Protein AF-A0AAW0A2J0-F1 (afdb_monomer)

Organism: NCBI:txid2862362

Secondary structure (DSSP, 8-state):
--GGG-GGGGGGS-HHHHHHHHHHHHS-HHHHHHHHHHHHTTSS---HHHHHHTHHHHHHHT-HHHHHHHHHHHTSGGGHHHHHHHHHHHHHHHHHHHHHHHTT-S-GGGHHHHHHHHHHHHHHHHHTTTTTT--HHHHHHHHHHHHHHHHHHHH-TTTHHHHHTTHHHHHHHHHHHHHHHHHHGGG-HHHHHHHHHHHHHHHHHHHTT---HHHHHHHHHHTTSHHHHHHHHHHHHHHH-SSTTS--SHHHHHHHHHHHHHHHHHHHHS-SSHHHHHHHHHTHHHHHHHHHHHHHTS--TT--HHHHHHHHHHHHHHHSSSHHHHHHHHHHTTHHHHHHHHHHSTT--HHHHHHHHHIIIIIHHHHTTSHHHHHHHHHHHHHHTT---GGG-SSHHHHHHHHHHHHHHHHHHHHHHHHHTT--------S-TT--S---SSS-PEEPTTTS--EESSHHHHHHHIIIIIHHHHHHHHHGGGGGTTS-HHHHHHHHHHHHHHHHHTHHHHHHHHHHHHHH-TT--EEEEEETT-TT-S---EEEEGGGS-TTS-HHHHHHHHHTT--EEEEEEEEETTEEEEEEEEE--HHHHHHHHHHHHHH-

Structure (mmCIF, N/CA/C/O backbone):
data_AF-A0AAW0A2J0-F1
#
_entry.id   AF-A0AAW0A2J0-F1
#
loop_
_atom_site.group_PDB
_atom_site.id
_atom_site.type_symbol
_atom_site.label_atom_id
_atom_site.label_alt_id
_atom_site.label_comp_id
_atom_site.label_asym_id
_atom_site.label_entity_id
_atom_site.label_seq_id
_atom_site.pdbx_PDB_ins_code
_atom_site.Cartn_x
_atom_site.Cartn_y
_atom_site.Cartn_z
_atom_site.occupancy
_atom_site.B_iso_or_equiv
_atom_site.auth_seq_id
_atom_site.auth_comp_id
_atom_site.auth_asym_id
_atom_site.auth_atom_id
_atom_site.pdbx_PDB_model_num
ATOM 1 N N . MET A 1 1 ? 9.216 13.721 -38.546 1.00 94.06 1 MET A N 1
ATOM 2 C CA . MET A 1 1 ? 10.470 12.947 -38.577 1.00 94.06 1 MET A CA 1
ATOM 3 C C . MET A 1 1 ? 11.644 13.837 -38.203 1.00 94.06 1 MET A C 1
ATOM 5 O O . MET A 1 1 ? 12.118 14.641 -39.010 1.00 94.06 1 MET A O 1
ATOM 9 N N . HIS A 1 2 ? 12.117 13.688 -36.973 1.00 97.44 2 HIS A N 1
ATOM 10 C CA . HIS A 1 2 ? 13.269 14.364 -36.415 1.00 97.44 2 HIS A CA 1
ATOM 11 C C . HIS A 1 2 ? 14.533 14.024 -37.214 1.00 97.44 2 HIS A C 1
ATOM 13 O O . HIS A 1 2 ? 14.714 12.917 -37.725 1.00 97.44 2 HIS A O 1
ATOM 19 N N . ARG A 1 3 ? 15.459 14.985 -37.316 1.00 97.50 3 ARG A N 1
ATOM 20 C CA . ARG A 1 3 ? 16.653 14.872 -38.174 1.00 97.50 3 ARG A CA 1
ATOM 21 C C . ARG A 1 3 ? 17.561 13.686 -37.845 1.00 97.50 3 ARG A C 1
ATOM 23 O O . ARG A 1 3 ? 18.310 13.270 -38.721 1.00 97.50 3 ARG A O 1
ATOM 30 N N . VAL A 1 4 ? 17.523 13.171 -36.613 1.00 97.50 4 VAL A N 1
ATOM 31 C CA . VAL A 1 4 ? 18.356 12.032 -36.180 1.00 97.50 4 VAL A CA 1
ATOM 32 C C . VAL A 1 4 ? 17.896 10.702 -36.774 1.00 97.50 4 VAL A C 1
ATOM 34 O O . VAL A 1 4 ? 18.743 9.853 -37.016 1.00 97.50 4 VAL A O 1
ATOM 37 N N . PHE A 1 5 ? 16.611 10.566 -37.121 1.00 97.81 5 PHE A N 1
ATOM 38 C CA . PHE A 1 5 ? 16.044 9.348 -37.715 1.00 97.81 5 PHE A CA 1
ATOM 39 C C . PHE A 1 5 ? 16.141 9.308 -39.246 1.00 97.81 5 PHE A C 1
ATOM 41 O O . PHE A 1 5 ? 15.719 8.343 -39.873 1.00 97.81 5 PHE A O 1
ATOM 48 N N . LYS A 1 6 ? 16.721 10.333 -39.884 1.00 97.31 6 LYS A N 1
ATOM 49 C CA . LYS A 1 6 ? 16.916 10.338 -41.340 1.00 97.31 6 LYS A CA 1
ATOM 50 C C . LYS A 1 6 ? 17.994 9.332 -41.741 1.00 97.31 6 LYS A C 1
ATOM 52 O O . LYS A 1 6 ? 19.132 9.446 -41.286 1.00 97.31 6 LYS A O 1
ATOM 57 N N . VAL A 1 7 ? 17.673 8.435 -42.678 1.00 96.94 7 VAL A N 1
ATOM 58 C CA . VAL A 1 7 ? 18.583 7.405 -43.233 1.00 96.94 7 VAL A CA 1
ATOM 59 C C . VAL A 1 7 ? 19.921 7.990 -43.706 1.00 96.94 7 VAL A C 1
ATOM 61 O O . VAL A 1 7 ? 20.963 7.356 -43.564 1.00 96.94 7 VAL A O 1
ATOM 64 N N . SER A 1 8 ? 19.941 9.248 -44.164 1.00 96.81 8 SER A N 1
ATOM 65 C CA . SER A 1 8 ? 21.169 9.958 -44.547 1.00 96.81 8 SER A CA 1
ATOM 66 C C . SER A 1 8 ? 22.208 10.088 -43.420 1.00 96.81 8 SER A C 1
ATOM 68 O O . SER A 1 8 ? 23.370 10.375 -43.701 1.00 96.81 8 SER A O 1
ATOM 70 N N . ASN A 1 9 ? 21.840 9.892 -42.148 1.00 97.50 9 ASN A N 1
ATOM 71 C CA . ASN A 1 9 ? 22.806 9.846 -41.047 1.00 97.50 9 ASN A CA 1
ATOM 72 C C . ASN A 1 9 ? 23.648 8.567 -41.046 1.00 97.50 9 ASN A C 1
ATOM 74 O O . ASN A 1 9 ? 24.803 8.634 -40.631 1.00 97.50 9 ASN A O 1
ATOM 78 N N . LEU A 1 10 ? 23.145 7.451 -41.587 1.00 97.50 10 LEU A N 1
ATOM 79 C CA . LEU A 1 10 ? 23.925 6.214 -41.713 1.00 97.50 10 LEU A CA 1
ATOM 80 C C . LEU A 1 10 ? 25.143 6.415 -42.629 1.00 97.50 10 LEU A C 1
ATOM 82 O O . LEU A 1 10 ? 26.199 5.833 -42.401 1.00 97.50 10 LEU A O 1
ATOM 86 N N . ALA A 1 11 ? 25.060 7.326 -43.606 1.00 97.06 11 ALA A N 1
ATOM 87 C CA . ALA A 1 11 ? 26.186 7.677 -44.474 1.00 97.06 11 ALA A CA 1
ATOM 88 C C . ALA A 1 11 ? 27.371 8.321 -43.725 1.00 97.06 11 ALA A C 1
ATOM 90 O O . ALA A 1 11 ? 28.474 8.385 -44.265 1.00 97.06 11 ALA A O 1
ATOM 91 N N . LYS A 1 12 ? 27.169 8.784 -42.484 1.00 97.44 12 LYS A N 1
ATOM 92 C CA . LYS A 1 12 ? 28.224 9.355 -41.630 1.00 97.44 12 LYS A CA 1
ATOM 93 C C . LYS A 1 12 ? 28.976 8.293 -40.824 1.00 97.44 12 LYS A C 1
ATOM 95 O O . LYS A 1 12 ? 29.983 8.617 -40.203 1.00 97.44 12 LYS A O 1
ATOM 100 N N . LEU A 1 13 ? 28.512 7.042 -40.828 1.00 96.81 13 LEU A N 1
ATOM 101 C CA . LEU A 1 13 ? 29.183 5.941 -40.140 1.00 96.81 13 LEU A CA 1
ATOM 102 C C . LEU A 1 13 ? 30.554 5.635 -40.772 1.00 96.81 13 LEU A C 1
ATOM 104 O O . LEU A 1 13 ? 30.758 5.912 -41.966 1.00 96.81 13 LEU A O 1
ATOM 108 N N . PRO A 1 14 ? 31.487 5.029 -40.011 1.00 96.44 14 PRO A N 1
ATOM 109 C CA . PRO A 1 14 ? 32.738 4.505 -40.550 1.00 96.44 14 PRO A CA 1
ATOM 110 C C . PRO A 1 14 ? 32.506 3.574 -41.740 1.00 96.44 14 PRO A C 1
ATOM 112 O O . PRO A 1 14 ? 31.531 2.822 -41.777 1.00 96.44 14 PRO A O 1
ATOM 115 N N . PHE A 1 15 ? 33.428 3.602 -42.704 1.00 95.38 15 PHE A N 1
ATOM 116 C CA . PHE A 1 15 ? 33.323 2.808 -43.932 1.00 95.38 15 PHE A CA 1
ATOM 117 C C . PHE A 1 15 ? 33.111 1.310 -43.657 1.00 95.38 15 PHE A C 1
ATOM 119 O O . PHE A 1 15 ? 32.305 0.684 -44.338 1.00 95.38 15 PHE A O 1
ATOM 126 N N . SER A 1 16 ? 33.755 0.773 -42.613 1.00 93.75 16 SER A N 1
ATOM 127 C CA . SER A 1 16 ? 33.671 -0.639 -42.210 1.00 93.75 16 SER A CA 1
ATOM 128 C C . SER A 1 16 ? 32.256 -1.123 -41.889 1.00 93.75 16 SER A C 1
ATOM 130 O O . SER A 1 16 ? 31.980 -2.308 -42.044 1.00 93.75 16 SER A O 1
ATOM 132 N N . ILE A 1 17 ? 31.356 -0.231 -41.467 1.00 95.44 17 ILE A N 1
ATOM 133 C CA . ILE A 1 17 ? 29.993 -0.597 -41.051 1.00 95.44 17 ILE A CA 1
ATOM 134 C C . ILE A 1 17 ? 28.894 0.090 -41.854 1.00 95.44 17 ILE A C 1
ATOM 136 O O . ILE A 1 17 ? 27.755 -0.368 -41.855 1.00 95.44 17 ILE A O 1
ATOM 140 N N . ARG A 1 18 ? 29.229 1.167 -42.571 1.00 96.75 18 ARG A N 1
ATOM 141 C CA . ARG A 1 18 ? 28.280 1.985 -43.331 1.00 96.75 18 ARG A CA 1
ATOM 142 C C . ARG A 1 18 ? 27.476 1.169 -44.338 1.00 96.75 18 ARG A C 1
ATOM 144 O O . ARG A 1 18 ? 26.263 1.327 -44.400 1.00 96.75 18 ARG A O 1
ATOM 151 N N . ALA A 1 19 ? 28.147 0.328 -45.127 1.00 96.44 19 ALA A N 1
ATOM 152 C CA . ALA A 1 19 ? 27.482 -0.476 -46.150 1.00 96.44 19 ALA A CA 1
ATOM 153 C C . ALA A 1 19 ? 26.483 -1.454 -45.517 1.00 96.44 19 ALA A C 1
ATOM 155 O O . ALA A 1 19 ? 25.324 -1.473 -45.909 1.00 96.44 19 ALA A O 1
ATOM 156 N N . GLY A 1 20 ? 26.905 -2.176 -44.471 1.00 95.69 20 GLY A N 1
ATOM 157 C CA . GLY A 1 20 ? 26.034 -3.097 -43.740 1.00 95.69 20 GLY A CA 1
ATOM 158 C C . GLY A 1 20 ? 24.833 -2.400 -43.099 1.00 95.69 20 GLY A C 1
ATOM 159 O O . GLY A 1 20 ? 23.719 -2.896 -43.217 1.00 95.69 20 GLY A O 1
ATOM 160 N N . ALA A 1 21 ? 25.038 -1.225 -42.498 1.00 96.25 21 ALA A N 1
ATOM 161 C CA . ALA A 1 21 ? 23.968 -0.441 -41.889 1.00 96.25 21 ALA A CA 1
ATOM 162 C C . ALA A 1 21 ? 22.945 0.062 -42.921 1.00 96.25 21 ALA A C 1
ATOM 164 O O . ALA A 1 21 ? 21.744 0.022 -42.663 1.00 96.25 21 ALA A O 1
ATOM 165 N N . LEU A 1 22 ? 23.408 0.529 -44.088 1.00 96.56 22 LEU A N 1
ATOM 166 C CA . LEU A 1 22 ? 22.533 0.968 -45.178 1.00 96.56 22 LEU A CA 1
ATOM 167 C C . LEU A 1 22 ? 21.735 -0.202 -45.760 1.00 96.56 22 LEU A C 1
ATOM 169 O O . LEU A 1 22 ? 20.525 -0.071 -45.910 1.00 96.56 22 LEU A O 1
ATOM 173 N N . THR A 1 23 ? 22.390 -1.338 -46.023 1.00 95.88 23 THR A N 1
ATOM 174 C CA . THR A 1 23 ? 21.716 -2.560 -46.485 1.00 95.88 23 THR A CA 1
ATOM 175 C C . THR A 1 23 ? 20.668 -3.013 -45.477 1.00 95.88 23 THR A C 1
ATOM 177 O O . THR A 1 23 ? 19.529 -3.231 -45.865 1.00 95.88 23 THR A O 1
ATOM 180 N N . ALA A 1 24 ? 21.007 -3.074 -44.185 1.00 95.31 24 ALA A N 1
ATOM 181 C CA . ALA A 1 24 ? 20.066 -3.450 -43.133 1.00 95.31 24 ALA A CA 1
ATOM 182 C C . ALA A 1 24 ? 18.864 -2.493 -43.054 1.00 95.31 24 ALA A C 1
ATOM 184 O O . ALA A 1 24 ? 17.733 -2.939 -42.890 1.00 95.31 24 ALA A O 1
ATOM 185 N N . ALA A 1 25 ? 19.078 -1.184 -43.217 1.00 94.88 25 ALA A N 1
ATOM 186 C CA . ALA A 1 25 ? 18.002 -0.197 -43.116 1.00 94.88 25 ALA A CA 1
ATOM 187 C C . ALA A 1 25 ? 16.956 -0.323 -44.235 1.00 94.88 25 ALA A C 1
ATOM 189 O O . ALA A 1 25 ? 15.785 -0.036 -43.993 1.00 94.88 25 ALA A O 1
ATOM 190 N N . SER A 1 26 ? 17.366 -0.755 -45.433 1.00 93.75 26 SER A N 1
ATOM 191 C CA . SER A 1 26 ? 16.476 -1.022 -46.573 1.00 93.75 26 SER A CA 1
ATOM 192 C C . SER A 1 26 ? 16.111 -2.500 -46.753 1.00 93.75 26 SER A C 1
ATOM 194 O O . SER A 1 26 ? 15.342 -2.825 -47.652 1.00 93.75 26 SER A O 1
ATOM 196 N N . GLY A 1 27 ? 16.713 -3.383 -45.960 1.00 91.44 27 GLY A N 1
ATOM 197 C CA . GLY A 1 27 ? 16.673 -4.829 -46.137 1.00 91.44 27 GLY A CA 1
ATOM 198 C C . GLY A 1 27 ? 15.551 -5.525 -45.371 1.00 91.44 27 GLY A C 1
ATOM 199 O O . GLY A 1 27 ? 14.738 -4.892 -44.684 1.00 91.44 27 GLY A O 1
ATOM 200 N N . SER A 1 28 ? 15.548 -6.850 -45.488 1.00 91.75 28 SER A N 1
ATOM 201 C CA . SER A 1 28 ? 14.645 -7.774 -44.787 1.00 91.75 28 SER A CA 1
ATOM 202 C C . SER A 1 28 ? 14.898 -7.826 -43.270 1.00 91.75 28 SER A C 1
ATOM 204 O O . SER A 1 28 ? 15.939 -7.379 -42.780 1.00 91.75 28 SER A O 1
ATOM 206 N N . SER A 1 29 ? 13.963 -8.407 -42.508 1.00 86.62 29 SER A N 1
ATOM 207 C CA . SER A 1 29 ? 14.123 -8.647 -41.062 1.00 86.62 29 SER A CA 1
ATOM 208 C C . SER A 1 29 ? 15.361 -9.484 -40.727 1.00 86.62 29 SER A C 1
ATOM 210 O O . SER A 1 29 ? 16.068 -9.173 -39.770 1.00 86.62 29 SER A O 1
ATOM 212 N N . ASP A 1 30 ? 15.686 -10.474 -41.560 1.00 88.88 30 ASP A N 1
ATOM 213 C CA . ASP A 1 30 ? 16.892 -11.297 -41.421 1.00 88.88 30 ASP A CA 1
ATOM 214 C C . ASP A 1 30 ? 18.182 -10.475 -41.613 1.00 88.88 30 ASP A C 1
ATOM 216 O O . ASP A 1 30 ? 19.110 -10.566 -40.808 1.00 88.88 30 ASP A O 1
ATOM 220 N N . GLU A 1 31 ? 18.238 -9.598 -42.622 1.00 92.62 31 GLU A N 1
ATOM 221 C CA . GLU A 1 31 ? 19.393 -8.710 -42.836 1.00 92.62 31 GLU A CA 1
ATOM 222 C C . GLU A 1 31 ? 19.580 -7.720 -41.679 1.00 92.62 31 GLU A C 1
ATOM 224 O O . GLU A 1 31 ? 20.717 -7.454 -41.266 1.00 92.62 31 GLU A O 1
ATOM 229 N N . ARG A 1 32 ? 18.472 -7.206 -41.126 1.00 92.75 32 ARG A N 1
ATOM 230 C CA . ARG A 1 32 ? 18.466 -6.338 -39.940 1.00 92.75 32 ARG A CA 1
ATOM 231 C C . ARG A 1 32 ? 19.016 -7.077 -38.725 1.00 92.75 32 ARG A C 1
ATOM 233 O O . ARG A 1 32 ? 19.969 -6.592 -38.113 1.00 92.75 32 ARG A O 1
ATOM 240 N N . PHE A 1 33 ? 18.479 -8.258 -38.416 1.00 89.88 33 PHE A N 1
ATOM 241 C CA . PHE A 1 33 ? 18.931 -9.070 -37.288 1.00 89.88 33 PHE A CA 1
ATOM 242 C C . PHE A 1 33 ? 20.409 -9.455 -37.426 1.00 89.88 33 PHE A C 1
ATOM 244 O O . PHE A 1 33 ? 21.204 -9.158 -36.538 1.00 89.88 33 PHE A O 1
ATOM 251 N N . LYS A 1 34 ? 20.829 -10.007 -38.572 1.00 90.69 34 LYS A N 1
ATOM 252 C CA . LYS A 1 34 ? 22.234 -10.380 -38.828 1.00 90.69 34 LYS A CA 1
ATOM 253 C C . LYS A 1 34 ? 23.199 -9.206 -38.699 1.00 90.69 34 LYS A C 1
ATOM 255 O O . LYS A 1 34 ? 24.355 -9.389 -38.316 1.00 90.69 34 LYS A O 1
ATOM 260 N N . PHE A 1 35 ? 22.784 -7.997 -39.074 1.00 93.38 35 PHE A N 1
ATOM 261 C CA . PHE A 1 35 ? 23.607 -6.811 -38.863 1.00 93.38 35 PHE A CA 1
ATOM 262 C C . PHE A 1 35 ? 23.705 -6.448 -37.376 1.00 93.38 35 PHE A C 1
ATOM 264 O O . PHE A 1 35 ? 24.819 -6.276 -36.883 1.00 93.38 35 PHE A O 1
ATOM 271 N N . LEU A 1 36 ? 22.581 -6.404 -36.653 1.00 91.38 36 LEU A N 1
ATOM 272 C CA . LEU A 1 36 ? 22.566 -6.091 -35.221 1.00 91.38 36 LEU A CA 1
ATOM 273 C C . LEU A 1 36 ? 23.335 -7.114 -34.381 1.00 91.38 36 LEU A C 1
ATOM 275 O O . LEU A 1 36 ? 24.122 -6.711 -33.527 1.00 91.38 36 LEU A O 1
ATOM 279 N N . SER A 1 37 ? 23.182 -8.408 -34.659 1.00 87.69 37 SER A N 1
ATOM 280 C CA . SER A 1 37 ? 23.904 -9.475 -33.956 1.00 87.69 37 SER A CA 1
ATOM 281 C C . SER A 1 37 ? 25.416 -9.341 -34.134 1.00 87.69 37 SER A C 1
ATOM 283 O O . SER A 1 37 ? 26.151 -9.394 -33.153 1.00 87.69 37 SER A O 1
ATOM 285 N N . ARG A 1 38 ? 25.891 -9.017 -35.347 1.00 88.31 38 ARG A N 1
ATOM 286 C CA . ARG A 1 38 ? 27.319 -8.722 -35.589 1.00 88.31 38 ARG A CA 1
ATOM 287 C C . ARG A 1 38 ? 27.818 -7.496 -34.825 1.00 88.31 38 ARG A C 1
ATOM 289 O O . ARG A 1 38 ? 28.976 -7.456 -34.421 1.00 88.31 38 ARG A O 1
ATOM 296 N N . CYS A 1 39 ? 26.978 -6.481 -34.634 1.00 87.12 39 CYS A N 1
ATOM 297 C CA . CYS A 1 39 ? 27.342 -5.342 -33.793 1.00 87.12 39 CYS A CA 1
ATOM 298 C C . CYS A 1 39 ? 27.374 -5.716 -32.300 1.00 87.12 39 CYS A C 1
ATOM 300 O O . CYS A 1 39 ? 28.244 -5.231 -31.579 1.00 87.12 39 CYS A O 1
ATOM 302 N N . ALA A 1 40 ? 26.458 -6.574 -31.840 1.00 81.44 40 ALA A N 1
ATOM 303 C CA . ALA A 1 40 ? 26.336 -6.985 -30.441 1.00 81.44 40 ALA A CA 1
ATOM 304 C C . ALA A 1 40 ? 27.420 -7.984 -29.993 1.00 81.44 40 ALA A C 1
ATOM 306 O O . ALA A 1 40 ? 27.922 -7.874 -28.877 1.00 81.44 40 ALA A O 1
ATOM 307 N N . GLU A 1 41 ? 27.849 -8.903 -30.864 1.00 81.81 41 GLU A N 1
ATOM 308 C CA . GLU A 1 41 ? 28.894 -9.916 -30.609 1.00 81.81 41 GLU A CA 1
ATOM 309 C C . GLU A 1 41 ? 30.321 -9.332 -30.500 1.00 81.81 41 GLU A C 1
ATOM 311 O O . GLU A 1 41 ? 31.316 -10.038 -30.645 1.00 81.81 41 GLU A O 1
ATOM 316 N N . GLN A 1 42 ? 30.446 -8.026 -30.235 1.00 64.75 42 GLN A N 1
ATOM 317 C CA . GLN A 1 42 ? 31.704 -7.305 -30.003 1.00 64.75 42 GLN A CA 1
ATOM 318 C C . GLN A 1 42 ? 32.720 -7.357 -31.154 1.00 64.75 42 GLN A C 1
ATOM 320 O O . GLN A 1 42 ? 33.850 -6.893 -30.996 1.00 64.75 42 GLN A O 1
ATOM 325 N N . THR A 1 43 ? 32.337 -7.824 -32.347 1.00 59.62 43 THR A N 1
ATOM 326 C CA . THR A 1 43 ? 33.204 -7.744 -33.535 1.00 59.62 43 THR A CA 1
ATOM 327 C C . THR A 1 43 ? 33.413 -6.295 -33.987 1.00 59.62 43 THR A C 1
ATOM 329 O O . THR A 1 43 ? 34.334 -6.006 -34.750 1.00 59.62 43 THR A O 1
ATOM 332 N N . ILE A 1 44 ? 32.569 -5.370 -33.515 1.00 72.38 44 ILE A N 1
ATOM 333 C CA . ILE A 1 44 ? 32.560 -3.962 -33.902 1.00 72.38 44 ILE A CA 1
ATOM 334 C C . ILE A 1 44 ? 32.402 -3.095 -32.644 1.00 72.38 44 ILE A C 1
ATOM 336 O O . ILE A 1 44 ? 31.305 -2.947 -32.113 1.00 72.38 44 ILE A O 1
ATOM 340 N N . GLN A 1 45 ? 33.487 -2.476 -32.176 1.00 83.12 45 GLN A N 1
ATOM 341 C CA . GLN A 1 45 ? 33.416 -1.481 -31.102 1.00 83.12 45 GLN A CA 1
ATOM 342 C C . GLN A 1 45 ? 32.948 -0.137 -31.672 1.00 83.12 45 GLN A C 1
ATOM 344 O O . GLN A 1 45 ? 33.673 0.504 -32.435 1.00 83.12 45 GLN A O 1
ATOM 349 N N . LEU A 1 46 ? 31.732 0.281 -31.311 1.00 88.06 46 LEU A N 1
ATOM 350 C CA . LEU A 1 46 ? 31.166 1.570 -31.709 1.00 88.06 46 LEU A CA 1
ATOM 351 C C . LEU A 1 46 ? 31.154 2.559 -30.546 1.00 88.06 46 LEU A C 1
ATOM 353 O O . LEU A 1 46 ? 30.829 2.208 -29.414 1.00 88.06 46 LEU A O 1
ATOM 357 N N . THR A 1 47 ? 31.476 3.819 -30.837 1.00 93.25 47 THR A N 1
ATOM 358 C CA . THR A 1 47 ? 31.331 4.919 -29.875 1.00 93.25 47 THR A CA 1
ATOM 359 C C . THR A 1 47 ? 29.858 5.287 -29.694 1.00 93.25 47 THR A C 1
ATOM 361 O O . THR A 1 47 ? 29.040 5.057 -30.587 1.00 93.25 47 THR A O 1
ATOM 364 N N . THR A 1 48 ? 29.505 5.947 -28.586 1.00 92.62 48 THR A N 1
ATOM 365 C CA . THR A 1 48 ? 28.142 6.466 -28.359 1.00 92.62 48 THR A CA 1
ATOM 366 C C . THR A 1 48 ? 27.652 7.319 -29.532 1.00 92.62 48 THR A C 1
ATOM 368 O O . THR A 1 48 ? 26.527 7.154 -29.986 1.00 92.62 48 THR A O 1
ATOM 371 N N . GLN A 1 49 ? 28.520 8.159 -30.111 1.00 95.25 49 GLN A N 1
ATOM 372 C CA . GLN A 1 49 ? 28.186 8.964 -31.291 1.00 95.25 49 GLN A CA 1
ATOM 373 C C . GLN A 1 49 ? 27.867 8.103 -32.523 1.00 95.25 49 GLN A C 1
ATOM 375 O O . GLN A 1 49 ? 26.955 8.425 -33.284 1.00 95.25 49 GLN A O 1
ATOM 380 N N . GLN A 1 50 ? 28.611 7.016 -32.742 1.00 94.50 50 GLN A N 1
ATOM 381 C CA . GLN A 1 50 ? 28.345 6.089 -33.843 1.00 94.50 50 GLN A CA 1
ATOM 382 C C . GLN A 1 50 ? 27.030 5.337 -33.622 1.00 94.50 50 GLN A C 1
ATOM 384 O O . GLN A 1 50 ? 26.253 5.200 -34.563 1.00 94.50 50 GLN A O 1
ATOM 389 N N . TRP A 1 51 ? 26.720 4.950 -32.384 1.00 94.44 51 TRP A N 1
ATOM 390 C CA . TRP A 1 51 ? 25.409 4.405 -32.038 1.00 94.44 51 TRP A CA 1
ATOM 391 C C . TRP A 1 51 ? 24.271 5.418 -32.238 1.00 94.44 51 TRP A C 1
ATOM 393 O O . TRP A 1 51 ? 23.222 5.058 -32.764 1.00 94.44 51 TRP A O 1
ATOM 403 N N . THR A 1 52 ? 24.474 6.707 -31.948 1.00 95.19 52 THR A N 1
ATOM 404 C CA . THR A 1 52 ? 23.494 7.756 -32.287 1.00 95.19 52 THR A CA 1
ATOM 405 C C . THR A 1 52 ? 23.272 7.862 -33.798 1.00 95.19 52 THR A C 1
ATOM 407 O O . THR A 1 52 ? 22.151 8.093 -34.251 1.00 95.19 52 THR A O 1
ATOM 410 N N . LEU A 1 53 ? 24.316 7.673 -34.612 1.00 96.62 53 LEU A N 1
ATOM 411 C CA . LEU A 1 53 ? 24.178 7.647 -36.072 1.00 96.62 53 LEU A CA 1
ATOM 412 C C . LEU A 1 53 ? 23.386 6.429 -36.572 1.00 96.62 53 LEU A C 1
ATOM 414 O O . LEU A 1 53 ? 22.844 6.513 -37.671 1.00 96.62 53 LEU A O 1
ATOM 418 N N . MET A 1 54 ? 23.276 5.354 -35.777 1.00 96.62 54 MET A N 1
ATOM 419 C CA . MET A 1 54 ? 22.472 4.159 -36.071 1.00 96.62 54 MET A CA 1
ATOM 420 C C . MET A 1 54 ? 20.968 4.325 -35.801 1.00 96.62 54 MET A C 1
ATOM 422 O O . MET A 1 54 ? 20.188 3.487 -36.251 1.00 96.62 54 MET A O 1
ATOM 426 N N . LEU A 1 55 ? 20.531 5.409 -35.145 1.00 97.00 55 LEU A N 1
ATOM 427 C CA . LEU A 1 55 ? 19.113 5.662 -34.842 1.00 97.00 55 LEU A CA 1
ATOM 428 C C . LEU A 1 55 ? 18.147 5.500 -36.037 1.00 97.00 55 LEU A C 1
ATOM 430 O O . LEU A 1 55 ? 17.056 4.987 -35.806 1.00 97.00 55 LEU A O 1
ATOM 434 N N . PRO A 1 56 ? 18.483 5.863 -37.296 1.00 97.81 56 PRO A N 1
ATOM 435 C CA . PRO A 1 56 ? 17.610 5.592 -38.440 1.00 97.81 56 PRO A CA 1
ATOM 436 C C . PRO A 1 56 ? 17.314 4.105 -38.669 1.00 97.81 56 PRO A C 1
ATOM 438 O O . PRO A 1 56 ? 16.200 3.779 -39.063 1.00 97.81 56 PRO A O 1
ATOM 441 N N . LEU A 1 57 ? 18.287 3.214 -38.423 1.00 96.94 57 LEU A N 1
ATOM 442 C CA . LEU A 1 57 ? 18.086 1.766 -38.544 1.00 96.94 57 LEU A CA 1
ATOM 443 C C . LEU A 1 57 ? 17.148 1.267 -37.445 1.00 96.94 57 LEU A C 1
ATOM 445 O O . LEU A 1 57 ? 16.190 0.562 -37.728 1.00 96.94 57 LEU A O 1
ATOM 449 N N . PHE A 1 58 ? 17.391 1.659 -36.193 1.00 97.12 58 PHE A N 1
ATOM 450 C CA . PHE A 1 58 ? 16.513 1.286 -35.080 1.00 97.12 58 PHE A CA 1
ATOM 451 C C . PHE A 1 58 ? 15.085 1.777 -35.315 1.00 97.12 58 PHE A C 1
ATOM 453 O O . PHE A 1 58 ? 14.127 1.036 -35.130 1.00 97.12 58 PHE A O 1
ATOM 460 N N . PHE A 1 59 ? 14.944 3.007 -35.807 1.00 97.19 59 PHE A N 1
ATOM 461 C CA . PHE A 1 59 ? 13.650 3.585 -36.135 1.00 97.19 59 PHE A CA 1
ATOM 462 C C . PHE A 1 59 ? 12.925 2.803 -37.242 1.00 97.19 59 PHE A C 1
ATOM 464 O O . PHE A 1 59 ? 11.713 2.638 -37.145 1.00 97.19 59 PHE A O 1
ATOM 471 N N . SER A 1 60 ? 13.633 2.295 -38.262 1.00 96.19 60 SER A N 1
ATOM 472 C CA . SER A 1 60 ? 13.028 1.488 -39.338 1.00 96.19 60 SER A CA 1
ATOM 473 C C . SER A 1 60 ? 12.729 0.041 -38.937 1.00 96.19 60 SER A C 1
ATOM 475 O O . SER A 1 60 ? 11.792 -0.553 -39.467 1.00 96.19 60 SER A O 1
ATOM 477 N N . ILE A 1 61 ? 13.493 -0.531 -38.001 1.00 96.00 61 ILE A N 1
ATOM 478 C CA . ILE A 1 61 ? 13.185 -1.834 -37.390 1.00 96.00 61 ILE A CA 1
ATOM 479 C C . ILE A 1 61 ? 11.889 -1.746 -36.588 1.00 96.00 61 ILE A C 1
ATOM 481 O O . ILE A 1 61 ? 11.074 -2.658 -36.647 1.00 96.00 61 ILE A O 1
ATOM 485 N N . LEU A 1 62 ? 11.681 -0.627 -35.895 1.00 97.00 62 LEU A N 1
ATOM 486 C CA . LEU A 1 62 ? 10.517 -0.399 -35.048 1.00 97.00 62 LEU A CA 1
ATOM 487 C C . LEU A 1 62 ? 9.311 0.187 -35.797 1.00 97.00 62 LEU A C 1
ATOM 489 O O . LEU A 1 62 ? 8.485 0.868 -35.197 1.00 97.00 62 LEU A O 1
ATOM 493 N N . ASP A 1 63 ? 9.196 -0.030 -37.107 1.00 96.38 63 ASP A N 1
ATOM 494 C CA . ASP A 1 63 ? 8.022 0.430 -37.851 1.00 96.38 63 ASP A CA 1
ATOM 495 C C . ASP A 1 63 ? 6.765 -0.362 -37.436 1.00 96.38 63 ASP A C 1
ATOM 497 O O . ASP A 1 63 ? 6.796 -1.592 -37.527 1.00 96.38 63 ASP A O 1
ATOM 501 N N . PRO A 1 64 ? 5.673 0.279 -36.970 1.00 95.75 64 PRO A N 1
ATOM 502 C CA . PRO A 1 64 ? 4.458 -0.433 -36.571 1.00 95.75 64 PRO A CA 1
ATOM 503 C C . PRO A 1 64 ? 3.818 -1.263 -37.694 1.00 95.75 64 PRO A C 1
ATOM 505 O O . PRO A 1 64 ? 3.192 -2.278 -37.406 1.00 95.75 64 PRO A O 1
ATOM 508 N N . ASP A 1 65 ? 4.029 -0.913 -38.967 1.00 94.81 65 ASP A N 1
ATOM 509 C CA . ASP A 1 65 ? 3.506 -1.687 -40.108 1.00 94.81 65 ASP A CA 1
ATOM 510 C C . ASP A 1 65 ? 4.091 -3.119 -40.163 1.00 94.81 65 ASP A C 1
ATOM 512 O O . ASP A 1 65 ? 3.473 -4.054 -40.687 1.00 94.81 65 ASP A O 1
ATOM 516 N N . ILE A 1 66 ? 5.277 -3.319 -39.574 1.00 93.81 66 ILE A N 1
ATOM 517 C CA . ILE A 1 66 ? 5.909 -4.639 -39.444 1.00 93.81 66 ILE A CA 1
ATOM 518 C C . ILE A 1 66 ? 5.138 -5.503 -38.440 1.00 93.81 66 ILE A C 1
ATOM 520 O O . ILE A 1 66 ? 5.030 -6.705 -38.653 1.00 93.81 66 ILE A O 1
ATOM 524 N N . ILE A 1 67 ? 4.564 -4.910 -37.386 1.00 93.00 67 ILE A N 1
ATOM 525 C CA . ILE A 1 67 ? 3.751 -5.628 -36.394 1.00 93.00 67 ILE A CA 1
ATOM 526 C C . ILE A 1 67 ? 2.498 -6.201 -37.051 1.00 93.00 67 ILE A C 1
ATOM 528 O O . ILE A 1 67 ? 2.186 -7.370 -36.847 1.00 93.00 67 ILE A O 1
ATOM 532 N N . GLN A 1 68 ? 1.801 -5.396 -37.859 1.00 90.75 68 GLN A N 1
ATOM 533 C CA . GLN A 1 68 ? 0.603 -5.846 -38.569 1.00 90.75 68 GLN A CA 1
ATOM 534 C C . GLN A 1 68 ? 0.932 -7.022 -39.496 1.00 90.75 68 GLN A C 1
ATOM 536 O O . GLN A 1 68 ? 0.288 -8.065 -39.430 1.00 90.75 68 GLN A O 1
ATOM 541 N N . SER A 1 69 ? 2.003 -6.881 -40.281 1.00 89.44 69 SER A N 1
ATOM 542 C CA . SER A 1 69 ? 2.479 -7.941 -41.175 1.00 89.44 69 SER A CA 1
ATOM 543 C C . SER A 1 69 ? 2.880 -9.206 -40.405 1.00 89.44 69 SER A C 1
ATOM 545 O O . SER A 1 69 ? 2.608 -10.316 -40.854 1.00 89.44 69 SER A O 1
ATOM 547 N N . ALA A 1 70 ? 3.514 -9.047 -39.240 1.00 88.00 70 ALA A N 1
ATOM 548 C CA . ALA A 1 70 ? 3.919 -10.160 -38.396 1.00 88.00 70 ALA A CA 1
ATOM 549 C C . ALA A 1 70 ? 2.714 -10.884 -37.778 1.00 88.00 70 ALA A C 1
ATOM 551 O O . ALA A 1 70 ? 2.694 -12.111 -37.764 1.00 88.00 70 ALA A O 1
ATOM 552 N N . GLY A 1 71 ? 1.699 -10.146 -37.317 1.00 87.00 71 GLY A N 1
ATOM 553 C CA . GLY A 1 71 ? 0.451 -10.711 -36.800 1.00 87.00 71 GLY A CA 1
ATOM 554 C C . GLY A 1 71 ? -0.251 -11.601 -37.826 1.00 87.00 71 GLY A C 1
ATOM 555 O O . GLY A 1 71 ? -0.568 -12.745 -37.516 1.00 87.00 71 GLY A O 1
ATOM 556 N N . ASP A 1 72 ? -0.388 -11.123 -39.066 1.00 89.00 72 ASP A N 1
ATOM 557 C CA . ASP A 1 72 ? -1.000 -11.892 -40.159 1.00 89.00 72 ASP A CA 1
ATOM 558 C C . ASP A 1 72 ? -0.184 -13.157 -40.503 1.00 89.00 72 ASP A C 1
ATOM 560 O O . ASP A 1 72 ? -0.733 -14.215 -40.812 1.00 89.00 72 ASP A O 1
ATOM 564 N N . GLN A 1 73 ? 1.150 -13.073 -40.440 1.00 87.81 73 GLN A N 1
ATOM 565 C CA . GLN A 1 73 ? 2.047 -14.193 -40.745 1.00 87.81 73 GLN A CA 1
ATOM 566 C C . GLN A 1 73 ? 2.068 -15.275 -39.664 1.00 87.81 73 GLN A C 1
ATOM 568 O O . GLN A 1 73 ? 2.296 -16.441 -39.999 1.00 87.81 73 GLN A O 1
ATOM 573 N N . LEU A 1 74 ? 1.826 -14.920 -38.398 1.00 85.56 74 LEU A N 1
ATOM 574 C CA . LEU A 1 74 ? 1.792 -15.867 -37.278 1.00 85.56 74 LEU A CA 1
ATOM 575 C C . LEU A 1 74 ? 0.696 -16.925 -37.419 1.00 85.56 74 LEU A C 1
ATOM 577 O O . LEU A 1 74 ? 0.851 -18.033 -36.905 1.00 85.56 74 LEU A O 1
ATOM 581 N N . GLU A 1 75 ? -0.369 -16.623 -38.161 1.00 85.00 75 GLU A N 1
ATOM 582 C CA . GLU A 1 75 ? -1.428 -17.585 -38.475 1.00 85.00 75 GLU A CA 1
ATOM 583 C C . GLU A 1 75 ? -0.971 -18.678 -39.464 1.00 85.00 75 GLU A C 1
ATOM 585 O O . GLU A 1 75 ? -1.655 -19.688 -39.638 1.00 85.00 75 GLU A O 1
ATOM 590 N N . THR A 1 76 ? 0.199 -18.519 -40.097 1.00 88.75 76 THR A N 1
ATOM 591 C CA . THR A 1 76 ? 0.747 -19.461 -41.083 1.00 88.75 76 THR A CA 1
ATOM 592 C C . THR A 1 76 ? 2.029 -20.128 -40.579 1.00 88.75 76 THR A C 1
ATOM 594 O O . THR A 1 76 ? 2.967 -19.455 -40.157 1.00 88.75 76 THR A O 1
ATOM 597 N N . GLU A 1 77 ? 2.135 -21.458 -40.684 1.00 86.12 77 GLU A N 1
ATOM 598 C CA . GLU A 1 77 ? 3.340 -22.201 -40.259 1.00 86.12 77 GLU A CA 1
ATOM 599 C C . GLU A 1 77 ? 4.620 -21.708 -40.960 1.00 86.12 77 GLU A C 1
ATOM 601 O O . GLU A 1 77 ? 5.679 -21.616 -40.344 1.00 86.12 77 GLU A O 1
ATOM 606 N N . SER A 1 78 ? 4.531 -21.323 -42.239 1.00 85.50 78 SER A N 1
ATOM 607 C CA . SER A 1 78 ? 5.669 -20.795 -43.002 1.00 85.50 78 SER A CA 1
ATOM 608 C C . SER A 1 78 ? 6.113 -19.393 -42.570 1.00 85.50 78 SER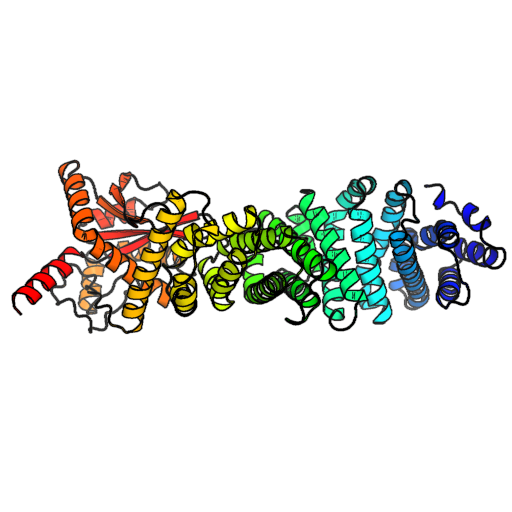 A C 1
ATOM 610 O O . SER A 1 78 ? 7.264 -19.035 -42.800 1.00 85.50 78 SER A O 1
ATOM 612 N N . GLY A 1 79 ? 5.222 -18.598 -41.967 1.00 83.75 79 GLY A N 1
ATOM 613 C CA . GLY A 1 79 ? 5.500 -17.220 -41.549 1.00 83.75 79 GLY A CA 1
ATOM 614 C C . GLY A 1 79 ? 6.207 -17.108 -40.197 1.00 83.75 79 GLY A C 1
ATOM 615 O O . GLY A 1 79 ? 6.827 -16.087 -39.908 1.00 83.75 79 GLY A O 1
ATOM 616 N N . GLN A 1 80 ? 6.185 -18.166 -39.380 1.00 87.12 80 GLN A N 1
ATOM 617 C CA . GLN A 1 80 ? 6.737 -18.144 -38.020 1.00 87.12 80 GLN A CA 1
ATOM 618 C C . GLN A 1 80 ? 8.233 -17.798 -37.982 1.00 87.12 80 GLN A C 1
ATOM 620 O O . GLN A 1 80 ? 8.678 -17.090 -37.079 1.00 87.12 80 GLN A O 1
ATOM 625 N N . GLY A 1 81 ? 9.008 -18.245 -38.977 1.00 88.06 81 GLY A N 1
ATOM 626 C CA . GLY A 1 81 ? 10.439 -17.947 -39.069 1.00 88.06 81 GLY A CA 1
ATOM 627 C C . GLY A 1 81 ? 10.732 -16.454 -39.253 1.00 88.06 81 GLY A C 1
ATOM 628 O O . GLY A 1 81 ? 11.563 -15.897 -38.534 1.00 88.06 81 GLY A O 1
ATOM 629 N N . ASP A 1 82 ? 10.021 -15.791 -40.167 1.00 87.75 82 ASP A N 1
ATOM 630 C CA . ASP A 1 82 ? 10.208 -14.363 -40.464 1.00 87.75 82 ASP A CA 1
ATOM 631 C C . ASP A 1 82 ? 9.725 -13.472 -39.312 1.00 87.75 82 ASP A C 1
ATOM 633 O O . ASP A 1 82 ? 10.367 -12.466 -38.972 1.00 87.75 82 ASP A O 1
ATOM 637 N N . VAL A 1 83 ? 8.636 -13.874 -38.651 1.00 89.44 83 VAL A N 1
ATOM 638 C CA . VAL A 1 83 ? 8.149 -13.205 -37.441 1.00 89.44 83 VAL A CA 1
ATOM 639 C C . VAL A 1 83 ? 9.178 -13.321 -36.324 1.00 89.44 83 VAL A C 1
ATOM 641 O O . VAL A 1 83 ? 9.541 -12.311 -35.723 1.00 89.44 83 VAL A O 1
ATOM 644 N N . TYR A 1 84 ? 9.718 -14.518 -36.093 1.00 89.44 84 TYR A N 1
ATOM 645 C CA . TYR A 1 84 ? 10.739 -14.740 -35.073 1.00 89.44 84 TYR A CA 1
ATOM 646 C C . TYR A 1 84 ? 11.983 -13.870 -35.301 1.00 89.44 84 TYR A C 1
ATOM 648 O O . TYR A 1 84 ? 12.457 -13.215 -34.373 1.00 89.44 84 TYR A O 1
ATOM 656 N N . GLN A 1 85 ? 12.473 -13.764 -36.542 1.00 89.31 85 GLN A N 1
ATOM 657 C CA . GLN A 1 85 ? 13.592 -12.866 -36.865 1.00 89.31 85 GLN A CA 1
ATOM 658 C C . GLN A 1 85 ? 13.251 -11.388 -36.623 1.00 89.31 85 GLN A C 1
ATOM 660 O O . GLN A 1 85 ? 14.094 -10.626 -36.146 1.00 89.31 85 GLN A O 1
ATOM 665 N N . SER A 1 86 ? 12.013 -10.977 -36.909 1.00 91.88 86 SER A N 1
ATOM 666 C CA . SER A 1 86 ? 11.542 -9.613 -36.644 1.00 91.88 86 SER A CA 1
ATOM 667 C C . SER A 1 86 ? 11.492 -9.313 -35.141 1.00 91.88 86 SER A C 1
ATOM 669 O O . SER A 1 86 ? 11.951 -8.252 -34.715 1.00 91.88 86 SER A O 1
ATOM 671 N N . LEU A 1 87 ? 11.027 -10.271 -34.330 1.00 92.00 87 LEU A N 1
ATOM 672 C CA . LEU A 1 87 ? 11.024 -10.183 -32.866 1.00 92.00 87 LEU A CA 1
ATOM 673 C C . LEU A 1 87 ? 12.447 -10.045 -32.314 1.00 92.00 87 LEU A C 1
ATOM 675 O O . LEU A 1 87 ? 12.714 -9.156 -31.504 1.00 92.00 87 LEU A O 1
ATOM 679 N N . LEU A 1 88 ? 13.381 -10.878 -32.783 1.00 90.62 88 LEU A N 1
ATOM 680 C CA . LEU A 1 88 ? 14.777 -10.808 -32.358 1.00 90.62 88 LEU A CA 1
ATOM 681 C C . LEU A 1 88 ? 15.431 -9.476 -32.753 1.00 90.62 88 LEU A C 1
ATOM 683 O O . LEU A 1 88 ? 16.120 -8.865 -31.936 1.00 90.62 88 LEU A O 1
ATOM 687 N N . ALA A 1 89 ? 15.180 -8.976 -33.969 1.00 92.94 89 ALA A N 1
ATOM 688 C CA . ALA A 1 89 ? 15.669 -7.666 -34.400 1.00 92.94 89 ALA A CA 1
ATOM 689 C C . ALA A 1 89 ? 15.118 -6.524 -33.526 1.00 92.94 89 ALA A C 1
ATOM 691 O O . ALA A 1 89 ? 15.868 -5.609 -33.162 1.00 92.94 89 ALA A O 1
ATOM 692 N N . ALA A 1 90 ? 13.832 -6.576 -33.161 1.00 95.06 90 ALA A N 1
ATOM 693 C CA . ALA A 1 90 ? 13.206 -5.604 -32.269 1.00 95.06 90 ALA A CA 1
ATOM 694 C C . ALA A 1 90 ? 13.810 -5.661 -30.855 1.00 95.06 90 ALA A C 1
ATOM 696 O O . ALA A 1 90 ? 14.197 -4.624 -30.321 1.00 95.06 90 ALA A O 1
ATOM 697 N N . LEU A 1 91 ? 13.999 -6.853 -30.279 1.00 93.38 91 LEU A N 1
ATOM 698 C CA . LEU A 1 91 ? 14.610 -7.024 -28.954 1.00 93.38 91 LEU A CA 1
ATOM 699 C C . LEU A 1 91 ? 16.079 -6.576 -28.914 1.00 93.38 91 LEU A C 1
ATOM 701 O O . LEU A 1 91 ? 16.492 -5.885 -27.981 1.00 93.38 91 LEU A O 1
ATOM 705 N N . SER A 1 92 ? 16.870 -6.888 -29.945 1.00 92.75 92 SER A N 1
ATOM 706 C CA . SER A 1 92 ? 18.233 -6.354 -30.084 1.00 92.75 92 SER A CA 1
ATOM 707 C C . SER A 1 92 ? 18.237 -4.825 -30.189 1.00 92.75 92 SER A C 1
ATOM 709 O O . SER A 1 92 ? 19.101 -4.153 -29.613 1.00 92.75 92 SER A O 1
ATOM 711 N N . THR A 1 93 ? 17.252 -4.263 -30.896 1.00 95.25 93 THR A N 1
ATOM 712 C CA . THR A 1 93 ? 17.056 -2.813 -30.987 1.00 95.25 93 THR A CA 1
ATOM 713 C C . THR A 1 93 ? 16.698 -2.217 -29.628 1.00 95.25 93 THR A C 1
ATOM 715 O O . THR A 1 93 ? 17.270 -1.196 -29.254 1.00 95.25 93 THR A O 1
ATOM 718 N N . PHE A 1 94 ? 15.825 -2.868 -28.856 1.00 95.69 94 PHE A N 1
ATOM 719 C CA . PHE A 1 94 ? 15.429 -2.429 -27.517 1.00 95.69 94 PHE A CA 1
ATOM 720 C C . PHE A 1 94 ? 16.634 -2.375 -26.576 1.00 95.69 94 PHE A C 1
ATOM 722 O O . PHE A 1 94 ? 16.894 -1.330 -25.983 1.00 95.69 94 PHE A O 1
ATOM 729 N N . ASN A 1 95 ? 17.436 -3.442 -26.537 1.00 93.12 95 ASN A N 1
ATOM 730 C CA . ASN A 1 95 ? 18.656 -3.491 -25.730 1.00 93.12 95 ASN A CA 1
ATOM 731 C C . ASN A 1 95 ? 19.627 -2.347 -26.071 1.00 93.12 95 ASN A C 1
ATOM 733 O O . ASN A 1 95 ? 20.192 -1.685 -25.203 1.00 93.12 95 ASN A O 1
ATOM 737 N N . THR A 1 96 ? 19.810 -2.079 -27.365 1.00 93.62 96 THR A N 1
ATOM 738 C CA . THR A 1 96 ? 20.726 -1.025 -27.819 1.00 93.62 96 THR A CA 1
ATOM 739 C C . THR A 1 96 ? 20.187 0.370 -27.501 1.00 93.62 96 THR A C 1
ATOM 741 O O . THR A 1 96 ? 20.932 1.247 -27.056 1.00 93.62 96 THR A O 1
ATOM 744 N N . LEU A 1 97 ? 18.884 0.588 -27.700 1.00 95.44 97 LEU A N 1
ATOM 745 C CA . LEU A 1 97 ? 18.235 1.856 -27.384 1.00 95.44 97 LEU A CA 1
ATOM 746 C C . LEU A 1 97 ? 18.244 2.143 -25.882 1.00 95.44 97 LEU A C 1
ATOM 748 O O . LEU A 1 97 ? 18.445 3.301 -25.522 1.00 95.44 97 LEU A O 1
ATOM 752 N N . SER A 1 98 ? 18.092 1.138 -25.010 1.00 94.19 98 SER A N 1
ATOM 753 C CA . SER A 1 98 ? 18.155 1.361 -23.559 1.00 94.19 98 SER A CA 1
ATOM 754 C C . SER A 1 98 ? 19.534 1.858 -23.134 1.00 94.19 98 SER A C 1
ATOM 756 O O . SER A 1 98 ? 19.619 2.811 -22.366 1.00 94.19 98 SER A O 1
ATOM 758 N N . HIS A 1 99 ? 20.615 1.331 -23.722 1.00 91.19 99 HIS A N 1
ATOM 759 C CA . HIS A 1 99 ? 21.958 1.876 -23.500 1.00 91.19 99 HIS A CA 1
ATOM 760 C C . HIS A 1 99 ? 22.096 3.320 -24.000 1.00 91.19 99 HIS A C 1
ATOM 762 O O . HIS A 1 99 ? 22.610 4.172 -23.279 1.00 91.19 99 HIS A O 1
ATOM 768 N N . LEU A 1 100 ? 21.628 3.624 -25.216 1.00 93.50 100 LEU A N 1
ATOM 769 C CA . LEU A 1 100 ? 21.713 4.982 -25.769 1.00 93.50 100 LEU A CA 1
ATOM 770 C C . LEU A 1 100 ? 20.938 6.011 -24.946 1.00 93.50 100 LEU A C 1
ATOM 772 O O . LEU A 1 100 ? 21.377 7.155 -24.819 1.00 93.50 100 LEU A O 1
ATOM 776 N N . ILE A 1 101 ? 19.798 5.598 -24.403 1.00 92.06 101 ILE A N 1
ATOM 777 C CA . ILE A 1 101 ? 18.971 6.400 -23.511 1.00 92.06 101 ILE A CA 1
ATOM 778 C C . ILE A 1 101 ? 19.706 6.683 -22.199 1.00 92.06 101 ILE A C 1
ATOM 780 O O . ILE A 1 101 ? 19.773 7.841 -21.794 1.00 92.06 101 ILE A O 1
ATOM 784 N N . SER A 1 102 ? 20.338 5.675 -21.593 1.00 88.62 102 SER A N 1
ATOM 785 C CA . SER A 1 102 ? 21.135 5.856 -20.371 1.00 88.62 102 SER A CA 1
ATOM 786 C C . SER A 1 102 ? 22.331 6.800 -20.556 1.00 88.62 102 SER A C 1
ATOM 788 O O . SER A 1 102 ? 22.781 7.407 -19.590 1.00 88.62 102 SER A O 1
ATOM 790 N N . TYR A 1 103 ? 22.834 6.962 -21.787 1.00 92.00 103 TYR A N 1
ATOM 791 C CA . TYR A 1 103 ? 23.877 7.940 -22.131 1.00 92.00 103 TYR A CA 1
ATOM 792 C C . TYR A 1 103 ? 23.340 9.303 -22.595 1.00 92.00 103 TYR A C 1
ATOM 794 O O . TYR A 1 103 ? 24.122 10.120 -23.082 1.00 92.00 103 TYR A O 1
ATOM 802 N N . GLU A 1 104 ? 22.025 9.536 -22.528 1.00 92.81 104 GLU A N 1
ATOM 803 C CA . GLU A 1 104 ? 21.360 10.751 -23.030 1.00 92.81 104 GLU A CA 1
ATOM 804 C C . GLU A 1 104 ? 21.712 11.079 -24.496 1.00 92.81 104 GLU A C 1
ATOM 806 O O . GLU A 1 104 ? 21.713 12.227 -24.942 1.00 92.81 104 GLU A O 1
ATOM 811 N N . ALA A 1 105 ? 22.011 10.048 -25.289 1.00 94.38 105 ALA A N 1
ATOM 812 C CA . ALA A 1 105 ? 22.527 10.209 -26.645 1.00 94.38 105 ALA A CA 1
ATOM 813 C C . ALA A 1 105 ? 21.432 10.563 -27.670 1.00 94.38 105 ALA A C 1
ATOM 815 O O . ALA A 1 105 ? 21.733 10.902 -28.821 1.00 94.38 105 ALA A O 1
ATOM 816 N N . ILE A 1 106 ? 20.158 10.455 -27.276 1.00 95.50 106 ILE A N 1
ATOM 817 C CA . ILE A 1 106 ? 18.986 10.751 -28.103 1.00 95.50 106 ILE A CA 1
ATOM 818 C C . ILE A 1 106 ? 18.450 12.138 -27.720 1.00 95.50 106 ILE A C 1
ATOM 820 O O . ILE A 1 106 ? 18.072 12.343 -26.568 1.00 95.50 106 ILE A O 1
ATOM 824 N N . PRO A 1 107 ? 18.362 13.100 -28.660 1.00 95.12 107 PRO A N 1
ATOM 825 C CA . PRO A 1 107 ? 17.822 14.423 -28.354 1.00 95.12 107 PRO A CA 1
ATOM 826 C C . PRO A 1 107 ? 16.382 14.351 -27.837 1.00 95.12 107 PRO A C 1
ATOM 828 O O . PRO A 1 107 ? 15.557 13.680 -28.454 1.00 95.12 107 PRO A O 1
ATOM 831 N N . GLN A 1 108 ? 16.062 15.112 -26.785 1.00 93.75 108 GLN A N 1
ATOM 832 C CA . GLN A 1 108 ? 14.737 15.111 -26.141 1.00 93.75 108 GLN A CA 1
ATOM 833 C C . GLN A 1 108 ? 13.579 15.307 -27.138 1.00 93.75 108 GLN A C 1
ATOM 835 O O . GLN A 1 108 ? 12.648 14.511 -27.166 1.00 93.75 108 GLN A O 1
ATOM 840 N N . ARG A 1 109 ? 13.724 16.246 -28.083 1.00 94.75 109 ARG A N 1
ATOM 841 C CA . ARG A 1 109 ? 12.732 16.515 -29.145 1.00 94.75 109 ARG A CA 1
ATOM 842 C C . ARG A 1 109 ? 12.480 15.355 -30.115 1.00 94.75 109 ARG A C 1
ATOM 844 O O . ARG A 1 109 ? 11.549 15.413 -30.913 1.00 94.75 109 ARG A O 1
ATOM 851 N N . ALA A 1 110 ? 13.348 14.346 -30.132 1.00 95.88 110 ALA A N 1
ATOM 852 C CA . ALA A 1 110 ? 13.193 13.150 -30.955 1.00 95.88 110 ALA A CA 1
ATOM 853 C C . ALA A 1 110 ? 12.399 12.050 -30.235 1.00 95.88 110 ALA A C 1
ATOM 855 O O . ALA A 1 110 ? 11.946 11.106 -30.878 1.00 95.88 110 ALA A O 1
ATOM 856 N N . LEU A 1 111 ? 12.247 12.154 -28.914 1.00 94.62 111 LEU A N 1
ATOM 857 C CA . LEU A 1 111 ? 11.646 11.113 -28.095 1.00 94.62 111 LEU A CA 1
ATOM 858 C C . LEU A 1 111 ? 10.156 10.895 -28.387 1.00 94.62 111 LEU A C 1
ATOM 860 O O . LEU A 1 111 ? 9.799 9.729 -28.531 1.00 94.62 111 LEU A O 1
ATOM 864 N N . PRO A 1 112 ? 9.298 11.912 -28.612 1.00 94.81 112 PRO A N 1
ATOM 865 C CA . PRO A 1 112 ? 7.889 11.638 -28.898 1.00 94.81 112 PRO A CA 1
ATOM 866 C C . PRO A 1 112 ? 7.702 10.762 -30.146 1.00 94.81 112 PRO A C 1
ATOM 868 O O . PRO A 1 112 ? 6.886 9.843 -30.159 1.00 94.81 112 PRO A O 1
ATOM 871 N N . GLU A 1 113 ? 8.512 10.999 -31.186 1.00 95.75 113 GLU A N 1
ATOM 872 C CA . GLU A 1 113 ? 8.489 10.188 -32.407 1.00 95.75 113 GLU A CA 1
ATOM 873 C C . GLU A 1 113 ? 9.035 8.771 -32.185 1.00 95.75 113 GLU A C 1
ATOM 875 O O . GLU A 1 113 ? 8.542 7.826 -32.797 1.00 95.75 113 GLU A O 1
ATOM 880 N N . LEU A 1 114 ? 10.049 8.610 -31.328 1.00 96.50 114 LEU A N 1
ATOM 881 C CA . LEU A 1 114 ? 10.590 7.296 -30.980 1.00 96.50 114 LEU A CA 1
ATOM 882 C C . LEU A 1 114 ? 9.606 6.491 -30.122 1.00 96.50 114 LEU A C 1
ATOM 884 O O . LEU A 1 114 ? 9.424 5.303 -30.372 1.00 96.50 114 LEU A O 1
ATOM 888 N N . TRP A 1 115 ? 8.940 7.133 -29.158 1.00 96.25 115 TRP A N 1
ATOM 889 C CA . TRP A 1 115 ? 7.918 6.510 -28.313 1.00 96.25 115 TRP A CA 1
ATOM 890 C C . TRP A 1 115 ? 6.763 5.947 -29.144 1.00 96.25 115 TRP A C 1
ATOM 892 O O . TRP A 1 115 ? 6.363 4.805 -28.938 1.00 96.25 115 TRP A O 1
ATOM 902 N N . ALA A 1 116 ? 6.302 6.703 -30.148 1.00 95.69 116 ALA A N 1
ATOM 903 C CA . ALA A 1 116 ? 5.245 6.277 -31.068 1.00 95.69 116 ALA A CA 1
ATOM 904 C C . ALA A 1 116 ? 5.578 4.992 -31.854 1.00 95.69 116 ALA A C 1
ATOM 906 O O . ALA A 1 116 ? 4.678 4.362 -32.402 1.00 95.69 116 ALA A O 1
ATOM 907 N N . ARG A 1 117 ? 6.859 4.605 -31.915 1.00 96.81 117 ARG A N 1
ATOM 908 C CA . ARG A 1 117 ? 7.330 3.347 -32.511 1.00 96.81 117 ARG A CA 1
ATOM 909 C C . ARG A 1 117 ? 7.659 2.283 -31.469 1.00 96.81 117 ARG A C 1
ATOM 911 O O . ARG A 1 117 ? 7.347 1.118 -31.673 1.00 96.81 117 ARG A O 1
ATOM 918 N N . LEU A 1 118 ? 8.257 2.674 -30.345 1.00 96.44 118 LEU A N 1
ATOM 919 C CA . LEU A 1 118 ? 8.596 1.758 -29.255 1.00 96.44 118 LEU A CA 1
ATOM 920 C C . LEU A 1 118 ? 7.357 1.123 -28.628 1.00 96.44 118 LEU A C 1
ATOM 922 O O . LEU A 1 118 ? 7.330 -0.090 -28.448 1.00 96.44 118 LEU A O 1
ATOM 926 N N . PHE A 1 119 ? 6.342 1.924 -28.300 1.00 96.44 119 PHE A N 1
ATOM 927 C CA . PHE A 1 119 ? 5.217 1.439 -27.509 1.00 96.44 119 PHE A CA 1
ATOM 928 C C . PHE A 1 119 ? 4.373 0.362 -28.219 1.00 96.44 119 PHE A C 1
ATOM 930 O O . PHE A 1 119 ? 4.154 -0.678 -27.601 1.00 96.44 119 PHE A O 1
ATOM 937 N N . PRO A 1 120 ? 4.003 0.496 -29.512 1.00 96.81 120 PRO A N 1
ATOM 938 C CA . PRO A 1 120 ? 3.324 -0.588 -30.229 1.00 96.81 120 PRO A CA 1
ATOM 939 C C . PRO A 1 120 ? 4.109 -1.906 -30.209 1.00 96.81 120 PRO A C 1
ATOM 941 O O . PRO A 1 120 ? 3.534 -2.978 -30.035 1.00 96.81 120 PRO A O 1
ATOM 944 N N . TRP A 1 121 ? 5.439 -1.835 -30.331 1.00 96.56 121 TRP A N 1
ATOM 945 C CA . TRP A 1 121 ? 6.300 -3.012 -30.218 1.00 96.56 121 TRP A CA 1
ATOM 946 C C . TRP A 1 121 ? 6.336 -3.576 -28.798 1.00 96.56 121 TRP A C 1
ATOM 948 O O . TRP A 1 121 ? 6.395 -4.792 -28.646 1.00 96.56 121 TRP A O 1
ATOM 958 N N . MET A 1 122 ? 6.271 -2.730 -27.765 1.00 96.62 122 MET A N 1
ATOM 959 C CA . MET A 1 122 ? 6.172 -3.192 -26.379 1.00 96.62 122 MET A CA 1
ATOM 960 C C . MET A 1 122 ? 4.877 -3.975 -26.137 1.00 96.62 122 MET A C 1
ATOM 962 O O . MET A 1 122 ? 4.926 -5.041 -25.526 1.00 96.62 122 MET A O 1
ATOM 966 N N . GLU A 1 123 ? 3.745 -3.469 -26.638 1.00 95.12 123 GLU A N 1
ATOM 967 C CA . GLU A 1 123 ? 2.445 -4.147 -26.558 1.00 95.12 123 GLU A CA 1
ATOM 968 C C . GLU A 1 123 ? 2.453 -5.467 -27.334 1.00 95.12 123 GLU A C 1
ATOM 970 O O . GLU A 1 123 ? 2.012 -6.491 -26.817 1.00 95.12 123 GLU A O 1
ATOM 975 N N . PHE A 1 124 ? 3.005 -5.470 -28.550 1.00 94.81 124 PHE A N 1
ATOM 976 C CA . PHE A 1 124 ? 3.127 -6.683 -29.354 1.00 94.81 124 PHE A CA 1
ATOM 977 C C . PHE A 1 124 ? 3.995 -7.738 -28.653 1.00 94.81 124 PHE A C 1
ATOM 979 O O . PHE A 1 124 ? 3.574 -8.870 -28.452 1.00 94.81 124 PHE A O 1
ATOM 986 N N . LEU A 1 125 ? 5.189 -7.374 -28.191 1.00 93.75 125 LEU A N 1
ATOM 987 C CA . LEU A 1 125 ? 6.082 -8.305 -27.493 1.00 93.75 125 LEU A CA 1
ATOM 988 C C . LEU A 1 125 ? 5.507 -8.830 -26.164 1.00 93.75 125 LEU A C 1
ATOM 990 O O . LEU A 1 125 ? 5.899 -9.908 -25.717 1.00 93.75 125 LEU A O 1
ATOM 994 N N . ASP A 1 126 ? 4.614 -8.079 -25.517 1.00 92.94 126 ASP A N 1
ATOM 995 C CA . ASP A 1 126 ? 3.892 -8.529 -24.323 1.00 92.94 126 ASP A CA 1
ATOM 996 C C . ASP A 1 126 ? 2.750 -9.500 -24.673 1.00 92.94 126 ASP A C 1
ATOM 998 O O . ASP A 1 126 ? 2.639 -10.565 -24.068 1.00 92.94 126 ASP A O 1
ATOM 1002 N N . ALA A 1 127 ? 1.958 -9.191 -25.705 1.00 91.38 127 ALA A N 1
ATOM 1003 C CA . ALA A 1 127 ? 0.841 -10.026 -26.149 1.00 91.38 127 ALA A CA 1
ATOM 1004 C C . ALA A 1 127 ? 1.278 -11.382 -26.735 1.00 91.38 127 ALA A C 1
ATOM 1006 O O . ALA A 1 127 ? 0.539 -12.359 -26.636 1.00 91.38 127 ALA A O 1
ATOM 1007 N N . TYR A 1 128 ? 2.472 -11.450 -27.331 1.00 88.44 128 TYR A N 1
ATOM 1008 C CA . TYR A 1 128 ? 2.998 -12.648 -28.000 1.00 88.44 128 TYR A CA 1
ATOM 1009 C C . TYR A 1 128 ? 4.082 -13.379 -27.199 1.00 88.44 128 TYR A C 1
ATOM 1011 O O . TYR A 1 128 ? 4.765 -14.261 -27.724 1.00 88.44 128 TYR A O 1
ATOM 1019 N N . GLU A 1 129 ? 4.238 -13.037 -25.921 1.00 85.75 129 GLU A N 1
ATOM 1020 C CA . GLU A 1 129 ? 5.224 -13.649 -25.031 1.00 85.75 129 GLU A CA 1
ATOM 1021 C C . GLU A 1 129 ? 5.103 -15.179 -24.964 1.00 85.75 129 GLU A C 1
ATOM 1023 O O . GLU A 1 129 ? 6.110 -15.874 -25.096 1.00 85.75 129 GLU A O 1
ATOM 1028 N N . ASP A 1 130 ? 3.877 -15.694 -24.838 1.00 81.75 130 ASP A N 1
ATOM 1029 C CA . ASP A 1 130 ? 3.613 -17.135 -24.722 1.00 81.75 130 ASP A CA 1
ATOM 1030 C C . ASP A 1 130 ? 3.884 -17.896 -26.030 1.00 81.75 130 ASP A C 1
ATOM 1032 O O . ASP A 1 130 ? 4.116 -19.103 -26.014 1.00 81.75 130 ASP A O 1
ATOM 1036 N N . PHE A 1 131 ? 3.862 -17.204 -27.172 1.00 77.94 131 PHE A N 1
ATOM 1037 C CA . PHE A 1 131 ? 4.022 -17.823 -28.487 1.00 77.94 131 PHE A CA 1
ATOM 1038 C C . PHE A 1 131 ? 5.492 -18.010 -28.872 1.00 77.94 131 PHE A C 1
ATOM 1040 O O . PHE A 1 131 ? 5.857 -18.984 -29.523 1.00 77.94 131 PHE A O 1
ATOM 1047 N N . ALA A 1 132 ? 6.349 -17.062 -28.501 1.00 71.12 132 ALA A N 1
ATOM 1048 C CA . ALA A 1 132 ? 7.681 -16.953 -29.085 1.00 71.12 132 ALA A CA 1
ATOM 1049 C C . ALA A 1 132 ? 8.751 -17.850 -28.429 1.00 71.12 132 ALA A C 1
ATOM 1051 O O . ALA A 1 132 ? 9.921 -17.724 -28.797 1.00 71.12 132 ALA A O 1
ATOM 1052 N N . GLU A 1 133 ? 8.379 -18.710 -27.462 1.00 82.62 133 GLU A N 1
ATOM 1053 C CA . GLU A 1 133 ? 9.294 -19.524 -26.632 1.00 82.62 133 GLU A CA 1
ATOM 1054 C C . GLU A 1 133 ? 10.594 -18.765 -26.303 1.00 82.62 133 GLU A C 1
ATOM 1056 O O . GLU A 1 133 ? 11.711 -19.279 -26.433 1.00 82.62 133 GLU A O 1
ATOM 1061 N N . LEU A 1 134 ? 10.457 -17.477 -25.958 1.00 83.81 134 LEU A N 1
ATOM 1062 C CA . LEU A 1 134 ? 11.613 -16.606 -25.807 1.00 83.81 134 LEU A CA 1
ATOM 1063 C C . LEU A 1 134 ? 12.498 -17.168 -24.704 1.00 83.81 134 LEU A C 1
ATOM 1065 O O . LEU A 1 134 ? 12.042 -17.475 -23.601 1.00 83.81 134 LEU A O 1
ATOM 1069 N N . SER A 1 135 ? 13.791 -17.288 -25.000 1.00 87.94 135 SER A N 1
ATOM 1070 C CA . SER A 1 135 ? 14.744 -17.721 -23.990 1.00 87.94 135 SER A CA 1
ATOM 1071 C C . SER A 1 135 ? 14.714 -16.760 -22.798 1.00 87.94 135 SER A C 1
ATOM 1073 O O . SER A 1 135 ? 14.432 -15.566 -22.937 1.00 87.94 135 SER A O 1
ATOM 1075 N N . PHE A 1 136 ? 15.077 -17.267 -21.620 1.00 86.88 136 PHE A N 1
ATOM 1076 C CA . PHE A 1 136 ? 15.198 -16.463 -20.402 1.00 86.88 136 PHE A CA 1
ATOM 1077 C C . PHE A 1 136 ? 16.015 -15.176 -20.621 1.00 86.88 136 PHE A C 1
ATOM 1079 O O . PHE A 1 136 ? 15.672 -14.116 -20.105 1.00 86.88 136 PHE A O 1
ATOM 1086 N N . THR A 1 137 ? 17.068 -15.244 -21.443 1.00 87.62 137 THR A N 1
ATOM 1087 C CA . THR A 1 137 ? 17.894 -14.087 -21.814 1.00 87.62 137 THR A CA 1
ATOM 1088 C C . THR A 1 137 ? 17.086 -12.989 -22.506 1.00 87.62 137 THR A C 1
ATOM 1090 O O . THR A 1 137 ? 17.259 -11.816 -22.186 1.00 87.62 137 THR A O 1
ATOM 1093 N N . TRP A 1 138 ? 16.194 -13.345 -23.430 1.00 88.69 138 TRP A N 1
ATOM 1094 C CA . TRP A 1 138 ? 15.387 -12.379 -24.176 1.00 88.69 138 TRP A CA 1
ATOM 1095 C C . TRP A 1 138 ? 14.275 -11.765 -23.333 1.00 88.69 138 TRP A C 1
ATOM 1097 O O . TRP A 1 138 ? 14.045 -10.561 -23.427 1.00 88.69 138 TRP A O 1
ATOM 1107 N N . LEU A 1 139 ? 13.642 -12.557 -22.464 1.00 89.19 139 LEU A N 1
ATOM 1108 C CA . LEU A 1 139 ? 12.690 -12.045 -21.475 1.00 89.19 139 LEU A CA 1
ATOM 1109 C C . LEU A 1 139 ? 13.360 -11.042 -20.530 1.00 89.19 139 LEU A C 1
ATOM 1111 O O . LEU A 1 139 ? 12.804 -9.977 -20.256 1.00 89.19 139 LEU A O 1
ATOM 1115 N N . ASN A 1 140 ? 14.593 -11.340 -20.115 1.00 88.88 140 ASN A N 1
ATOM 1116 C CA . ASN A 1 140 ? 15.374 -10.444 -19.281 1.00 88.88 140 ASN A CA 1
ATOM 1117 C C . ASN A 1 140 ? 15.681 -9.120 -19.994 1.00 88.88 140 ASN A C 1
ATOM 1119 O O . ASN A 1 140 ? 15.418 -8.051 -19.445 1.00 88.88 140 ASN A O 1
ATOM 1123 N N . ILE A 1 141 ? 16.173 -9.188 -21.237 1.00 90.88 141 ILE A N 1
ATOM 1124 C CA . ILE A 1 141 ? 16.440 -8.006 -22.072 1.00 90.88 141 ILE A CA 1
ATOM 1125 C C . ILE A 1 141 ? 15.170 -7.167 -22.240 1.00 90.88 141 ILE A C 1
ATOM 1127 O O . ILE A 1 141 ? 15.206 -5.959 -22.013 1.00 90.88 141 ILE A O 1
ATOM 1131 N N . LYS A 1 142 ? 14.041 -7.805 -22.575 1.00 93.94 142 LYS A N 1
ATOM 1132 C CA . LYS A 1 142 ? 12.738 -7.147 -22.728 1.00 93.94 142 LYS A CA 1
ATOM 1133 C C . LYS A 1 142 ? 12.383 -6.350 -21.472 1.00 93.94 142 LYS A C 1
ATOM 1135 O O . LYS A 1 142 ? 12.190 -5.140 -21.550 1.00 93.94 142 LYS A O 1
ATOM 1140 N N . ALA A 1 143 ? 12.353 -7.010 -20.314 1.00 92.69 143 ALA A N 1
ATOM 1141 C CA . ALA A 1 143 ? 11.928 -6.390 -19.064 1.00 92.69 143 ALA A CA 1
ATOM 1142 C C . ALA A 1 143 ? 12.847 -5.233 -18.6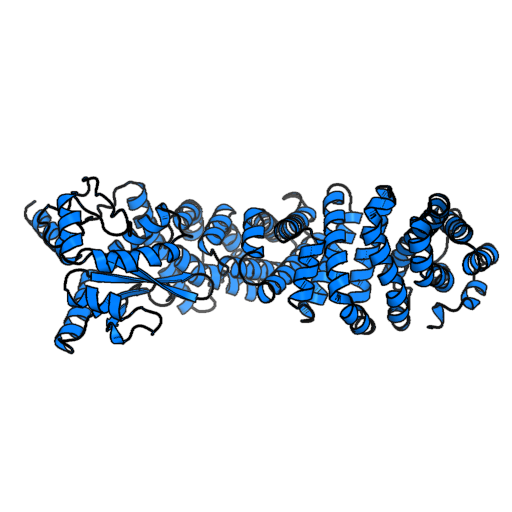27 1.00 92.69 143 ALA A C 1
ATOM 1144 O O . ALA A 1 143 ? 12.357 -4.189 -18.193 1.00 92.69 143 ALA A O 1
ATOM 1145 N N . HIS A 1 144 ? 14.166 -5.378 -18.804 1.00 93.19 144 HIS A N 1
ATOM 1146 C CA . HIS A 1 144 ? 15.126 -4.305 -18.529 1.00 93.19 144 HIS A CA 1
ATOM 1147 C C . HIS A 1 144 ? 14.892 -3.109 -19.443 1.00 93.19 144 HIS A C 1
ATOM 1149 O O . HIS A 1 144 ? 14.701 -1.991 -18.964 1.00 93.19 144 HIS A O 1
ATOM 1155 N N . SER A 1 145 ? 14.863 -3.332 -20.760 1.00 94.69 145 SER A N 1
ATOM 1156 C CA . SER A 1 145 ? 14.653 -2.254 -21.724 1.00 94.69 145 SER A CA 1
ATOM 1157 C C . SER A 1 145 ? 13.341 -1.517 -21.458 1.00 94.69 145 SER A C 1
ATOM 1159 O O . SER A 1 145 ? 13.329 -0.289 -21.502 1.00 94.69 145 SER A O 1
ATOM 1161 N N . TYR A 1 146 ? 12.270 -2.230 -21.094 1.00 96.31 146 TYR A N 1
ATOM 1162 C CA . TYR A 1 146 ? 10.986 -1.618 -20.751 1.00 96.31 146 TYR A CA 1
ATOM 1163 C C . TYR A 1 146 ? 11.126 -0.684 -19.551 1.00 96.31 146 TYR A C 1
ATOM 1165 O O . TYR A 1 146 ? 10.722 0.471 -19.646 1.00 96.31 146 TYR A O 1
ATOM 1173 N N . ALA A 1 147 ? 11.739 -1.136 -18.454 1.00 95.31 147 ALA A N 1
ATOM 1174 C CA . ALA A 1 147 ? 11.931 -0.304 -17.269 1.00 95.31 147 ALA A CA 1
ATOM 1175 C C . ALA A 1 147 ? 12.764 0.959 -17.566 1.00 95.31 147 ALA A C 1
ATOM 1177 O O . ALA A 1 147 ? 12.379 2.058 -17.161 1.00 95.31 147 ALA A O 1
ATOM 1178 N N . HIS A 1 148 ? 13.851 0.833 -18.342 1.00 94.31 148 HIS A N 1
ATOM 1179 C CA . HIS A 1 148 ? 14.653 1.981 -18.788 1.00 94.31 148 HIS A CA 1
ATOM 1180 C C . HIS A 1 148 ? 13.836 2.965 -19.632 1.00 94.31 148 HIS A C 1
ATOM 1182 O O . HIS A 1 148 ? 13.906 4.176 -19.409 1.00 94.31 148 HIS A O 1
ATOM 1188 N N . PHE A 1 149 ? 13.064 2.463 -20.601 1.00 95.69 149 PHE A N 1
ATOM 1189 C CA . PHE A 1 149 ? 12.222 3.307 -21.443 1.00 95.69 149 PHE A CA 1
ATOM 1190 C C . PHE A 1 149 ? 11.169 4.017 -20.605 1.00 95.69 149 PHE A C 1
ATOM 1192 O O . PHE A 1 149 ? 11.082 5.239 -20.648 1.00 95.69 149 PHE A O 1
ATOM 1199 N N . LEU A 1 150 ? 10.422 3.285 -19.787 1.00 94.38 150 LEU A N 1
ATOM 1200 C CA . LEU A 1 150 ? 9.387 3.853 -18.935 1.00 94.38 150 LEU A CA 1
ATOM 1201 C C . LEU A 1 150 ? 9.954 5.004 -18.103 1.00 94.38 150 LEU A C 1
ATOM 1203 O O . LEU A 1 150 ? 9.508 6.139 -18.281 1.00 94.38 150 LEU A O 1
ATOM 1207 N N . ARG A 1 151 ? 11.008 4.762 -17.312 1.00 94.62 151 ARG A N 1
ATOM 1208 C CA . ARG A 1 151 ? 11.674 5.804 -16.515 1.00 94.62 151 ARG A CA 1
ATOM 1209 C C . ARG A 1 151 ? 12.041 7.027 -17.354 1.00 94.62 151 ARG A C 1
ATOM 1211 O O . ARG A 1 151 ? 11.676 8.148 -17.003 1.00 94.62 151 ARG A O 1
ATOM 1218 N N . PHE A 1 152 ? 12.776 6.825 -18.446 1.00 94.44 152 PHE A N 1
ATOM 1219 C CA . PHE A 1 152 ? 13.349 7.926 -19.216 1.00 94.44 152 PHE A CA 1
ATOM 1220 C C . PHE A 1 152 ? 12.304 8.733 -19.989 1.00 94.44 152 PHE A C 1
ATOM 1222 O O . PHE A 1 152 ? 12.365 9.961 -20.041 1.00 94.44 152 PHE A O 1
ATOM 1229 N N . PHE A 1 153 ? 11.330 8.061 -20.601 1.00 93.62 153 PHE A N 1
ATOM 1230 C CA . PHE A 1 153 ? 10.259 8.754 -21.301 1.00 93.62 153 PHE A CA 1
ATOM 1231 C C . PHE A 1 153 ? 9.290 9.414 -20.309 1.00 93.62 153 PHE A C 1
ATOM 1233 O O . PHE A 1 153 ? 8.805 10.505 -20.596 1.00 93.62 153 PHE A O 1
ATOM 1240 N N . GLY A 1 154 ? 9.060 8.814 -19.135 1.00 90.75 154 GLY A N 1
ATOM 1241 C CA . GLY A 1 154 ? 8.204 9.364 -18.080 1.00 90.75 154 GLY A CA 1
ATOM 1242 C C . GLY A 1 154 ? 8.764 10.617 -17.402 1.00 90.75 154 GLY A C 1
ATOM 1243 O O . GLY A 1 154 ? 8.004 11.534 -17.096 1.00 90.75 154 GLY A O 1
ATOM 1244 N N . SER A 1 155 ? 10.084 10.705 -17.219 1.00 91.81 155 SER A N 1
ATOM 1245 C CA . SER A 1 155 ? 10.727 11.885 -16.622 1.00 91.81 155 SER A CA 1
ATOM 1246 C C . SER A 1 155 ? 10.785 13.095 -17.563 1.00 91.81 155 SER A C 1
ATOM 1248 O O . SER A 1 155 ? 10.990 14.224 -17.114 1.00 91.81 155 SER A O 1
ATOM 1250 N N . ASN A 1 156 ? 10.578 12.895 -18.867 1.00 92.56 156 ASN A N 1
ATOM 1251 C CA . ASN A 1 156 ? 10.651 13.957 -19.861 1.00 92.56 156 ASN A CA 1
ATOM 1252 C C . ASN A 1 156 ? 9.288 14.635 -20.081 1.00 92.56 156 ASN A C 1
ATOM 1254 O O . ASN A 1 156 ? 8.348 14.040 -20.612 1.00 92.56 156 ASN A O 1
ATOM 1258 N N . THR A 1 157 ? 9.203 15.924 -19.752 1.00 89.25 157 THR A N 1
ATOM 1259 C CA . THR A 1 157 ? 7.976 16.724 -19.879 1.00 89.25 157 THR A CA 1
ATOM 1260 C C . THR A 1 157 ? 7.444 16.832 -21.312 1.00 89.25 157 THR A C 1
ATOM 1262 O O . THR A 1 157 ? 6.228 16.880 -21.484 1.00 89.25 157 THR A O 1
ATOM 1265 N N . GLU A 1 158 ? 8.303 16.805 -22.342 1.00 89.81 158 GLU A N 1
ATOM 1266 C CA . GLU A 1 158 ? 7.882 16.829 -23.754 1.00 89.81 158 GLU A CA 1
ATOM 1267 C C . GLU A 1 158 ? 7.172 15.523 -24.169 1.00 89.81 158 GLU A C 1
ATOM 1269 O O . GLU A 1 158 ? 6.340 15.537 -25.077 1.00 89.81 158 GLU A O 1
ATOM 1274 N N . ASN A 1 159 ? 7.453 14.401 -23.492 1.00 89.88 159 ASN A N 1
ATOM 1275 C CA . ASN A 1 159 ? 6.872 13.088 -23.801 1.00 89.88 159 ASN A CA 1
ATOM 1276 C C . ASN A 1 159 ? 5.596 12.772 -23.022 1.00 89.88 159 ASN A C 1
ATOM 1278 O O . ASN A 1 159 ? 4.812 11.930 -23.470 1.00 89.88 159 ASN A O 1
ATOM 1282 N N . LYS A 1 160 ? 5.368 13.429 -21.875 1.00 91.19 160 LYS A N 1
ATOM 1283 C CA . LYS A 1 160 ? 4.205 13.161 -21.014 1.00 91.19 160 LYS A CA 1
ATOM 1284 C C . LYS A 1 160 ? 2.874 13.135 -21.785 1.00 91.19 160 LYS A C 1
ATOM 1286 O O . LYS A 1 160 ? 2.113 12.201 -21.554 1.00 91.19 160 LYS A O 1
ATOM 1291 N N . PRO A 1 161 ? 2.575 14.042 -22.743 1.00 91.75 161 PRO A N 1
ATOM 1292 C CA . PRO A 1 161 ? 1.326 13.971 -23.510 1.00 91.75 161 PRO A CA 1
ATOM 1293 C C . PRO A 1 161 ? 1.171 12.683 -24.333 1.00 91.75 161 PRO A C 1
ATOM 1295 O O . PRO A 1 161 ? 0.080 12.116 -24.387 1.00 91.75 161 PRO A O 1
ATOM 1298 N N . ALA A 1 162 ? 2.258 12.200 -24.945 1.00 89.62 162 ALA A N 1
ATOM 1299 C CA . ALA A 1 162 ? 2.241 10.981 -25.750 1.00 89.62 162 ALA A CA 1
ATOM 1300 C C . ALA A 1 162 ? 2.004 9.741 -24.874 1.00 89.62 162 ALA A C 1
ATOM 1302 O O . ALA A 1 162 ? 1.132 8.927 -25.184 1.00 89.62 162 ALA A O 1
ATOM 1303 N N . ILE A 1 163 ? 2.699 9.639 -23.735 1.00 92.00 163 ILE A N 1
ATOM 1304 C CA . ILE A 1 163 ? 2.471 8.552 -22.770 1.00 92.00 163 ILE A CA 1
ATOM 1305 C C . ILE A 1 163 ? 1.061 8.639 -22.184 1.00 92.00 163 ILE A C 1
ATOM 1307 O O . ILE A 1 163 ? 0.374 7.629 -22.112 1.00 92.00 163 ILE A O 1
ATOM 1311 N N . ARG A 1 164 ? 0.580 9.837 -21.827 1.00 92.19 164 ARG A N 1
ATOM 1312 C CA . ARG A 1 164 ? -0.742 10.015 -21.206 1.00 92.19 164 ARG A CA 1
ATOM 1313 C C . ARG A 1 164 ? -1.872 9.458 -22.071 1.00 92.19 164 ARG A C 1
ATOM 1315 O O . ARG A 1 164 ? -2.792 8.850 -21.543 1.00 92.19 164 ARG A O 1
ATOM 1322 N N . SER A 1 165 ? -1.768 9.599 -23.395 1.00 91.81 165 SER A N 1
ATOM 1323 C CA . SER A 1 165 ? -2.748 9.038 -24.339 1.00 91.81 165 SER A CA 1
ATOM 1324 C C . SER A 1 165 ? -2.789 7.501 -24.382 1.00 91.81 165 SER A C 1
ATOM 1326 O O . SER A 1 165 ? -3.776 6.932 -24.834 1.00 91.81 165 SER A O 1
ATOM 1328 N N . SER A 1 166 ? -1.738 6.837 -23.892 1.00 93.25 166 SER A N 1
ATOM 1329 C CA . SER A 1 166 ? -1.575 5.377 -23.856 1.00 93.25 166 SER A CA 1
ATOM 1330 C C . SER A 1 166 ? -1.447 4.828 -22.428 1.00 93.25 166 SER A C 1
ATOM 1332 O O . SER A 1 166 ? -1.188 3.641 -22.247 1.00 93.25 166 SER A O 1
ATOM 1334 N N . LEU A 1 167 ? -1.652 5.662 -21.400 1.00 93.31 167 LEU A N 1
ATOM 1335 C CA . LEU A 1 167 ? -1.230 5.371 -20.028 1.00 93.31 167 LEU A CA 1
ATOM 1336 C C . LEU A 1 167 ? -1.904 4.133 -19.428 1.00 93.31 167 LEU A C 1
ATOM 1338 O O . LEU A 1 167 ? -1.253 3.392 -18.702 1.00 93.31 167 LEU A O 1
ATOM 1342 N N . SER A 1 168 ? -3.166 3.868 -19.766 1.00 94.81 168 SER A N 1
ATOM 1343 C CA . SER A 1 168 ? -3.873 2.674 -19.281 1.00 94.81 168 SER A CA 1
ATOM 1344 C C . SER A 1 168 ? -3.244 1.383 -19.840 1.00 94.81 168 SER A C 1
ATOM 1346 O O . SER A 1 168 ? -2.915 0.464 -19.092 1.00 94.81 168 SER A O 1
ATOM 1348 N N . ARG A 1 169 ? -2.912 1.354 -21.139 1.00 96.06 169 ARG A N 1
ATOM 1349 C CA . ARG A 1 169 ? -2.188 0.232 -21.761 1.00 96.06 169 ARG A CA 1
ATOM 1350 C C . ARG A 1 169 ? -0.755 0.112 -21.253 1.00 96.06 169 ARG A C 1
ATOM 1352 O O . ARG A 1 169 ? -0.290 -0.993 -20.984 1.00 96.06 169 ARG A O 1
ATOM 1359 N N . VAL A 1 170 ? -0.073 1.241 -21.056 1.00 96.12 170 VAL A N 1
ATOM 1360 C CA . VAL A 1 170 ? 1.254 1.275 -20.427 1.00 96.12 170 VAL A CA 1
ATOM 1361 C C . VAL A 1 170 ? 1.197 0.662 -19.027 1.00 96.12 170 VAL A C 1
ATOM 1363 O O . VAL A 1 170 ? 2.039 -0.167 -18.704 1.00 96.12 170 VAL A O 1
ATOM 1366 N N . ALA A 1 171 ? 0.192 1.008 -18.218 1.00 96.88 171 ALA A N 1
ATOM 1367 C CA . ALA A 1 171 ? 0.013 0.474 -16.872 1.00 96.88 171 ALA A CA 1
ATOM 1368 C C . ALA A 1 171 ? -0.200 -1.051 -16.871 1.00 96.88 171 ALA A C 1
ATOM 1370 O O . ALA A 1 171 ? 0.396 -1.750 -16.049 1.00 96.88 171 ALA A O 1
ATOM 1371 N N . PHE A 1 172 ? -0.958 -1.586 -17.833 1.00 97.25 172 PHE A N 1
ATOM 1372 C CA . PHE A 1 172 ? -1.092 -3.034 -18.020 1.00 97.25 172 PHE A CA 1
ATOM 1373 C C . PHE A 1 172 ? 0.264 -3.709 -18.298 1.00 97.25 172 PHE A C 1
ATOM 1375 O O . PHE A 1 172 ? 0.653 -4.646 -17.595 1.00 97.25 172 PHE A O 1
ATOM 1382 N N . VAL A 1 173 ? 1.025 -3.194 -19.271 1.00 96.25 173 VAL A N 1
ATOM 1383 C CA . VAL A 1 173 ? 2.358 -3.720 -19.627 1.00 96.25 173 VAL A CA 1
ATOM 1384 C C . VAL A 1 173 ? 3.341 -3.592 -18.455 1.00 96.25 173 VAL A C 1
ATOM 1386 O O . VAL A 1 173 ? 4.147 -4.494 -18.213 1.00 96.25 173 VAL A O 1
ATOM 1389 N N . VAL A 1 174 ? 3.257 -2.505 -17.683 1.00 96.62 174 VAL A N 1
ATOM 1390 C CA . VAL A 1 174 ? 4.030 -2.285 -16.450 1.00 96.62 174 VAL A CA 1
ATOM 1391 C C . VAL A 1 174 ? 3.743 -3.375 -15.422 1.00 96.62 174 VAL A C 1
ATOM 1393 O O . VAL A 1 174 ? 4.687 -3.935 -14.869 1.00 96.62 174 VAL A O 1
ATOM 1396 N N . GLY A 1 175 ? 2.473 -3.724 -15.196 1.00 97.31 175 GLY A N 1
ATOM 1397 C CA . GLY A 1 175 ? 2.084 -4.784 -14.263 1.00 97.31 175 GLY A CA 1
ATOM 1398 C C . GLY A 1 175 ? 2.709 -6.139 -14.613 1.00 97.31 175 GLY A C 1
ATOM 1399 O O . GLY A 1 175 ? 3.291 -6.789 -13.740 1.00 97.31 175 GLY A O 1
ATOM 1400 N N . ARG A 1 176 ? 2.675 -6.528 -15.896 1.00 96.19 176 ARG A N 1
ATOM 1401 C CA . ARG A 1 176 ? 3.300 -7.774 -16.383 1.00 96.19 176 ARG A CA 1
ATOM 1402 C C . ARG A 1 176 ? 4.821 -7.734 -16.289 1.00 96.19 176 ARG A C 1
ATOM 1404 O O . ARG A 1 176 ? 5.440 -8.658 -15.763 1.00 96.19 176 ARG A O 1
ATOM 1411 N N . THR A 1 177 ? 5.423 -6.630 -16.729 1.00 95.62 177 THR A N 1
ATOM 1412 C CA . THR A 1 177 ? 6.877 -6.412 -16.662 1.00 95.62 177 THR A CA 1
ATOM 1413 C C . THR A 1 177 ? 7.386 -6.492 -15.227 1.00 95.62 177 THR A C 1
ATOM 1415 O O . THR A 1 177 ? 8.421 -7.104 -14.969 1.00 95.62 177 THR A O 1
ATOM 1418 N N . TRP A 1 178 ? 6.643 -5.924 -14.274 1.00 97.38 178 TRP A N 1
ATOM 1419 C CA . TRP A 1 178 ? 6.983 -5.992 -12.858 1.00 97.38 178 TRP A CA 1
ATOM 1420 C C . TRP A 1 178 ? 6.981 -7.436 -12.345 1.00 97.38 178 TRP A C 1
ATOM 1422 O O . TRP A 1 178 ? 7.920 -7.830 -11.651 1.00 97.38 178 TRP A O 1
ATOM 1432 N N . SER A 1 179 ? 5.983 -8.244 -12.723 1.00 96.19 179 SER A N 1
ATOM 1433 C CA . SER A 1 179 ? 5.943 -9.670 -12.367 1.00 96.19 179 SER A CA 1
ATOM 1434 C C . SER A 1 179 ? 7.187 -10.407 -12.838 1.00 96.19 179 SER A C 1
ATOM 1436 O O . SER A 1 179 ? 7.874 -11.031 -12.027 1.00 96.19 179 SER A O 1
ATOM 1438 N N . HIS A 1 180 ? 7.548 -10.233 -14.110 1.00 94.00 180 HIS A N 1
ATOM 1439 C CA . HIS A 1 180 ? 8.752 -10.832 -14.685 1.00 94.00 180 HIS A CA 1
ATOM 1440 C C . HIS A 1 180 ? 10.021 -10.399 -13.958 1.00 94.00 180 HIS A C 1
ATOM 1442 O O . HIS A 1 180 ? 10.839 -11.237 -13.581 1.00 94.00 180 HIS A O 1
ATOM 1448 N N . LEU A 1 181 ? 10.185 -9.097 -13.700 1.00 94.75 181 LEU A N 1
ATOM 1449 C CA . LEU A 1 181 ? 11.354 -8.590 -12.979 1.00 94.75 181 LEU A CA 1
ATOM 1450 C C . LEU A 1 181 ? 11.467 -9.192 -11.574 1.00 94.75 181 LEU A C 1
ATOM 1452 O O . LEU A 1 181 ? 12.569 -9.553 -11.167 1.00 94.75 181 LEU A O 1
ATOM 1456 N N . ILE A 1 182 ? 10.356 -9.347 -10.847 1.00 95.25 182 ILE A N 1
ATOM 1457 C CA . ILE A 1 182 ? 10.340 -9.951 -9.506 1.00 95.25 182 ILE A CA 1
ATOM 1458 C C . ILE A 1 182 ? 10.677 -11.443 -9.548 1.00 95.25 182 ILE A C 1
ATOM 1460 O O . ILE A 1 182 ? 11.464 -11.907 -8.723 1.00 95.25 182 ILE A O 1
ATOM 1464 N N . GLU A 1 183 ? 10.134 -12.189 -10.507 1.00 93.06 183 GLU A N 1
ATOM 1465 C CA . GLU A 1 183 ? 10.435 -13.615 -10.679 1.00 93.06 183 GLU A CA 1
ATOM 1466 C C . GLU A 1 183 ? 11.915 -13.852 -11.018 1.00 93.06 183 GLU A C 1
ATOM 1468 O O . GLU A 1 183 ? 12.528 -14.806 -10.530 1.00 93.06 183 GLU A O 1
ATOM 1473 N N . MET A 1 184 ? 12.521 -12.941 -11.785 1.00 89.38 184 MET A N 1
ATOM 1474 C CA . MET A 1 184 ? 13.946 -12.974 -12.129 1.00 89.38 184 MET A CA 1
ATOM 1475 C C . MET A 1 184 ? 14.856 -12.411 -11.021 1.00 89.38 184 MET A C 1
ATOM 1477 O O . MET A 1 184 ? 16.036 -12.768 -10.949 1.00 89.38 184 MET A O 1
ATOM 1481 N N . SER A 1 185 ? 14.335 -11.546 -10.143 1.00 76.12 185 SER A N 1
ATOM 1482 C CA . SER A 1 185 ? 15.085 -10.716 -9.184 1.00 76.12 185 SER A CA 1
ATOM 1483 C C . SER A 1 185 ? 16.084 -11.423 -8.250 1.00 76.12 185 SER A C 1
ATOM 1485 O O . SER A 1 185 ? 17.131 -10.824 -8.008 1.00 76.12 185 SER A O 1
ATOM 1487 N N . PRO A 1 186 ? 15.906 -12.669 -7.751 1.00 65.69 186 PRO A N 1
ATOM 1488 C CA . PRO A 1 186 ? 16.787 -13.186 -6.694 1.00 65.69 186 PRO A CA 1
ATOM 1489 C C . PRO A 1 186 ? 18.266 -13.419 -7.084 1.00 65.69 186 PRO A C 1
ATOM 1491 O O . PRO A 1 186 ? 19.000 -14.009 -6.293 1.00 65.69 186 PRO A O 1
ATOM 1494 N N . ARG A 1 187 ? 18.724 -13.046 -8.293 1.00 59.88 187 ARG A N 1
ATOM 1495 C CA . ARG A 1 187 ? 19.994 -13.530 -8.867 1.00 59.88 187 ARG A CA 1
ATOM 1496 C C . ARG A 1 187 ? 20.920 -12.499 -9.537 1.00 59.88 187 ARG A C 1
ATOM 1498 O O . ARG A 1 187 ? 21.962 -12.924 -10.030 1.00 59.88 187 ARG A O 1
ATOM 1505 N N . GLY A 1 188 ? 20.648 -11.187 -9.543 1.00 79.38 188 GLY A N 1
ATOM 1506 C CA . GLY A 1 188 ? 21.605 -10.240 -10.149 1.00 79.38 188 GLY A CA 1
ATOM 1507 C C . GLY A 1 188 ? 21.340 -8.749 -9.929 1.00 79.38 188 GLY A C 1
ATOM 1508 O O . GLY A 1 188 ? 20.195 -8.324 -9.817 1.00 79.38 188 GLY A O 1
ATOM 1509 N N . SER A 1 189 ? 22.415 -7.952 -9.920 1.00 86.50 189 SER A N 1
ATOM 1510 C CA . SER A 1 189 ? 22.377 -6.486 -9.773 1.00 86.50 189 SER A CA 1
ATOM 1511 C C . SER A 1 189 ? 21.629 -5.777 -10.904 1.00 86.50 189 SER A C 1
ATOM 1513 O O . SER A 1 189 ? 21.001 -4.755 -10.661 1.00 86.50 189 SER A O 1
ATOM 1515 N N . GLN A 1 190 ? 21.647 -6.335 -12.119 1.00 87.94 190 GLN A N 1
ATOM 1516 C CA . GLN A 1 190 ? 20.923 -5.778 -13.266 1.00 87.94 190 GLN A CA 1
ATOM 1517 C C . GLN A 1 190 ? 19.410 -5.736 -13.006 1.00 87.94 190 GLN A C 1
ATOM 1519 O O . GLN A 1 190 ? 18.775 -4.708 -13.218 1.00 87.94 190 GLN A O 1
ATOM 1524 N N . ASN A 1 191 ? 18.846 -6.807 -12.437 1.00 90.31 191 ASN A N 1
ATOM 1525 C CA . ASN A 1 191 ? 17.409 -6.879 -12.162 1.00 90.31 191 ASN A CA 1
ATOM 1526 C C . ASN A 1 191 ? 16.982 -5.845 -11.110 1.00 90.31 191 ASN A C 1
ATOM 1528 O O . ASN A 1 191 ? 15.869 -5.328 -11.177 1.00 90.31 191 ASN A O 1
ATOM 1532 N N . LEU A 1 192 ? 17.859 -5.542 -10.146 1.00 93.06 192 LEU A N 1
ATOM 1533 C CA . LEU A 1 192 ? 17.623 -4.481 -9.167 1.00 93.06 192 LEU A CA 1
ATOM 1534 C C . LEU A 1 192 ? 17.661 -3.095 -9.822 1.00 93.06 192 LEU A C 1
ATOM 1536 O O . LEU A 1 192 ? 16.821 -2.268 -9.498 1.00 93.06 192 LEU A O 1
ATOM 1540 N N . ASP A 1 193 ? 18.554 -2.852 -10.782 1.00 93.75 193 ASP A N 1
ATOM 1541 C CA . ASP A 1 193 ? 18.574 -1.600 -11.558 1.00 93.75 193 ASP A CA 1
ATOM 1542 C C . ASP A 1 193 ? 17.283 -1.420 -12.383 1.00 93.75 193 ASP A C 1
ATOM 1544 O O . ASP A 1 193 ? 16.649 -0.364 -12.357 1.00 93.75 193 ASP A O 1
ATOM 1548 N N . ALA A 1 194 ? 16.796 -2.488 -13.024 1.00 94.69 194 ALA A N 1
ATOM 1549 C CA . ALA A 1 194 ? 15.511 -2.453 -13.723 1.00 94.69 1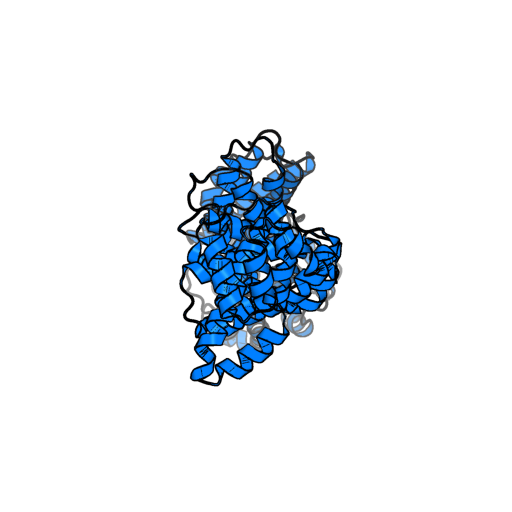94 ALA A CA 1
ATOM 1550 C C . ALA A 1 194 ? 14.325 -2.211 -12.772 1.00 94.69 194 ALA A C 1
ATOM 1552 O O . ALA A 1 194 ? 13.443 -1.410 -13.083 1.00 94.69 194 ALA A O 1
ATOM 1553 N N . LEU A 1 195 ? 14.294 -2.855 -11.600 1.00 96.25 195 LEU A N 1
ATOM 1554 C CA . LEU A 1 195 ? 13.264 -2.587 -10.589 1.00 96.25 195 LEU A CA 1
ATOM 1555 C C . LEU A 1 195 ? 13.335 -1.146 -10.063 1.00 96.25 195 LEU A C 1
ATOM 1557 O O . LEU A 1 195 ? 12.286 -0.530 -9.887 1.00 96.25 195 LEU A O 1
ATOM 1561 N N . PHE A 1 196 ? 14.540 -0.598 -9.886 1.00 95.81 196 PHE A N 1
ATOM 1562 C CA . PHE A 1 196 ? 14.773 0.796 -9.500 1.00 95.81 196 PHE A CA 1
ATOM 1563 C C . PHE A 1 196 ? 14.221 1.754 -10.569 1.00 95.81 196 PHE A C 1
ATOM 1565 O O . PHE A 1 196 ? 13.538 2.727 -10.269 1.00 95.81 196 PHE A O 1
ATOM 1572 N N . HIS A 1 197 ? 14.444 1.482 -11.857 1.00 95.75 197 HIS A N 1
ATOM 1573 C CA . HIS A 1 197 ? 13.861 2.304 -12.924 1.00 95.75 197 HIS A CA 1
ATOM 1574 C C . HIS A 1 197 ? 12.335 2.210 -12.978 1.00 95.75 197 HIS A C 1
ATOM 1576 O O . HIS A 1 197 ? 11.659 3.213 -13.220 1.00 95.75 197 HIS A O 1
ATOM 1582 N N . LEU A 1 198 ? 11.789 1.021 -12.729 1.00 97.00 198 LEU A N 1
ATOM 1583 C CA . LEU A 1 198 ? 10.350 0.811 -12.674 1.00 97.00 198 LEU A CA 1
ATOM 1584 C C . LEU A 1 198 ? 9.704 1.567 -11.502 1.00 97.00 198 LEU A C 1
ATOM 1586 O O . LEU A 1 198 ? 8.669 2.202 -11.703 1.00 97.00 198 LEU A O 1
ATOM 1590 N N . SER A 1 199 ? 10.302 1.531 -10.304 1.00 96.81 199 SER A N 1
ATOM 1591 C CA . SER A 1 199 ? 9.793 2.262 -9.135 1.00 96.81 199 SER A CA 1
ATOM 1592 C C . SER A 1 199 ? 9.773 3.765 -9.394 1.00 96.81 199 SER A C 1
ATOM 1594 O O . SER A 1 199 ? 8.749 4.404 -9.167 1.00 96.81 199 SER A O 1
ATOM 1596 N N . GLN A 1 200 ? 10.843 4.307 -9.982 1.00 95.88 200 GLN A N 1
ATOM 1597 C CA . GLN A 1 200 ? 10.918 5.725 -10.323 1.00 95.88 200 GLN A CA 1
ATOM 1598 C C . GLN A 1 200 ? 9.842 6.133 -11.324 1.00 95.88 200 GLN A C 1
ATOM 1600 O O . GLN A 1 200 ? 9.269 7.214 -11.209 1.00 95.88 200 GLN A O 1
ATOM 1605 N N . TRP A 1 201 ? 9.536 5.279 -12.303 1.00 96.25 201 TRP A N 1
ATOM 1606 C CA . TRP A 1 201 ? 8.426 5.546 -13.211 1.00 96.25 201 TRP A CA 1
ATOM 1607 C C . TRP A 1 201 ? 7.086 5.586 -12.470 1.00 96.25 201 TRP A C 1
ATOM 1609 O O . TRP A 1 201 ? 6.334 6.545 -12.632 1.00 96.25 201 TRP A O 1
ATOM 1619 N N . LEU A 1 202 ? 6.805 4.586 -11.628 1.00 96.31 202 LEU A N 1
ATOM 1620 C CA . LEU A 1 202 ? 5.578 4.539 -10.827 1.00 96.31 202 LEU A CA 1
ATOM 1621 C C . LEU A 1 202 ? 5.438 5.789 -9.948 1.00 96.31 202 LEU A C 1
ATOM 1623 O O . LEU A 1 202 ? 4.367 6.393 -9.918 1.00 96.31 202 LEU A O 1
ATOM 1627 N N . TYR A 1 203 ? 6.531 6.214 -9.312 1.00 95.00 203 TYR A N 1
ATOM 1628 C CA . TYR A 1 203 ? 6.602 7.432 -8.510 1.00 95.00 203 TYR A CA 1
ATOM 1629 C C . TYR A 1 203 ? 6.334 8.705 -9.327 1.00 95.00 203 TYR A C 1
ATOM 1631 O O . TYR A 1 203 ? 5.461 9.489 -8.960 1.00 95.00 203 TYR A O 1
ATOM 1639 N N . ILE A 1 204 ? 7.030 8.907 -10.454 1.00 93.25 204 ILE A N 1
ATOM 1640 C CA . ILE A 1 204 ? 6.879 10.113 -11.291 1.00 93.25 204 ILE A CA 1
ATOM 1641 C C . ILE A 1 204 ? 5.422 10.294 -11.722 1.00 93.25 204 ILE A C 1
ATOM 1643 O O . ILE A 1 204 ? 4.885 11.397 -11.650 1.00 93.25 204 ILE A O 1
ATOM 1647 N N . TRP A 1 205 ? 4.773 9.213 -12.155 1.00 92.88 205 TRP A N 1
ATOM 1648 C CA . TRP A 1 205 ? 3.391 9.287 -12.622 1.00 92.88 205 TRP A CA 1
ATOM 1649 C C . TRP A 1 205 ? 2.391 9.407 -11.474 1.00 92.88 205 TRP A C 1
ATOM 1651 O O . TRP A 1 205 ? 1.361 10.055 -11.650 1.00 92.88 205 TRP A O 1
ATOM 1661 N N . ALA A 1 206 ? 2.697 8.833 -10.306 1.00 91.06 206 ALA A N 1
ATOM 1662 C CA . ALA A 1 206 ? 1.923 9.033 -9.083 1.00 91.06 206 ALA A CA 1
ATOM 1663 C C . ALA A 1 206 ? 1.914 10.505 -8.649 1.00 91.06 206 ALA A C 1
ATOM 1665 O O . ALA A 1 206 ? 0.859 11.030 -8.314 1.00 91.06 206 ALA A O 1
ATOM 1666 N N . ALA A 1 207 ? 3.064 11.179 -8.726 1.00 90.06 207 ALA A N 1
ATOM 1667 C CA . ALA A 1 207 ? 3.213 12.586 -8.357 1.00 90.06 207 ALA A CA 1
ATOM 1668 C C . ALA A 1 207 ? 2.588 13.578 -9.362 1.00 90.06 207 ALA A C 1
ATOM 1670 O O . ALA A 1 207 ? 2.378 14.740 -9.028 1.00 90.06 207 ALA A O 1
ATOM 1671 N N . ASP A 1 208 ? 2.304 13.142 -10.591 1.00 89.50 208 ASP A N 1
ATOM 1672 C CA . ASP A 1 208 ? 1.738 13.975 -11.663 1.00 89.50 208 ASP A CA 1
ATOM 1673 C C . ASP A 1 208 ? 0.194 14.066 -11.643 1.00 89.50 208 ASP A C 1
ATOM 1675 O O . ASP A 1 208 ? -0.392 14.611 -12.587 1.00 89.50 208 ASP A O 1
ATOM 1679 N N . ASP A 1 209 ? -0.479 13.475 -10.644 1.00 87.38 209 ASP A N 1
ATOM 1680 C CA . ASP A 1 209 ? -1.944 13.296 -10.595 1.00 87.38 209 ASP A CA 1
ATOM 1681 C C . ASP A 1 209 ? -2.510 12.706 -11.905 1.00 87.38 209 ASP A C 1
ATOM 1683 O O . ASP A 1 209 ? -3.617 13.011 -12.362 1.00 87.38 209 ASP A O 1
ATOM 1687 N N . ALA A 1 210 ? -1.697 11.898 -12.590 1.00 88.06 210 ALA A N 1
ATOM 1688 C CA . ALA A 1 210 ? -2.037 11.336 -13.889 1.00 88.06 210 ALA A CA 1
ATOM 1689 C C . ALA A 1 210 ? -2.820 10.025 -13.775 1.00 88.06 210 ALA A C 1
ATOM 1691 O O . ALA A 1 210 ? -3.433 9.606 -14.757 1.00 88.06 210 ALA A O 1
ATOM 1692 N N . TRP A 1 211 ? -2.786 9.390 -12.604 1.00 92.38 211 TRP A N 1
ATOM 1693 C CA . TRP A 1 211 ? -3.503 8.155 -12.339 1.00 92.38 211 TRP A CA 1
ATOM 1694 C C . TRP A 1 211 ? -4.990 8.422 -12.125 1.00 92.38 211 TRP A C 1
ATOM 1696 O O . TRP A 1 211 ? -5.388 9.293 -11.355 1.00 92.38 211 TRP A O 1
ATOM 1706 N N . ASP A 1 212 ? -5.808 7.602 -12.769 1.00 94.69 212 ASP A N 1
ATOM 1707 C CA . ASP A 1 212 ? -7.232 7.487 -12.503 1.00 94.69 212 ASP A CA 1
ATOM 1708 C C . ASP A 1 212 ? -7.593 6.023 -12.217 1.00 94.69 212 ASP A C 1
ATOM 1710 O O . ASP A 1 212 ? -6.738 5.127 -12.224 1.00 94.69 212 ASP A O 1
ATOM 1714 N N . LEU A 1 213 ? -8.874 5.778 -11.936 1.00 94.31 213 LEU A N 1
ATOM 1715 C CA . LEU A 1 213 ? -9.360 4.441 -11.615 1.00 94.31 213 LEU A CA 1
ATOM 1716 C C . LEU A 1 213 ? -9.112 3.441 -12.754 1.00 94.31 213 LEU A C 1
ATOM 1718 O O . LEU A 1 213 ? -8.729 2.311 -12.470 1.00 94.31 213 LEU A O 1
ATOM 1722 N N . ALA A 1 214 ? -9.268 3.847 -14.018 1.00 95.69 214 ALA A N 1
ATOM 1723 C CA . ALA A 1 214 ? -9.094 2.951 -15.160 1.00 95.69 214 ALA A CA 1
ATOM 1724 C C . ALA A 1 214 ? -7.626 2.528 -15.320 1.00 95.69 214 ALA A C 1
ATOM 1726 O O . ALA A 1 214 ? -7.333 1.350 -15.508 1.00 95.69 214 ALA A O 1
ATOM 1727 N N . ILE A 1 215 ? -6.691 3.469 -15.165 1.00 95.94 215 ILE A N 1
ATOM 1728 C CA . ILE A 1 215 ? -5.251 3.183 -15.206 1.00 95.94 215 ILE A CA 1
ATOM 1729 C C . ILE A 1 215 ? -4.854 2.250 -14.052 1.00 95.94 215 ILE A C 1
ATOM 1731 O O . ILE A 1 215 ? -4.092 1.300 -14.250 1.00 95.94 215 ILE A O 1
ATOM 1735 N N . ALA A 1 216 ? -5.382 2.486 -12.847 1.00 96.19 216 ALA A N 1
ATOM 1736 C CA . ALA A 1 216 ? -5.126 1.622 -11.697 1.00 96.19 216 ALA A CA 1
ATOM 1737 C C . ALA A 1 216 ? -5.706 0.208 -11.894 1.00 96.19 216 ALA A C 1
ATOM 1739 O O . ALA A 1 216 ? -5.054 -0.776 -11.541 1.00 96.19 216 ALA A O 1
ATOM 1740 N N . GLU A 1 217 ? -6.901 0.084 -12.479 1.00 96.00 217 GLU A N 1
ATOM 1741 C CA . GLU A 1 217 ? -7.514 -1.205 -12.821 1.00 96.00 217 GLU A CA 1
ATOM 1742 C C . GLU A 1 217 ? -6.711 -1.967 -13.883 1.00 96.00 217 GLU A C 1
ATOM 1744 O O . GLU A 1 217 ? -6.502 -3.171 -13.725 1.00 96.00 217 GLU A O 1
ATOM 1749 N N . ASP A 1 218 ? -6.189 -1.282 -14.901 1.00 97.25 218 ASP A N 1
ATOM 1750 C CA . ASP A 1 218 ? -5.341 -1.899 -15.924 1.00 97.25 218 ASP A CA 1
ATOM 1751 C C . ASP A 1 218 ? -3.990 -2.356 -15.365 1.00 97.25 218 ASP A C 1
ATOM 1753 O O . ASP A 1 218 ? -3.537 -3.455 -15.693 1.00 97.25 218 ASP A O 1
ATOM 1757 N N . LEU A 1 219 ? -3.375 -1.594 -14.451 1.00 97.56 219 LEU A N 1
ATOM 1758 C CA . LEU A 1 219 ? -2.200 -2.070 -13.713 1.00 97.56 219 LEU A CA 1
ATOM 1759 C C . LEU A 1 219 ? -2.524 -3.337 -12.916 1.00 97.56 219 LEU A C 1
ATOM 1761 O O . LEU A 1 219 ? -1.761 -4.304 -12.938 1.00 97.56 219 LEU A O 1
ATOM 1765 N N . VAL A 1 220 ? -3.647 -3.334 -12.190 1.00 97.25 220 VAL A N 1
ATOM 1766 C CA . VAL A 1 220 ? -4.096 -4.489 -11.406 1.00 97.25 220 VAL A CA 1
ATOM 1767 C C . VAL A 1 220 ? -4.324 -5.691 -12.320 1.00 97.25 220 VAL A C 1
ATOM 1769 O O . VAL A 1 220 ? -3.917 -6.795 -11.960 1.00 97.25 220 VAL A O 1
ATOM 1772 N N . ALA A 1 221 ? -4.932 -5.500 -13.492 1.00 97.31 221 ALA A N 1
ATOM 1773 C CA . ALA A 1 221 ? -5.140 -6.552 -14.480 1.00 97.31 221 ALA A CA 1
ATOM 1774 C C . ALA A 1 221 ? -3.807 -7.094 -15.017 1.00 97.31 221 ALA A C 1
ATOM 1776 O O . ALA A 1 221 ? -3.599 -8.307 -14.997 1.00 97.31 221 ALA A O 1
ATOM 1777 N N . GLY A 1 222 ? -2.884 -6.210 -15.405 1.00 96.81 222 GLY A N 1
ATOM 1778 C CA . GLY A 1 222 ? -1.550 -6.576 -15.884 1.00 96.81 222 GLY A CA 1
ATOM 1779 C C . GLY A 1 222 ? -0.722 -7.321 -14.838 1.00 96.81 222 GLY A C 1
ATOM 1780 O O . GLY A 1 222 ? -0.016 -8.271 -15.155 1.00 96.81 222 GLY A O 1
ATOM 1781 N N . ALA A 1 223 ? -0.867 -6.965 -13.562 1.00 97.50 223 ALA A N 1
ATOM 1782 C CA . ALA A 1 223 ? -0.222 -7.667 -12.457 1.00 97.50 223 ALA A CA 1
ATOM 1783 C C . ALA A 1 223 ? -0.828 -9.055 -12.157 1.00 97.50 223 ALA A C 1
ATOM 1785 O O . ALA A 1 223 ? -0.297 -9.759 -11.305 1.00 97.50 223 ALA A O 1
ATOM 1786 N N . GLY A 1 224 ? -1.943 -9.451 -12.787 1.00 97.25 224 GLY A N 1
ATOM 1787 C CA . GLY A 1 224 ? -2.646 -10.710 -12.495 1.00 97.25 224 GLY A CA 1
ATOM 1788 C C . GLY A 1 224 ? -3.682 -10.610 -11.364 1.00 97.25 224 GLY A C 1
ATOM 1789 O O . GLY A 1 224 ? -4.039 -11.606 -10.731 1.00 97.25 224 GLY A O 1
ATOM 1790 N N . GLY A 1 225 ? -4.168 -9.403 -11.078 1.00 97.12 225 GLY A N 1
ATOM 1791 C CA . GLY A 1 225 ? -5.188 -9.104 -10.077 1.00 97.12 225 GLY A CA 1
ATOM 1792 C C . GLY A 1 225 ? -4.635 -8.540 -8.763 1.00 97.12 225 GLY A C 1
ATOM 1793 O O . GLY A 1 225 ? -3.437 -8.533 -8.490 1.00 97.12 225 GLY A O 1
ATOM 1794 N N . MET A 1 226 ? -5.541 -8.091 -7.887 1.00 96.81 226 MET A N 1
ATOM 1795 C CA . MET A 1 226 ? -5.198 -7.336 -6.667 1.00 96.81 226 MET A CA 1
ATOM 1796 C C . MET A 1 226 ? -4.230 -8.079 -5.728 1.00 96.81 226 MET A C 1
ATOM 1798 O O . MET A 1 226 ? -3.347 -7.487 -5.111 1.00 96.81 226 MET A O 1
ATOM 1802 N N . SER A 1 227 ? -4.395 -9.400 -5.597 1.00 97.00 227 SER A N 1
ATOM 1803 C CA . SER A 1 227 ? -3.530 -10.222 -4.740 1.00 97.00 227 SER A CA 1
ATOM 1804 C C . SER A 1 227 ? -2.125 -10.399 -5.316 1.00 97.00 227 SER A C 1
ATOM 1806 O O . SER A 1 227 ? -1.160 -10.501 -4.551 1.00 97.00 227 SER A O 1
ATOM 1808 N N . ALA A 1 228 ? -2.022 -10.453 -6.643 1.00 97.62 228 ALA A N 1
ATOM 1809 C CA . ALA A 1 228 ? -0.759 -10.560 -7.347 1.00 97.62 228 ALA A CA 1
ATOM 1810 C C . ALA A 1 228 ? -0.015 -9.221 -7.291 1.00 97.62 228 ALA A C 1
ATOM 1812 O O . ALA A 1 228 ? 1.111 -9.210 -6.807 1.00 97.62 228 ALA A O 1
ATOM 1813 N N . LEU A 1 229 ? -0.684 -8.087 -7.550 1.00 97.88 229 LEU A N 1
ATOM 1814 C CA . LEU A 1 229 ? -0.105 -6.749 -7.347 1.00 97.88 229 LEU A CA 1
ATOM 1815 C C . LEU A 1 229 ? 0.446 -6.560 -5.923 1.00 97.88 229 LEU A C 1
ATOM 1817 O O . LEU A 1 229 ? 1.582 -6.131 -5.742 1.00 97.88 229 LEU A O 1
ATOM 1821 N N . ALA A 1 230 ? -0.313 -6.953 -4.894 1.00 97.50 230 ALA A N 1
ATOM 1822 C CA . ALA A 1 230 ? 0.174 -6.908 -3.515 1.00 97.50 230 ALA A CA 1
ATOM 1823 C C . ALA A 1 230 ? 1.409 -7.799 -3.284 1.00 97.50 230 ALA A C 1
ATOM 1825 O O . ALA A 1 230 ? 2.261 -7.471 -2.462 1.00 97.50 230 ALA A O 1
ATOM 1826 N N . THR A 1 231 ? 1.517 -8.924 -3.996 1.00 97.81 231 THR A N 1
ATOM 1827 C CA . THR A 1 231 ? 2.707 -9.785 -3.951 1.00 97.81 231 THR A CA 1
ATOM 1828 C C . THR A 1 231 ? 3.895 -9.091 -4.610 1.00 97.81 231 THR A C 1
ATOM 1830 O O . THR A 1 231 ? 4.971 -9.100 -4.024 1.00 97.81 231 THR A O 1
ATOM 1833 N N . LEU A 1 232 ? 3.697 -8.437 -5.759 1.00 97.69 232 LEU A N 1
ATOM 1834 C CA . LEU A 1 232 ? 4.742 -7.673 -6.447 1.00 97.69 232 LEU A CA 1
ATOM 1835 C C . LEU A 1 232 ? 5.282 -6.542 -5.575 1.00 97.69 232 LEU A C 1
ATOM 1837 O O . LEU A 1 232 ? 6.493 -6.447 -5.410 1.00 97.69 232 LEU A O 1
ATOM 1841 N N . ILE A 1 233 ? 4.405 -5.762 -4.935 1.00 97.50 233 ILE A N 1
ATOM 1842 C CA . ILE A 1 233 ? 4.794 -4.684 -4.012 1.00 97.50 233 ILE A CA 1
ATOM 1843 C C . ILE A 1 233 ? 5.652 -5.231 -2.862 1.00 97.50 233 ILE A C 1
ATOM 1845 O O . ILE A 1 233 ? 6.744 -4.730 -2.607 1.00 97.50 233 ILE A O 1
ATOM 1849 N N . VAL A 1 234 ? 5.196 -6.285 -2.173 1.00 97.31 234 VAL A N 1
ATOM 1850 C CA . VAL A 1 234 ? 5.946 -6.860 -1.040 1.00 97.31 234 VAL A CA 1
ATOM 1851 C C . VAL A 1 234 ? 7.281 -7.452 -1.492 1.00 97.31 234 VAL A C 1
ATOM 1853 O O 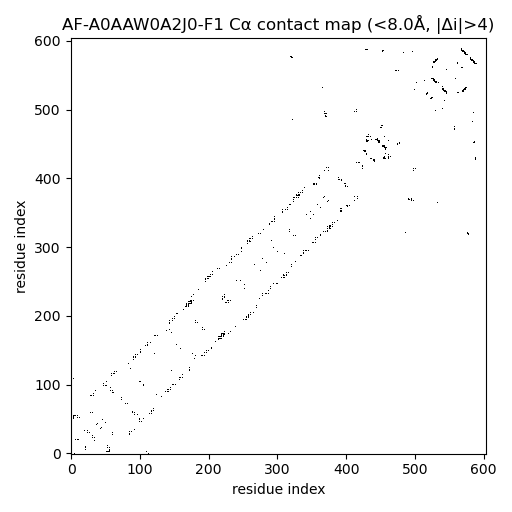. VAL A 1 234 ? 8.294 -7.277 -0.814 1.00 97.31 234 VAL A O 1
ATOM 1856 N N . SER A 1 235 ? 7.290 -8.159 -2.620 1.00 96.50 235 SER A N 1
ATOM 1857 C CA . SER A 1 235 ? 8.509 -8.736 -3.180 1.00 96.50 235 SER A CA 1
ATOM 1858 C C . SER A 1 235 ? 9.486 -7.658 -3.639 1.00 96.50 235 SER A C 1
ATOM 1860 O O . SER A 1 235 ? 10.681 -7.842 -3.451 1.00 96.50 235 SER A O 1
ATOM 1862 N N . HIS A 1 236 ? 9.002 -6.526 -4.158 1.00 96.75 236 HIS A N 1
ATOM 1863 C CA . HIS A 1 236 ? 9.832 -5.380 -4.525 1.00 96.75 236 HIS A CA 1
ATOM 1864 C C . HIS A 1 236 ? 10.560 -4.834 -3.295 1.00 96.75 236 HIS A C 1
ATOM 1866 O O . HIS A 1 236 ? 11.783 -4.750 -3.304 1.00 96.75 236 HIS A O 1
ATOM 1872 N N . VAL A 1 237 ? 9.841 -4.564 -2.199 1.00 95.69 237 VAL A N 1
ATOM 1873 C CA . VAL A 1 237 ? 10.464 -4.096 -0.945 1.00 95.69 237 VAL A CA 1
ATOM 1874 C C . VAL A 1 237 ? 11.530 -5.086 -0.452 1.00 95.69 237 VAL A C 1
ATOM 1876 O O . VAL A 1 237 ? 12.629 -4.691 -0.069 1.00 95.69 237 VAL A O 1
ATOM 1879 N N . ARG A 1 238 ? 11.242 -6.392 -0.511 1.00 94.81 238 ARG A N 1
ATOM 1880 C CA . ARG A 1 238 ? 12.194 -7.442 -0.105 1.00 94.81 238 ARG A CA 1
ATOM 1881 C C . ARG A 1 238 ? 13.371 -7.620 -1.063 1.00 94.81 238 ARG A C 1
ATOM 1883 O O . ARG A 1 238 ? 14.417 -8.076 -0.621 1.00 94.81 238 ARG A O 1
ATOM 1890 N N . ALA A 1 239 ? 13.216 -7.305 -2.347 1.00 94.50 239 ALA A N 1
ATOM 1891 C CA . ALA A 1 239 ? 14.279 -7.453 -3.337 1.00 94.50 239 ALA A CA 1
ATOM 1892 C C . ALA A 1 239 ? 15.441 -6.489 -3.066 1.00 94.50 239 ALA A C 1
ATOM 1894 O O . ALA A 1 239 ? 16.597 -6.875 -3.220 1.00 94.50 239 ALA A O 1
ATOM 1895 N N . PHE A 1 240 ? 15.141 -5.274 -2.601 1.00 93.62 240 PHE A N 1
ATOM 1896 C CA . PHE A 1 240 ? 16.162 -4.299 -2.215 1.00 93.62 240 PHE A CA 1
ATOM 1897 C C . PHE A 1 240 ? 16.710 -4.548 -0.807 1.00 93.62 240 PHE A C 1
ATOM 1899 O O . PHE A 1 240 ? 17.881 -4.289 -0.545 1.00 93.62 240 PHE A O 1
ATOM 1906 N N . LEU A 1 241 ? 15.927 -5.165 0.083 1.00 89.94 241 LEU A N 1
ATOM 1907 C CA . LEU A 1 241 ? 16.376 -5.539 1.430 1.00 89.94 241 LEU A CA 1
ATOM 1908 C C . LEU A 1 241 ? 16.220 -7.042 1.703 1.00 89.94 241 LEU A C 1
ATOM 1910 O O . LEU A 1 241 ? 15.434 -7.442 2.566 1.00 89.94 241 LEU A O 1
ATOM 1914 N N . PRO A 1 242 ? 16.985 -7.902 0.998 1.00 84.50 242 PRO A N 1
ATOM 1915 C CA . PRO A 1 242 ? 16.891 -9.349 1.167 1.00 84.50 242 PRO A CA 1
ATOM 1916 C C . PRO A 1 242 ? 17.383 -9.819 2.538 1.00 84.50 242 PRO A C 1
ATOM 1918 O O . PRO A 1 242 ? 16.976 -10.885 3.001 1.00 84.50 242 PRO A O 1
ATOM 1921 N N . THR A 1 243 ? 18.270 -9.057 3.189 1.00 85.81 243 THR A N 1
ATOM 1922 C CA . THR A 1 243 ? 18.797 -9.386 4.515 1.00 85.81 243 THR A CA 1
ATOM 1923 C C . THR A 1 243 ? 18.974 -8.128 5.369 1.00 85.81 243 THR A C 1
ATOM 1925 O O . THR A 1 243 ? 19.190 -7.048 4.823 1.00 85.81 243 THR A O 1
ATOM 1928 N N . PRO A 1 244 ? 19.004 -8.246 6.710 1.00 78.50 244 PRO A N 1
ATOM 1929 C CA . PRO A 1 244 ? 19.379 -7.132 7.591 1.00 78.50 244 PRO A CA 1
ATOM 1930 C C . PRO A 1 244 ? 20.792 -6.566 7.340 1.00 78.50 244 PRO A C 1
ATOM 1932 O O . PRO A 1 244 ? 21.110 -5.472 7.804 1.00 78.50 244 PRO A O 1
ATOM 1935 N N . ALA A 1 245 ? 21.642 -7.318 6.630 1.00 81.56 245 ALA A N 1
ATOM 1936 C CA . ALA A 1 245 ? 23.004 -6.939 6.257 1.00 81.56 245 ALA A CA 1
ATOM 1937 C C . ALA A 1 245 ? 23.105 -6.322 4.848 1.00 81.56 245 ALA A C 1
ATOM 1939 O O . ALA A 1 245 ? 24.216 -6.074 4.380 1.00 81.56 245 ALA A O 1
ATOM 1940 N N . SER A 1 246 ? 21.979 -6.110 4.157 1.00 84.62 246 SER A N 1
ATOM 1941 C CA . SER A 1 246 ? 21.968 -5.462 2.845 1.00 84.62 246 SER A CA 1
ATOM 1942 C C . SER A 1 246 ? 22.609 -4.065 2.896 1.00 84.62 246 SER A C 1
ATOM 1944 O O . SER A 1 246 ? 22.554 -3.417 3.950 1.00 84.62 246 SER A O 1
ATOM 1946 N N . PRO A 1 247 ? 23.223 -3.597 1.788 1.00 84.81 247 PRO A N 1
ATOM 1947 C CA . PRO A 1 247 ? 23.772 -2.249 1.702 1.00 84.81 247 PRO A CA 1
ATOM 1948 C C . PRO A 1 247 ? 22.743 -1.206 2.132 1.00 84.81 247 PRO A C 1
ATOM 1950 O O . PRO A 1 247 ? 21.556 -1.323 1.846 1.00 84.81 247 PRO A O 1
ATOM 1953 N N . ARG A 1 248 ? 23.210 -0.197 2.861 1.00 86.12 248 ARG A N 1
ATOM 1954 C CA . ARG A 1 248 ? 22.378 0.898 3.357 1.00 86.12 248 ARG A CA 1
ATOM 1955 C C . ARG A 1 248 ? 22.741 2.133 2.556 1.00 86.12 248 ARG A C 1
ATOM 1957 O O . ARG A 1 248 ? 23.467 2.989 3.046 1.00 86.12 248 ARG A O 1
ATOM 1964 N N . ASP A 1 249 ? 22.327 2.151 1.296 1.00 88.06 249 ASP A N 1
ATOM 1965 C CA . ASP A 1 249 ? 22.552 3.250 0.359 1.00 88.06 249 ASP A CA 1
ATOM 1966 C C . ASP A 1 249 ? 21.247 3.691 -0.317 1.00 88.06 249 ASP A C 1
ATOM 1968 O O . ASP A 1 249 ? 20.226 3.004 -0.245 1.00 88.06 249 ASP A O 1
ATOM 1972 N N . ARG A 1 250 ? 21.278 4.853 -0.980 1.00 87.56 250 ARG A N 1
ATOM 1973 C CA . ARG A 1 250 ? 20.133 5.394 -1.734 1.00 87.56 250 ARG A CA 1
ATOM 1974 C C . ARG A 1 250 ? 19.617 4.435 -2.800 1.00 87.56 250 ARG A C 1
ATOM 1976 O O . ARG A 1 250 ? 18.419 4.285 -2.985 1.00 87.56 250 ARG A O 1
ATOM 1983 N N . HIS A 1 251 ? 20.520 3.707 -3.456 1.00 89.75 251 HIS A N 1
ATOM 1984 C CA . HIS A 1 251 ? 20.133 2.726 -4.468 1.00 89.75 251 HIS A CA 1
ATOM 1985 C C . HIS A 1 251 ? 19.271 1.591 -3.881 1.00 89.75 251 HIS A C 1
ATOM 1987 O O . HIS A 1 251 ? 18.544 0.912 -4.609 1.00 89.75 251 HIS A O 1
ATOM 1993 N N . THR A 1 252 ? 19.343 1.392 -2.566 1.00 90.88 252 THR A N 1
ATOM 1994 C CA . THR A 1 252 ? 18.534 0.432 -1.823 1.00 90.88 252 THR A CA 1
ATOM 1995 C C . THR A 1 252 ? 17.215 1.030 -1.326 1.00 90.88 252 THR A C 1
ATOM 1997 O O . THR A 1 252 ? 16.179 0.373 -1.430 1.00 90.88 252 THR A O 1
ATOM 2000 N N . PHE A 1 253 ? 17.226 2.253 -0.789 1.00 91.81 253 PHE A N 1
ATOM 2001 C CA . PHE A 1 253 ? 16.044 2.849 -0.152 1.00 91.81 253 PHE A CA 1
ATOM 2002 C C . PHE A 1 253 ? 15.145 3.651 -1.098 1.00 91.81 253 PHE A C 1
ATOM 2004 O O . PHE A 1 253 ? 13.925 3.547 -0.943 1.00 91.81 253 PHE A O 1
ATOM 2011 N N . ASP A 1 254 ? 15.691 4.346 -2.105 1.00 93.00 254 ASP A N 1
ATOM 2012 C CA . ASP A 1 254 ? 14.898 5.142 -3.054 1.00 93.00 254 ASP A CA 1
ATOM 2013 C C . ASP A 1 254 ? 13.802 4.287 -3.725 1.00 93.00 254 ASP A C 1
ATOM 2015 O O . ASP A 1 254 ? 12.642 4.697 -3.709 1.00 93.00 254 ASP A O 1
ATOM 2019 N N . PRO A 1 255 ? 14.068 3.051 -4.212 1.00 94.75 255 PRO A N 1
ATOM 2020 C CA . PRO A 1 255 ? 13.020 2.230 -4.826 1.00 94.75 255 PRO A CA 1
ATOM 2021 C C . PRO A 1 255 ? 11.933 1.804 -3.861 1.00 94.75 255 PRO A C 1
ATOM 2023 O O . PRO A 1 255 ? 10.767 1.690 -4.233 1.00 94.75 255 PRO A O 1
ATOM 2026 N N . ILE A 1 256 ? 12.306 1.543 -2.607 1.00 95.31 256 ILE A N 1
ATOM 2027 C CA . ILE A 1 256 ? 11.330 1.193 -1.582 1.00 95.31 256 ILE A CA 1
ATOM 2028 C C . ILE A 1 256 ? 10.420 2.396 -1.367 1.00 95.31 256 ILE A C 1
ATOM 2030 O O . ILE A 1 256 ? 9.204 2.247 -1.440 1.00 95.31 256 ILE A O 1
ATOM 2034 N N . PHE A 1 257 ? 11.003 3.576 -1.165 1.00 94.06 257 PHE A N 1
ATOM 2035 C CA . PHE A 1 257 ? 10.284 4.822 -0.944 1.00 94.06 257 PHE A CA 1
ATOM 2036 C C . PHE A 1 257 ? 9.364 5.194 -2.117 1.00 94.06 257 PHE A C 1
ATOM 2038 O O . PHE A 1 257 ? 8.178 5.452 -1.898 1.00 94.06 257 PHE A O 1
ATOM 2045 N N . ASP A 1 258 ? 9.863 5.117 -3.352 1.00 95.06 258 ASP A N 1
ATOM 2046 C CA . ASP A 1 258 ? 9.093 5.307 -4.586 1.00 95.06 258 ASP A CA 1
ATOM 2047 C C . ASP A 1 258 ? 7.834 4.427 -4.603 1.00 95.06 258 ASP A C 1
ATOM 2049 O O . ASP A 1 258 ? 6.725 4.894 -4.884 1.00 95.06 258 ASP A O 1
ATOM 2053 N N . ILE A 1 259 ? 7.988 3.145 -4.248 1.00 96.44 259 ILE A N 1
ATOM 2054 C CA . ILE A 1 259 ? 6.875 2.196 -4.163 1.00 96.44 259 ILE A CA 1
ATOM 2055 C C . ILE A 1 259 ? 5.907 2.560 -3.033 1.00 96.44 259 ILE A C 1
ATOM 2057 O O . ILE A 1 259 ? 4.699 2.401 -3.209 1.00 96.44 259 ILE A O 1
ATOM 2061 N N . LEU A 1 260 ? 6.378 3.063 -1.888 1.00 94.31 260 LEU A N 1
ATOM 2062 C CA . LEU A 1 260 ? 5.489 3.492 -0.799 1.00 94.31 260 LEU A CA 1
ATOM 2063 C C . LEU A 1 260 ? 4.635 4.694 -1.193 1.00 94.31 260 LEU A C 1
ATOM 2065 O O . LEU A 1 260 ? 3.434 4.690 -0.911 1.00 94.31 260 LEU A O 1
ATOM 2069 N N . ILE A 1 261 ? 5.223 5.683 -1.871 1.00 93.38 261 ILE A N 1
ATOM 2070 C CA . ILE A 1 261 ? 4.476 6.833 -2.392 1.00 93.38 261 ILE A CA 1
ATOM 2071 C C . ILE A 1 261 ? 3.447 6.365 -3.413 1.00 93.38 261 ILE A C 1
ATOM 2073 O O . ILE A 1 261 ? 2.267 6.692 -3.290 1.00 93.38 261 ILE A O 1
ATOM 2077 N N . PHE A 1 262 ? 3.867 5.530 -4.363 1.00 95.12 262 PHE A N 1
ATOM 2078 C CA . PHE A 1 262 ? 2.973 4.966 -5.364 1.00 95.12 262 PHE A CA 1
ATOM 2079 C C . PHE A 1 262 ? 1.786 4.210 -4.734 1.00 95.12 262 PHE A C 1
ATOM 2081 O O . PHE A 1 262 ? 0.636 4.385 -5.140 1.00 95.12 262 PHE A O 1
ATOM 2088 N N . VAL A 1 263 ? 2.030 3.404 -3.696 1.00 94.88 263 VAL A N 1
ATOM 2089 C CA . VAL A 1 263 ? 0.963 2.703 -2.964 1.00 94.88 263 VAL A CA 1
ATOM 2090 C C . VAL A 1 263 ? 0.030 3.680 -2.242 1.00 94.88 263 VAL A C 1
ATOM 2092 O O . VAL A 1 263 ? -1.171 3.419 -2.177 1.00 94.88 263 VAL A O 1
ATOM 2095 N N . GLY A 1 264 ? 0.550 4.801 -1.734 1.00 92.25 264 GLY A N 1
ATOM 2096 C CA . GLY A 1 264 ? -0.255 5.905 -1.206 1.00 92.25 264 GLY A CA 1
ATOM 2097 C C . GLY A 1 264 ? -1.264 6.415 -2.237 1.00 92.25 264 GLY A C 1
ATOM 2098 O O . GLY A 1 264 ? -2.464 6.396 -1.972 1.00 92.25 264 GLY A O 1
ATOM 2099 N N . THR A 1 265 ? -0.798 6.743 -3.443 1.00 92.94 265 THR A N 1
ATOM 2100 C CA . THR A 1 265 ? -1.654 7.177 -4.562 1.00 92.94 265 THR A CA 1
ATOM 2101 C C . THR A 1 265 ? -2.689 6.118 -4.945 1.00 92.94 265 THR A C 1
ATOM 2103 O O . THR A 1 265 ? -3.861 6.431 -5.151 1.00 92.94 265 THR A O 1
ATOM 2106 N N . LEU A 1 266 ? -2.311 4.835 -4.970 1.00 93.19 266 LEU A N 1
ATOM 2107 C CA . LEU A 1 266 ? -3.271 3.760 -5.238 1.00 93.19 266 LEU A CA 1
ATOM 2108 C C . LEU A 1 266 ? -4.402 3.689 -4.203 1.00 93.19 266 LEU A C 1
ATOM 2110 O O . LEU A 1 266 ? -5.509 3.290 -4.562 1.00 93.19 266 LEU A O 1
ATOM 2114 N N . TYR A 1 267 ? -4.162 4.054 -2.940 1.00 90.94 267 TYR A N 1
ATOM 2115 C CA . TYR A 1 267 ? -5.220 4.082 -1.927 1.00 90.94 267 TYR A CA 1
ATOM 2116 C C . TYR A 1 267 ? -6.228 5.208 -2.120 1.00 90.94 267 TYR A C 1
ATOM 2118 O O . TYR A 1 267 ? -7.381 5.046 -1.724 1.00 90.94 267 TYR A O 1
ATOM 2126 N N . GLU A 1 268 ? -5.816 6.322 -2.717 1.00 90.44 268 GLU A N 1
ATOM 2127 C CA . GLU A 1 268 ? -6.717 7.435 -3.020 1.00 90.44 268 GLU A CA 1
ATOM 2128 C C . GLU A 1 268 ? -7.640 7.106 -4.198 1.00 90.44 268 GLU A C 1
ATOM 2130 O O . GLU A 1 268 ? -8.798 7.523 -4.224 1.00 90.44 268 GLU A O 1
ATOM 2135 N N . ILE A 1 269 ? -7.135 6.317 -5.148 1.00 91.94 269 ILE A N 1
ATOM 2136 C CA . ILE A 1 269 ? -7.805 6.032 -6.419 1.00 91.94 269 ILE A CA 1
ATOM 2137 C C . ILE A 1 269 ? -8.660 4.768 -6.350 1.00 91.94 269 ILE A C 1
ATOM 2139 O O . ILE A 1 269 ? -9.803 4.756 -6.815 1.00 91.94 269 ILE A O 1
ATOM 2143 N N . LEU A 1 270 ? -8.116 3.678 -5.803 1.00 90.31 270 LEU A N 1
ATOM 2144 C CA . LEU A 1 270 ? -8.823 2.405 -5.756 1.00 90.31 270 LEU A CA 1
ATOM 2145 C C . LEU A 1 270 ? -9.875 2.426 -4.641 1.00 90.31 270 LEU A C 1
ATOM 2147 O O . LEU A 1 270 ? -9.603 2.915 -3.542 1.00 90.31 270 LEU A O 1
ATOM 2151 N N . PRO A 1 271 ? -11.066 1.834 -4.864 1.00 81.12 271 PRO A N 1
ATOM 2152 C CA . PRO A 1 271 ? -12.084 1.745 -3.829 1.00 81.12 271 PRO A CA 1
ATOM 2153 C C . PRO A 1 271 ? -11.482 1.108 -2.579 1.00 81.12 271 PRO A C 1
ATOM 2155 O O . PRO A 1 271 ? -10.877 0.036 -2.641 1.00 81.12 271 PRO A O 1
ATOM 2158 N N . ASN A 1 272 ? -11.633 1.805 -1.453 1.00 66.06 272 ASN A N 1
ATOM 2159 C CA . ASN A 1 272 ? -11.025 1.448 -0.179 1.00 66.06 272 ASN A CA 1
ATOM 2160 C C . ASN A 1 272 ? -11.198 -0.057 0.121 1.00 66.06 272 ASN A C 1
ATOM 2162 O O . ASN A 1 272 ? -12.286 -0.597 -0.062 1.00 66.06 272 ASN A O 1
ATOM 2166 N N . PHE A 1 273 ? -10.131 -0.709 0.613 1.00 78.50 273 PHE A N 1
ATOM 2167 C CA . PHE A 1 273 ? -10.055 -2.049 1.249 1.00 78.50 273 PHE A CA 1
ATOM 2168 C C . PHE A 1 273 ? -9.392 -3.227 0.500 1.00 78.50 273 PHE A C 1
ATOM 2170 O O . PHE A 1 273 ? -8.672 -3.966 1.183 1.00 78.50 273 PHE A O 1
ATOM 2177 N N . PRO A 1 274 ? -9.577 -3.490 -0.811 1.00 91.31 274 PRO A N 1
ATOM 2178 C CA . PRO A 1 274 ? -9.032 -4.697 -1.437 1.00 91.31 274 PRO A CA 1
ATOM 2179 C C . PRO A 1 274 ? -7.502 -4.739 -1.428 1.00 91.31 274 PRO A C 1
ATOM 2181 O O . PRO A 1 274 ? -6.935 -5.741 -0.986 1.00 91.31 274 PRO A O 1
ATOM 2184 N N . LEU A 1 275 ? -6.842 -3.644 -1.829 1.00 93.25 275 LEU A N 1
ATOM 2185 C CA . LEU A 1 275 ? -5.379 -3.565 -1.862 1.00 93.25 275 LEU A CA 1
ATOM 2186 C C . LEU A 1 275 ? -4.780 -3.639 -0.455 1.00 93.25 275 LEU A C 1
ATOM 2188 O O . LEU A 1 275 ? -3.906 -4.462 -0.205 1.00 93.25 275 LEU A O 1
ATOM 2192 N N . SER A 1 276 ? -5.316 -2.863 0.493 1.00 92.06 276 SER A N 1
ATOM 2193 C CA . SER A 1 276 ? -4.841 -2.841 1.886 1.00 92.06 276 SER A CA 1
ATOM 2194 C C . SER A 1 276 ? -4.919 -4.233 2.521 1.00 92.06 276 SER A C 1
ATOM 2196 O O . SER A 1 276 ? -3.953 -4.737 3.096 1.00 92.06 276 SER A O 1
ATOM 2198 N N . ARG A 1 277 ? -6.045 -4.935 2.335 1.00 91.94 277 ARG A N 1
ATOM 2199 C CA . ARG A 1 277 ? -6.202 -6.312 2.814 1.00 91.94 277 ARG A CA 1
ATOM 2200 C C . ARG A 1 277 ? -5.234 -7.275 2.125 1.00 91.94 277 ARG A C 1
ATOM 2202 O O . ARG A 1 277 ? -4.689 -8.154 2.792 1.00 91.94 277 ARG A O 1
ATOM 2209 N N . ALA A 1 278 ? -5.039 -7.138 0.814 1.00 95.44 278 ALA A N 1
ATOM 2210 C CA . ALA A 1 278 ? -4.113 -7.974 0.060 1.00 95.44 278 ALA A CA 1
ATOM 2211 C C . ALA A 1 278 ? -2.664 -7.771 0.536 1.00 95.44 278 ALA A C 1
ATOM 2213 O O . ALA A 1 278 ? -1.991 -8.755 0.835 1.00 95.44 278 ALA A O 1
ATOM 2214 N N . LEU A 1 279 ? -2.221 -6.524 0.707 1.00 96.00 279 LEU A N 1
ATOM 2215 C CA . LEU A 1 279 ? -0.894 -6.171 1.217 1.00 96.00 279 LEU A CA 1
ATOM 2216 C C . LEU A 1 279 ? -0.658 -6.714 2.630 1.00 96.00 279 LEU A C 1
ATOM 2218 O O . LEU A 1 279 ? 0.361 -7.364 2.884 1.00 96.00 279 LEU A O 1
ATOM 2222 N N . LEU A 1 280 ? -1.628 -6.533 3.532 1.00 94.81 280 LEU A N 1
ATOM 2223 C CA . LEU A 1 280 ? -1.564 -7.082 4.887 1.00 94.81 280 LEU A CA 1
ATOM 2224 C C . LEU A 1 280 ? -1.394 -8.610 4.870 1.00 94.81 280 LEU A C 1
ATOM 2226 O O . LEU A 1 280 ? -0.544 -9.147 5.580 1.00 94.81 280 LEU A O 1
ATOM 2230 N N . ASN A 1 281 ? -2.156 -9.309 4.024 1.00 95.56 281 ASN A N 1
ATOM 2231 C CA . ASN A 1 281 ? -2.088 -10.767 3.889 1.00 95.56 281 ASN A CA 1
ATOM 2232 C C . ASN A 1 281 ? -0.775 -11.260 3.258 1.00 95.56 281 ASN A C 1
ATOM 2234 O O . ASN A 1 281 ? -0.352 -12.378 3.545 1.00 95.56 281 ASN A O 1
ATOM 2238 N N . ARG A 1 282 ? -0.126 -10.449 2.414 1.00 97.06 282 ARG A N 1
ATOM 2239 C CA . ARG A 1 282 ? 1.179 -10.765 1.804 1.00 97.06 282 ARG A CA 1
ATOM 2240 C C . ARG A 1 282 ? 2.370 -10.420 2.703 1.00 97.06 282 ARG A C 1
ATOM 2242 O O . ARG A 1 282 ? 3.506 -10.741 2.363 1.00 97.06 282 ARG A O 1
ATOM 2249 N N . GLY A 1 283 ? 2.120 -9.850 3.883 1.00 96.38 283 GLY A N 1
ATOM 2250 C CA . GLY A 1 283 ? 3.153 -9.582 4.879 1.00 96.38 283 GLY A CA 1
ATOM 2251 C C . GLY A 1 283 ? 3.954 -8.313 4.602 1.00 96.38 283 GLY A C 1
ATOM 2252 O O . GLY A 1 283 ? 5.137 -8.270 4.941 1.00 96.38 283 GLY A O 1
ATOM 2253 N N . ILE A 1 284 ? 3.317 -7.286 4.020 1.00 96.38 284 ILE A N 1
ATOM 2254 C CA . ILE A 1 284 ? 3.949 -5.974 3.809 1.00 96.38 284 ILE A CA 1
ATOM 2255 C C . ILE A 1 284 ? 4.492 -5.390 5.116 1.00 96.38 284 ILE A C 1
ATOM 2257 O O . ILE A 1 284 ? 5.582 -4.845 5.127 1.00 96.38 284 ILE A O 1
ATOM 2261 N N . VAL A 1 285 ? 3.786 -5.578 6.237 1.00 96.75 285 VAL A N 1
ATOM 2262 C CA . VAL A 1 285 ? 4.181 -5.022 7.539 1.00 96.75 285 VAL A CA 1
ATOM 2263 C C . VAL A 1 285 ? 5.572 -5.493 7.953 1.00 96.75 285 VAL A C 1
ATOM 2265 O O . VAL A 1 285 ? 6.388 -4.684 8.372 1.00 96.75 285 VAL A O 1
ATOM 2268 N N . THR A 1 286 ? 5.863 -6.785 7.801 1.00 95.94 286 THR A N 1
ATOM 2269 C CA . THR A 1 286 ? 7.190 -7.325 8.114 1.00 95.94 286 THR A CA 1
ATOM 2270 C C . THR A 1 286 ? 8.246 -6.734 7.185 1.00 95.94 286 THR A C 1
ATOM 2272 O O . THR A 1 286 ? 9.243 -6.227 7.676 1.00 95.94 286 THR A O 1
ATOM 2275 N N . ALA A 1 287 ? 7.989 -6.709 5.870 1.00 95.44 287 ALA A N 1
ATOM 2276 C CA . ALA A 1 287 ? 8.930 -6.147 4.899 1.00 95.44 287 ALA A CA 1
ATOM 2277 C C . ALA A 1 287 ? 9.243 -4.664 5.179 1.00 95.44 287 ALA A C 1
ATOM 2279 O O . ALA A 1 287 ? 10.400 -4.262 5.140 1.00 95.44 287 ALA A O 1
ATOM 2280 N N . LEU A 1 288 ? 8.228 -3.870 5.533 1.00 94.88 288 LEU A N 1
ATOM 2281 C CA . LEU A 1 288 ? 8.395 -2.460 5.889 1.00 94.88 288 LEU A CA 1
ATOM 2282 C C . LEU A 1 288 ? 9.144 -2.267 7.194 1.00 94.88 288 LEU A C 1
ATOM 2284 O O . LEU A 1 288 ? 9.975 -1.376 7.280 1.00 94.88 288 LEU A O 1
ATOM 2288 N N . MET A 1 289 ? 8.851 -3.068 8.216 1.00 95.88 289 MET A N 1
ATOM 2289 C CA . MET A 1 289 ? 9.539 -2.940 9.497 1.00 95.88 289 MET A CA 1
ATOM 2290 C C . MET A 1 289 ? 10.992 -3.403 9.414 1.00 95.88 289 MET A C 1
ATOM 2292 O O . MET A 1 289 ? 11.841 -2.844 10.101 1.00 95.88 289 MET A O 1
ATOM 2296 N N . ASP A 1 290 ? 11.298 -4.386 8.571 1.00 93.19 290 ASP A N 1
ATOM 2297 C CA . ASP A 1 290 ? 12.678 -4.775 8.284 1.00 93.19 290 ASP A CA 1
ATOM 2298 C C . ASP A 1 290 ? 13.405 -3.649 7.540 1.00 93.19 290 ASP A C 1
ATOM 2300 O O . ASP A 1 290 ? 14.514 -3.284 7.930 1.00 93.19 290 ASP A O 1
ATOM 2304 N N . ALA A 1 291 ? 12.740 -3.024 6.561 1.00 92.38 291 ALA A N 1
ATOM 2305 C CA . ALA A 1 291 ? 13.275 -1.866 5.855 1.00 92.38 291 ALA A CA 1
ATOM 2306 C C . ALA A 1 291 ? 13.523 -0.670 6.772 1.00 92.38 291 ALA A C 1
ATOM 2308 O O . ALA A 1 291 ? 14.610 -0.096 6.790 1.00 92.38 291 ALA A O 1
ATOM 2309 N N . PHE A 1 292 ? 12.539 -0.350 7.602 1.00 92.62 292 PHE A N 1
ATOM 2310 C CA . PHE A 1 292 ? 12.608 0.765 8.522 1.00 92.62 292 PHE A CA 1
ATOM 2311 C C . PHE A 1 292 ? 13.715 0.571 9.568 1.00 92.62 292 PHE A C 1
ATOM 2313 O O . PHE A 1 292 ? 14.475 1.494 9.831 1.00 92.62 292 PHE A O 1
ATOM 2320 N N . ARG A 1 293 ? 13.895 -0.639 10.116 1.00 91.19 293 ARG A N 1
ATOM 2321 C CA . ARG A 1 293 ? 15.029 -0.918 11.017 1.00 91.19 293 ARG A CA 1
ATOM 2322 C C . ARG A 1 293 ? 16.379 -0.834 10.311 1.00 91.19 293 ARG A C 1
ATOM 2324 O O . ARG A 1 293 ? 17.309 -0.275 10.878 1.00 91.19 293 ARG A O 1
ATOM 2331 N N . ALA A 1 294 ? 16.485 -1.359 9.089 1.00 89.62 294 ALA A N 1
ATOM 2332 C CA . ALA A 1 294 ? 17.720 -1.266 8.314 1.00 89.62 294 ALA A CA 1
ATOM 2333 C C . ALA A 1 294 ? 18.124 0.196 8.065 1.00 89.62 294 ALA A C 1
ATOM 2335 O O . ALA A 1 294 ? 19.312 0.513 8.128 1.00 89.62 294 ALA A O 1
ATOM 2336 N N . LEU A 1 295 ? 17.138 1.074 7.843 1.00 88.94 295 LEU A N 1
ATOM 2337 C CA . LEU A 1 295 ? 17.338 2.517 7.722 1.00 88.94 295 LEU A CA 1
ATOM 2338 C C . LEU A 1 295 ? 17.855 3.124 9.036 1.00 88.94 295 LEU A C 1
ATOM 2340 O O . LEU A 1 295 ? 18.845 3.849 9.024 1.00 88.94 295 LEU A O 1
ATOM 2344 N N . LEU A 1 296 ? 17.244 2.772 10.173 1.00 87.69 296 LEU A N 1
ATOM 2345 C CA . LEU A 1 296 ? 17.624 3.291 11.496 1.00 87.69 296 LEU A CA 1
ATOM 2346 C C . LEU A 1 296 ? 19.006 2.835 11.974 1.00 87.69 296 LEU A C 1
ATOM 2348 O O . LEU A 1 296 ? 19.693 3.582 12.667 1.00 87.69 296 LEU A O 1
ATOM 2352 N N . ASP A 1 297 ? 19.428 1.626 11.607 1.00 86.25 297 ASP A N 1
ATOM 2353 C CA . ASP A 1 297 ? 20.746 1.112 11.978 1.00 86.25 297 ASP A CA 1
ATOM 2354 C C . ASP A 1 297 ? 21.877 1.738 11.129 1.00 86.25 297 ASP A C 1
ATOM 2356 O O . ASP A 1 297 ? 23.059 1.567 11.444 1.00 86.25 297 ASP A O 1
ATOM 2360 N N . GLY A 1 298 ? 21.554 2.365 9.992 1.00 77.88 298 GLY A N 1
ATOM 2361 C CA . GLY A 1 298 ? 22.512 2.851 8.997 1.00 77.88 298 GLY A CA 1
ATOM 2362 C C . GLY A 1 298 ? 23.209 4.164 9.353 1.00 77.88 298 GLY A C 1
ATOM 2363 O O . GLY A 1 298 ? 22.620 5.070 9.926 1.00 77.88 298 GLY A O 1
ATOM 2364 N N . THR A 1 299 ? 24.465 4.311 8.918 1.00 64.88 299 THR A N 1
ATOM 2365 C CA . THR A 1 299 ? 25.215 5.582 8.943 1.00 64.88 299 THR A CA 1
ATOM 2366 C C . THR A 1 299 ? 24.894 6.466 7.734 1.00 64.88 299 THR A C 1
ATOM 2368 O O . THR A 1 299 ? 25.760 7.220 7.285 1.00 64.88 299 THR A O 1
ATOM 2371 N N . LEU A 1 300 ? 23.692 6.354 7.152 1.00 64.50 300 LEU A N 1
ATOM 2372 C CA . LEU A 1 300 ? 23.216 7.257 6.099 1.00 64.50 300 LEU A CA 1
ATOM 2373 C C . LEU A 1 300 ? 22.943 8.629 6.726 1.00 64.50 300 LEU A C 1
ATOM 2375 O O . LEU A 1 300 ? 21.811 9.036 6.941 1.00 64.50 300 LEU A O 1
ATOM 2379 N N . HIS A 1 301 ? 24.014 9.316 7.116 1.00 56.25 301 HIS A N 1
ATOM 2380 C CA . HIS A 1 301 ? 23.950 10.526 7.926 1.00 56.25 301 HIS A CA 1
ATOM 2381 C C . HIS A 1 301 ? 23.437 11.747 7.151 1.00 56.25 301 HIS A C 1
ATOM 2383 O O . HIS A 1 301 ? 23.018 12.716 7.785 1.00 56.25 301 HIS A O 1
ATOM 2389 N N . ASP A 1 302 ? 23.425 11.686 5.817 1.00 65.81 302 ASP A N 1
ATOM 2390 C CA . ASP A 1 302 ? 23.113 12.833 4.961 1.00 65.81 302 ASP A CA 1
ATOM 2391 C C . ASP A 1 302 ? 21.704 12.818 4.353 1.00 65.81 302 ASP A C 1
ATOM 2393 O O . ASP A 1 302 ? 21.329 13.814 3.737 1.00 65.81 302 ASP A O 1
ATOM 2397 N N . ASP A 1 303 ? 20.900 11.763 4.548 1.00 65.12 303 ASP A N 1
ATOM 2398 C CA . ASP A 1 303 ? 19.567 11.684 3.935 1.00 65.12 303 ASP A CA 1
ATOM 2399 C C . ASP A 1 303 ? 18.466 11.347 4.934 1.00 65.12 303 ASP A C 1
ATOM 2401 O O . ASP A 1 303 ? 18.137 10.198 5.215 1.00 65.12 303 ASP A O 1
ATOM 2405 N N . LYS A 1 304 ? 17.925 12.401 5.539 1.00 62.97 304 LYS A N 1
ATOM 2406 C CA . LYS A 1 304 ? 16.943 12.297 6.619 1.00 62.97 304 LYS A CA 1
ATOM 2407 C C . LYS A 1 304 ? 15.501 12.152 6.111 1.00 62.97 304 LYS A C 1
ATOM 2409 O O . LYS A 1 304 ? 14.651 11.705 6.884 1.00 62.97 304 LYS A O 1
ATOM 2414 N N . GLY A 1 305 ? 15.254 12.445 4.827 1.00 68.19 305 GLY A N 1
ATOM 2415 C CA . GLY A 1 305 ? 13.917 12.457 4.221 1.00 68.19 305 GLY A CA 1
ATOM 2416 C C . GLY A 1 305 ? 13.232 11.090 4.201 1.00 68.19 305 GLY A C 1
ATOM 2417 O O . GLY A 1 305 ? 12.002 10.997 4.259 1.00 68.19 305 GLY A O 1
ATOM 2418 N N . ASP A 1 306 ? 14.020 10.015 4.202 1.00 81.06 306 ASP A N 1
ATOM 2419 C CA . ASP A 1 306 ? 13.506 8.655 4.060 1.00 81.06 306 ASP A CA 1
ATOM 2420 C C . ASP A 1 306 ? 12.686 8.223 5.282 1.00 81.06 306 ASP A C 1
ATOM 2422 O O . ASP A 1 306 ? 11.599 7.656 5.140 1.00 81.06 306 ASP A O 1
ATOM 2426 N N . VAL A 1 307 ? 13.138 8.551 6.500 1.00 88.38 307 VAL A N 1
ATOM 2427 C CA . VAL A 1 307 ? 12.444 8.153 7.740 1.00 88.38 307 VAL A CA 1
ATOM 2428 C C . VAL A 1 307 ? 11.040 8.758 7.805 1.00 88.38 307 VAL A C 1
ATOM 2430 O O . VAL A 1 307 ? 10.091 8.073 8.200 1.00 88.38 307 VAL A O 1
ATOM 2433 N N . GLY A 1 308 ? 10.889 10.012 7.369 1.00 89.62 308 GLY A N 1
ATOM 2434 C CA . GLY A 1 308 ? 9.602 10.701 7.317 1.00 89.62 308 GLY A CA 1
ATOM 2435 C C . GLY A 1 308 ? 8.588 9.992 6.420 1.00 89.62 308 GLY A C 1
ATOM 2436 O O . GLY A 1 308 ? 7.444 9.789 6.832 1.00 89.62 308 GLY A O 1
ATOM 2437 N N . GLY A 1 309 ? 8.993 9.535 5.231 1.00 90.19 309 GLY A N 1
ATOM 2438 C CA . GLY A 1 309 ? 8.073 8.815 4.346 1.00 90.19 309 GLY A CA 1
ATOM 2439 C C . GLY A 1 309 ? 7.698 7.424 4.848 1.00 90.19 309 GLY A C 1
ATOM 2440 O O . GLY A 1 309 ? 6.528 7.051 4.744 1.00 90.19 309 GLY A O 1
ATOM 2441 N N . PHE A 1 310 ? 8.624 6.683 5.472 1.00 92.38 310 PHE A N 1
ATOM 2442 C CA . PHE A 1 310 ? 8.277 5.422 6.143 1.00 92.38 310 PHE A CA 1
ATOM 2443 C C . PHE A 1 310 ? 7.269 5.655 7.274 1.00 92.38 310 PHE A C 1
ATOM 2445 O O . PHE A 1 310 ? 6.269 4.938 7.364 1.00 92.38 310 PHE A O 1
ATOM 2452 N N . ALA A 1 311 ? 7.494 6.674 8.108 1.00 93.19 311 ALA A N 1
ATOM 2453 C CA . ALA A 1 311 ? 6.579 7.037 9.185 1.00 93.19 311 ALA A CA 1
ATOM 2454 C C . ALA A 1 311 ? 5.186 7.386 8.638 1.00 93.19 311 ALA A C 1
ATOM 2456 O O . ALA A 1 311 ? 4.186 6.840 9.115 1.00 93.19 311 ALA A O 1
ATOM 2457 N N . ASN A 1 312 ? 5.121 8.227 7.600 1.00 92.88 312 ASN A N 1
ATOM 2458 C CA . ASN A 1 312 ? 3.868 8.633 6.962 1.00 92.88 312 ASN A CA 1
ATOM 2459 C C . ASN A 1 312 ? 3.129 7.427 6.370 1.00 92.88 312 ASN A C 1
ATOM 2461 O O . ASN A 1 312 ? 1.936 7.236 6.607 1.00 92.88 312 ASN A O 1
ATOM 2465 N N . PHE A 1 313 ? 3.842 6.535 5.680 1.00 93.38 313 PHE A N 1
ATOM 2466 C CA . PHE A 1 313 ? 3.241 5.320 5.143 1.00 93.38 313 PHE A CA 1
ATOM 2467 C C . PHE A 1 313 ? 2.650 4.434 6.250 1.00 93.38 313 PHE A C 1
ATOM 2469 O O . PHE A 1 313 ? 1.519 3.951 6.124 1.00 93.38 313 PHE A O 1
ATOM 2476 N N . ILE A 1 314 ? 3.381 4.239 7.356 1.00 95.12 314 ILE A N 1
ATOM 2477 C CA . ILE A 1 314 ? 2.903 3.486 8.524 1.00 95.12 314 ILE A CA 1
ATOM 2478 C C . ILE A 1 314 ? 1.647 4.146 9.106 1.00 95.12 314 ILE A C 1
ATOM 2480 O O . ILE A 1 314 ? 0.660 3.450 9.350 1.00 95.12 314 ILE A O 1
ATOM 2484 N N . GLN A 1 315 ? 1.636 5.470 9.283 1.00 95.00 315 GLN A N 1
ATOM 2485 C CA . GLN A 1 315 ? 0.467 6.214 9.762 1.00 95.00 315 GLN A CA 1
ATOM 2486 C C . GLN A 1 315 ? -0.756 5.996 8.854 1.00 95.00 315 GLN A C 1
ATOM 2488 O O . GLN A 1 315 ? -1.850 5.704 9.353 1.00 95.00 315 GLN A O 1
ATOM 2493 N N . VAL A 1 316 ? -0.581 6.072 7.531 1.00 92.12 316 VAL A N 1
ATOM 2494 C CA . VAL A 1 316 ? -1.646 5.807 6.549 1.00 92.12 316 VAL A CA 1
ATOM 2495 C C . VAL A 1 316 ? -2.172 4.375 6.691 1.00 92.12 316 VAL A C 1
ATOM 2497 O O . VAL A 1 316 ? -3.388 4.159 6.714 1.00 92.12 316 VAL A O 1
ATOM 2500 N N . GLN A 1 317 ? -1.294 3.382 6.879 1.00 92.44 317 GLN A N 1
ATOM 2501 C CA . GLN A 1 317 ? -1.723 1.992 7.087 1.00 92.44 317 GLN A CA 1
ATOM 2502 C C . GLN A 1 317 ? -2.481 1.803 8.404 1.00 92.44 317 GLN A C 1
ATOM 2504 O O . GLN A 1 317 ? -3.497 1.111 8.442 1.00 92.44 317 GLN A O 1
ATOM 2509 N N . LEU A 1 318 ? -2.028 2.438 9.484 1.00 93.38 318 LEU A N 1
ATOM 2510 C CA . LEU A 1 318 ? -2.705 2.399 10.783 1.00 93.38 318 LEU A CA 1
ATOM 2511 C C . LEU A 1 318 ? -4.065 3.115 10.755 1.00 93.38 318 LEU A C 1
ATOM 2513 O O . LEU A 1 318 ? -4.966 2.758 11.517 1.00 93.38 318 LEU A O 1
ATOM 2517 N N . SER A 1 319 ? -4.235 4.075 9.848 1.00 90.56 319 SER A N 1
ATOM 2518 C CA . SER A 1 319 ? -5.506 4.760 9.587 1.00 90.56 319 SER A CA 1
ATOM 2519 C C . SER A 1 319 ? -6.429 3.962 8.653 1.00 90.56 319 SER A C 1
ATOM 2521 O O . SER A 1 319 ? -7.649 4.158 8.660 1.00 90.56 319 SER A O 1
ATOM 2523 N N . SER A 1 320 ? -5.878 3.001 7.907 1.00 88.56 320 SER A N 1
ATOM 2524 C CA . SER A 1 320 ? -6.600 2.161 6.948 1.00 88.56 320 SER A CA 1
ATOM 2525 C C . SER A 1 320 ? -7.373 1.025 7.623 1.00 88.56 320 SER A C 1
ATOM 2527 O O . SER A 1 320 ? -6.951 0.438 8.619 1.00 88.56 320 SER A O 1
ATOM 2529 N N . TYR A 1 321 ? -8.534 0.656 7.077 1.00 87.00 321 TYR A N 1
ATOM 2530 C CA . TYR A 1 321 ? -9.343 -0.429 7.640 1.00 87.00 321 TYR A CA 1
ATOM 2531 C C . TYR A 1 321 ? -8.943 -1.816 7.118 1.00 87.00 321 TYR A C 1
ATOM 2533 O O . TYR A 1 321 ? -8.737 -1.982 5.915 1.00 87.00 321 TYR A O 1
ATOM 2541 N N . PRO A 1 322 ? -8.940 -2.853 7.982 1.00 89.94 322 PRO A N 1
ATOM 2542 C CA . PRO A 1 322 ? -9.277 -2.823 9.413 1.00 89.94 322 PRO A CA 1
ATOM 2543 C C . PRO A 1 322 ? -8.098 -2.391 10.310 1.00 89.94 322 PRO A C 1
ATOM 2545 O O . PRO A 1 322 ? -7.166 -3.170 10.511 1.00 89.94 322 PRO A O 1
ATOM 2548 N N . ARG A 1 323 ? -8.195 -1.193 10.917 1.00 91.94 323 ARG A N 1
ATOM 2549 C CA . ARG A 1 323 ? -7.111 -0.518 11.667 1.00 91.94 323 ARG A CA 1
ATOM 2550 C C . ARG A 1 323 ? -6.457 -1.420 12.718 1.00 91.94 323 ARG A C 1
ATOM 2552 O O . ARG A 1 323 ? -5.255 -1.643 12.689 1.00 91.94 323 ARG A O 1
ATOM 2559 N N . HIS A 1 324 ? -7.268 -2.064 13.558 1.00 93.75 324 HIS A N 1
ATOM 2560 C CA . HIS A 1 324 ? -6.793 -2.952 14.628 1.00 93.75 324 HIS A CA 1
ATOM 2561 C C . HIS A 1 324 ? -5.922 -4.127 14.143 1.00 93.75 324 HIS A C 1
ATOM 2563 O O . HIS A 1 324 ? -5.041 -4.572 14.878 1.00 93.75 324 HIS A O 1
ATOM 2569 N N . LYS A 1 325 ? -6.132 -4.637 12.917 1.00 94.19 325 LYS A N 1
ATOM 2570 C CA . LYS A 1 325 ? -5.293 -5.718 12.367 1.00 94.19 325 LYS A CA 1
ATOM 2571 C C . LYS A 1 325 ? -3.931 -5.198 11.927 1.00 94.19 325 LYS A C 1
ATOM 2573 O O . LYS A 1 325 ? -2.930 -5.864 12.178 1.00 94.19 325 LYS A O 1
ATOM 2578 N N . TRP A 1 326 ? -3.900 -4.021 11.303 1.00 95.50 326 TRP A N 1
ATOM 2579 C CA . TRP A 1 326 ? -2.658 -3.333 10.964 1.00 95.50 326 TRP A CA 1
ATOM 2580 C C . TRP A 1 326 ? -1.858 -3.015 12.222 1.00 95.50 326 TRP A C 1
ATOM 2582 O O . TRP A 1 326 ? -0.699 -3.407 12.313 1.00 95.50 326 TRP A O 1
ATOM 2592 N N . THR A 1 327 ? -2.496 -2.413 13.229 1.00 96.38 327 THR A N 1
ATOM 2593 C CA . THR A 1 327 ? -1.848 -2.077 14.502 1.00 96.38 327 THR A CA 1
ATOM 2594 C C . THR A 1 327 ? -1.239 -3.302 15.171 1.00 96.38 327 THR A C 1
ATOM 2596 O O . THR A 1 327 ? -0.054 -3.278 15.485 1.00 96.38 327 THR A O 1
ATOM 2599 N N . GLY A 1 328 ? -1.996 -4.395 15.328 1.00 96.12 328 GLY A N 1
ATOM 2600 C CA . GLY A 1 328 ? -1.462 -5.630 15.915 1.00 96.12 328 GLY A CA 1
ATOM 2601 C C . GLY A 1 328 ? -0.243 -6.162 15.155 1.00 96.12 328 GLY A C 1
ATOM 2602 O O . GLY A 1 328 ? 0.782 -6.479 15.755 1.00 96.12 328 GLY A O 1
ATOM 2603 N N . LYS A 1 329 ? -0.291 -6.163 13.814 1.00 96.56 329 LYS A N 1
ATOM 2604 C CA . LYS A 1 329 ? 0.839 -6.602 12.983 1.00 96.56 329 LYS A CA 1
ATOM 2605 C C . LYS A 1 329 ? 2.066 -5.706 13.105 1.00 96.56 329 LYS A C 1
ATOM 2607 O O . LYS A 1 329 ? 3.168 -6.236 13.198 1.00 96.56 329 LYS A O 1
ATOM 2612 N N . PHE A 1 330 ? 1.898 -4.387 13.132 1.00 97.62 330 PHE A N 1
ATOM 2613 C CA . PHE A 1 330 ? 3.016 -3.461 13.315 1.00 97.62 330 PHE A CA 1
ATOM 2614 C C . PHE A 1 330 ? 3.631 -3.582 14.714 1.00 97.62 330 PHE A C 1
ATOM 2616 O O . PHE A 1 330 ? 4.853 -3.587 14.846 1.00 97.62 330 PHE A O 1
ATOM 2623 N N . LEU A 1 331 ? 2.809 -3.759 15.754 1.00 97.00 331 LEU A N 1
ATOM 2624 C CA . LEU A 1 331 ? 3.285 -4.010 17.117 1.00 97.00 331 LEU A CA 1
ATOM 2625 C C . LEU A 1 331 ? 4.097 -5.310 17.200 1.00 97.00 331 LEU A C 1
ATOM 2627 O O . LEU A 1 331 ? 5.224 -5.289 17.691 1.00 97.00 331 LEU A O 1
ATOM 2631 N N . GLN A 1 332 ? 3.574 -6.411 16.645 1.00 95.69 332 GLN A N 1
ATOM 2632 C CA . GLN A 1 332 ? 4.295 -7.690 16.536 1.00 95.69 332 GLN A CA 1
ATOM 2633 C C . GLN A 1 332 ? 5.607 -7.540 15.757 1.00 95.69 332 GLN A C 1
ATOM 2635 O O . GLN A 1 332 ? 6.615 -8.149 16.105 1.00 95.69 332 GLN A O 1
ATOM 2640 N N . ALA A 1 333 ? 5.603 -6.705 14.719 1.00 96.31 333 ALA A N 1
ATOM 2641 C CA . ALA A 1 333 ? 6.770 -6.380 13.918 1.00 96.31 333 ALA A CA 1
ATOM 2642 C C . ALA A 1 333 ? 7.629 -5.256 14.528 1.00 96.31 333 ALA A C 1
ATOM 2644 O O . ALA A 1 333 ? 8.430 -4.665 13.819 1.00 96.31 333 ALA A O 1
ATOM 2645 N N . GLY A 1 334 ? 7.522 -4.968 15.829 1.00 95.75 334 GLY A N 1
ATOM 2646 C CA . GLY A 1 334 ? 8.454 -4.102 16.555 1.00 95.75 334 GLY A CA 1
ATOM 2647 C C . GLY A 1 334 ? 8.361 -2.610 16.228 1.00 95.75 334 GLY A C 1
ATOM 2648 O O . GLY A 1 334 ? 9.382 -1.927 16.297 1.00 95.75 334 GLY A O 1
ATOM 2649 N N . LEU A 1 335 ? 7.166 -2.100 15.910 1.00 96.06 335 LEU A N 1
ATOM 2650 C CA . LEU A 1 335 ? 6.930 -0.669 15.676 1.00 96.06 335 LEU A CA 1
ATOM 2651 C C . LEU A 1 335 ? 7.402 0.207 16.845 1.00 96.06 335 LEU A C 1
ATOM 2653 O O . LEU A 1 335 ? 8.098 1.188 16.618 1.00 96.06 335 LEU A O 1
ATOM 2657 N N . ILE A 1 336 ? 7.067 -0.154 18.090 1.00 95.19 336 ILE A N 1
ATOM 2658 C CA . ILE A 1 336 ? 7.428 0.658 19.265 1.00 95.19 336 ILE A CA 1
ATOM 2659 C C . ILE A 1 336 ? 8.953 0.802 19.411 1.00 95.19 336 ILE A C 1
ATOM 2661 O O . ILE A 1 336 ? 9.417 1.939 19.428 1.00 95.19 336 ILE A O 1
ATOM 2665 N N . PRO A 1 337 ? 9.758 -0.283 19.444 1.00 93.44 337 PRO A N 1
ATOM 2666 C CA . PRO A 1 337 ? 11.215 -0.156 19.426 1.00 93.44 337 PRO A CA 1
ATOM 2667 C C . PRO A 1 337 ? 11.761 0.717 18.291 1.00 93.44 337 PRO A C 1
ATOM 2669 O O . PRO A 1 337 ? 12.685 1.486 18.529 1.00 93.44 337 PRO A O 1
ATOM 2672 N N . ALA A 1 338 ? 11.193 0.626 17.082 1.00 93.31 338 ALA A N 1
ATOM 2673 C CA . ALA A 1 338 ? 11.648 1.419 15.941 1.00 93.31 338 ALA A CA 1
ATOM 2674 C C . ALA A 1 338 ? 11.357 2.920 16.117 1.00 93.31 338 ALA A C 1
ATOM 2676 O O . ALA A 1 338 ? 12.226 3.744 15.847 1.00 93.31 338 ALA A O 1
ATOM 2677 N N . ILE A 1 339 ? 10.180 3.285 16.642 1.00 92.81 339 ILE A N 1
ATOM 2678 C CA . ILE A 1 339 ? 9.857 4.678 16.995 1.00 92.81 339 ILE A CA 1
ATOM 2679 C C . ILE A 1 339 ? 10.822 5.197 18.071 1.00 92.81 339 ILE A C 1
ATOM 2681 O O . ILE A 1 339 ? 11.363 6.293 17.936 1.00 92.81 339 ILE A O 1
ATOM 2685 N N . CYS A 1 340 ? 11.095 4.399 19.111 1.00 89.06 340 CYS A N 1
ATOM 2686 C CA . CYS A 1 340 ? 12.047 4.776 20.159 1.00 89.06 340 CYS A CA 1
ATOM 2687 C C . CYS A 1 340 ? 13.464 4.984 19.600 1.00 89.06 340 CYS A C 1
ATOM 2689 O O . CYS A 1 340 ? 14.121 5.962 19.943 1.00 89.06 340 CYS A O 1
ATOM 2691 N N . ALA A 1 341 ? 13.924 4.080 18.728 1.00 89.69 341 ALA A N 1
ATOM 2692 C CA . ALA A 1 341 ? 15.222 4.199 18.069 1.00 89.69 341 ALA A CA 1
ATOM 2693 C C . ALA A 1 341 ? 15.291 5.453 17.185 1.00 89.69 341 ALA A C 1
ATOM 2695 O O . ALA A 1 341 ? 16.289 6.162 17.226 1.00 89.69 341 ALA A O 1
ATOM 2696 N N . SER A 1 342 ? 14.202 5.775 16.480 1.00 89.38 342 SER A N 1
ATOM 2697 C CA . SER A 1 342 ? 14.094 6.978 15.647 1.00 89.38 342 SER A CA 1
ATOM 2698 C C . SER A 1 342 ? 14.255 8.265 16.459 1.00 89.38 342 SER A C 1
ATOM 2700 O O . SER A 1 342 ? 15.023 9.142 16.079 1.00 89.38 342 SER A O 1
ATOM 2702 N N . ALA A 1 343 ? 13.587 8.389 17.609 1.00 86.19 343 ALA A N 1
ATOM 2703 C CA . ALA A 1 343 ? 13.754 9.576 18.456 1.00 86.19 343 ALA A CA 1
ATOM 2704 C C . ALA A 1 343 ? 15.136 9.693 19.102 1.00 86.19 343 ALA A C 1
ATOM 2706 O O . ALA A 1 343 ? 15.554 10.796 19.445 1.00 86.19 343 ALA A O 1
ATOM 2707 N N . ALA A 1 344 ? 15.846 8.577 19.272 1.00 86.19 344 ALA A N 1
ATOM 2708 C CA . ALA A 1 344 ? 17.214 8.592 19.772 1.00 86.19 344 ALA A CA 1
ATOM 2709 C C . ALA A 1 344 ? 18.236 9.020 18.701 1.00 86.19 344 ALA A C 1
ATOM 2711 O O . ALA A 1 344 ? 19.370 9.360 19.046 1.00 86.19 344 ALA A O 1
ATOM 2712 N N . THR A 1 345 ? 17.867 9.011 17.415 1.00 85.00 345 THR A N 1
ATOM 2713 C CA . THR A 1 345 ? 18.748 9.418 16.318 1.00 85.00 345 THR A CA 1
ATOM 2714 C C . THR A 1 345 ? 18.956 10.940 16.331 1.00 85.00 345 THR A C 1
ATOM 2716 O O . THR A 1 345 ? 17.987 11.699 16.222 1.00 85.00 345 THR A O 1
ATOM 2719 N N . PRO A 1 346 ? 20.209 11.431 16.421 1.00 82.44 346 PRO A N 1
ATOM 2720 C CA . PRO A 1 346 ? 20.490 12.860 16.369 1.00 82.44 346 PRO A CA 1
ATOM 2721 C C . PRO A 1 346 ? 19.961 13.495 15.082 1.00 82.44 346 PRO A C 1
ATOM 2723 O O . PRO A 1 346 ? 20.166 12.971 13.990 1.00 82.44 346 PRO A O 1
ATOM 2726 N N . HIS A 1 347 ? 19.344 14.670 15.214 1.00 82.00 347 HIS A N 1
ATOM 2727 C CA . HIS A 1 347 ? 18.803 15.441 14.093 1.00 82.00 347 HIS A CA 1
ATOM 2728 C C . HIS A 1 347 ? 17.705 14.739 13.279 1.00 82.00 347 HIS A C 1
ATOM 2730 O O . HIS A 1 347 ? 17.611 14.990 12.074 1.00 82.00 347 HIS A O 1
ATOM 2736 N N . MET A 1 348 ? 16.898 13.889 13.919 1.00 85.12 348 MET A N 1
ATOM 2737 C CA . MET A 1 348 ? 15.670 13.365 13.323 1.00 85.12 348 MET A CA 1
ATOM 2738 C C . MET A 1 348 ? 14.805 14.503 12.762 1.00 85.12 348 MET A C 1
ATOM 2740 O O . MET A 1 348 ? 14.704 15.579 13.354 1.00 85.12 348 MET A O 1
ATOM 2744 N N . GLU A 1 349 ? 14.199 14.260 11.605 1.00 86.25 349 GLU A N 1
ATOM 2745 C CA . GLU A 1 349 ? 13.347 15.230 10.930 1.00 86.25 349 GLU A CA 1
ATOM 2746 C C . GLU A 1 349 ? 12.058 15.510 11.708 1.00 86.25 349 GLU A C 1
ATOM 2748 O O . GLU A 1 349 ? 11.369 14.595 12.165 1.00 86.25 349 GLU A O 1
ATOM 2753 N N . GLU A 1 350 ? 11.699 16.792 11.809 1.00 88.69 350 GLU A N 1
ATOM 2754 C CA . GLU A 1 350 ? 10.465 17.239 12.463 1.00 88.69 350 GLU A CA 1
ATOM 2755 C C . GLU A 1 350 ? 9.202 16.582 11.861 1.00 88.69 350 GLU A C 1
ATOM 2757 O O . GLU A 1 350 ? 8.383 16.092 12.643 1.00 88.69 350 GLU A O 1
ATOM 2762 N N . PRO A 1 351 ? 9.046 16.438 10.523 1.00 89.69 351 PRO A N 1
ATOM 2763 C CA . PRO A 1 351 ? 7.921 15.694 9.945 1.00 89.69 351 PRO A CA 1
ATOM 2764 C C . PRO A 1 351 ? 7.797 14.243 10.434 1.00 89.69 351 PRO A C 1
ATOM 2766 O O . PRO A 1 351 ? 6.687 13.759 10.676 1.00 89.69 351 PRO A O 1
ATOM 2769 N N . ALA A 1 352 ? 8.921 13.540 10.612 1.00 89.88 352 ALA A N 1
ATOM 2770 C CA . ALA A 1 352 ? 8.916 12.171 11.121 1.00 89.88 352 ALA A CA 1
ATOM 2771 C C . ALA A 1 352 ? 8.474 12.130 12.592 1.00 89.88 352 ALA A C 1
ATOM 2773 O O . ALA A 1 352 ? 7.618 11.323 12.957 1.00 89.88 352 ALA A O 1
ATOM 2774 N N . LEU A 1 353 ? 9.004 13.035 13.423 1.00 89.56 353 LEU A N 1
ATOM 2775 C CA . LEU A 1 353 ? 8.630 13.158 14.836 1.00 89.56 353 LEU A CA 1
ATOM 2776 C C . LEU A 1 353 ? 7.145 13.484 15.004 1.00 89.56 353 LEU A C 1
ATOM 2778 O O . LEU A 1 353 ? 6.473 12.828 15.800 1.00 89.56 353 LEU A O 1
ATOM 2782 N N . LEU A 1 354 ? 6.617 14.417 14.206 1.00 90.62 354 LEU A N 1
ATOM 2783 C CA . LEU A 1 354 ? 5.192 14.749 14.184 1.00 90.62 354 LEU A CA 1
ATOM 2784 C C . LEU A 1 354 ? 4.346 13.520 13.833 1.00 90.62 354 LEU A C 1
ATOM 2786 O O . LEU A 1 354 ? 3.361 13.219 14.508 1.00 90.62 354 LEU A O 1
ATOM 2790 N N . THR A 1 355 ? 4.767 12.764 12.820 1.00 93.06 355 THR A N 1
ATOM 2791 C CA . THR A 1 355 ? 4.070 11.545 12.399 1.00 93.06 355 THR A CA 1
ATOM 2792 C C . THR A 1 355 ? 4.069 10.478 13.496 1.00 93.06 355 THR A C 1
ATOM 2794 O O . THR A 1 355 ? 3.035 9.861 13.768 1.00 93.06 355 THR A O 1
ATOM 2797 N N . PHE A 1 356 ? 5.194 10.275 14.187 1.00 93.69 356 PHE A N 1
ATOM 2798 C CA . PHE A 1 356 ? 5.244 9.382 15.346 1.00 93.69 356 PHE A CA 1
ATOM 2799 C C . PHE A 1 356 ? 4.379 9.889 16.501 1.00 93.69 356 PHE A C 1
ATOM 2801 O O . PHE A 1 356 ? 3.698 9.082 17.136 1.00 93.69 356 PHE A O 1
ATOM 2808 N N . GLY A 1 357 ? 4.327 11.203 16.725 1.00 90.88 357 GLY A N 1
ATOM 2809 C CA . GLY A 1 357 ? 3.403 11.842 17.659 1.00 90.88 357 GLY A CA 1
ATOM 2810 C C . GLY A 1 357 ? 1.943 11.490 17.359 1.00 90.88 357 GLY A C 1
ATOM 2811 O O . GLY A 1 357 ? 1.229 11.050 18.260 1.00 90.88 357 GLY A O 1
ATOM 2812 N N . ILE A 1 358 ? 1.511 11.573 16.097 1.00 92.19 358 ILE A N 1
ATOM 2813 C CA . ILE A 1 358 ? 0.160 11.160 15.674 1.00 92.19 358 ILE A CA 1
ATOM 2814 C C . ILE A 1 358 ? -0.051 9.662 15.938 1.00 92.19 358 ILE A C 1
ATOM 2816 O O . ILE A 1 358 ? -1.058 9.250 16.515 1.00 92.19 358 ILE A O 1
ATOM 2820 N N . ILE A 1 359 ? 0.909 8.808 15.575 1.00 93.81 359 ILE A N 1
ATOM 2821 C CA . ILE A 1 359 ? 0.793 7.362 15.815 1.00 93.81 359 ILE A CA 1
ATOM 2822 C C . ILE A 1 359 ? 0.610 7.062 17.311 1.00 93.81 359 ILE A C 1
ATOM 2824 O O . ILE A 1 359 ? -0.250 6.253 17.670 1.00 93.81 359 ILE A O 1
ATOM 2828 N N . LEU A 1 360 ? 1.394 7.709 18.174 1.00 92.12 360 LEU A N 1
ATOM 2829 C CA . LEU A 1 360 ? 1.427 7.449 19.611 1.00 92.12 360 LEU A CA 1
ATOM 2830 C C . LEU A 1 360 ? 0.238 8.057 20.372 1.00 92.12 360 LEU A C 1
ATOM 2832 O O . LEU A 1 360 ? -0.326 7.368 21.223 1.00 92.12 360 LEU A O 1
ATOM 2836 N N . ASN A 1 361 ? -0.168 9.294 20.072 1.00 90.12 361 ASN A N 1
ATOM 2837 C CA . ASN A 1 361 ? -1.239 9.983 20.814 1.00 90.12 361 ASN A CA 1
ATOM 2838 C C . ASN A 1 361 ? -2.618 9.798 20.212 1.00 90.12 361 ASN A C 1
ATOM 2840 O O . ASN A 1 361 ? -3.608 9.766 20.936 1.00 90.12 361 ASN A O 1
ATOM 2844 N N . GLU A 1 362 ? -2.696 9.675 18.893 1.00 90.56 362 GLU A N 1
ATOM 2845 C CA . GLU A 1 362 ? -3.978 9.649 18.212 1.00 90.56 362 GLU A CA 1
ATOM 2846 C C . GLU A 1 362 ? -4.366 8.229 17.836 1.00 90.56 362 GLU A C 1
ATOM 2848 O O . GLU A 1 362 ? -5.436 7.755 18.206 1.00 90.56 362 GLU A O 1
ATOM 2853 N N . LEU A 1 363 ? -3.507 7.507 17.116 1.00 93.06 363 LEU A N 1
ATOM 2854 C CA . LEU A 1 363 ? -3.902 6.229 16.520 1.00 93.06 363 LEU A CA 1
ATOM 2855 C C . LEU A 1 363 ? -3.844 5.068 17.515 1.00 93.06 363 LEU A C 1
ATOM 2857 O O . LEU A 1 363 ? -4.812 4.313 17.641 1.00 93.06 363 LEU A O 1
ATOM 2861 N N . LEU A 1 364 ? -2.729 4.908 18.232 1.00 94.38 364 LEU A N 1
ATOM 2862 C CA . LEU A 1 364 ? -2.536 3.795 19.162 1.00 94.38 364 LEU A CA 1
ATOM 2863 C C . LEU A 1 364 ? -3.617 3.743 20.259 1.00 94.38 364 LEU A C 1
ATOM 2865 O O . LEU A 1 364 ? -4.178 2.661 20.469 1.00 94.38 364 LEU A O 1
ATOM 2869 N N . PRO A 1 365 ? -4.000 4.854 20.920 1.00 93.44 365 PRO A N 1
ATOM 2870 C CA . PRO A 1 365 ? -4.969 4.807 22.012 1.00 93.44 365 PRO A CA 1
ATOM 2871 C C . PRO A 1 365 ? -6.355 4.396 21.527 1.00 93.44 365 PRO A C 1
ATOM 2873 O O . PRO A 1 365 ? -7.006 3.580 22.179 1.00 93.44 365 PRO A O 1
ATOM 2876 N N . LEU A 1 366 ? -6.772 4.844 20.339 1.00 92.62 366 LEU A N 1
ATOM 2877 C CA . LEU A 1 366 ? -8.025 4.410 19.711 1.00 92.62 366 LEU A CA 1
ATOM 2878 C C . LEU A 1 366 ? -8.049 2.894 19.467 1.00 92.62 366 LEU A C 1
ATOM 2880 O O . LEU A 1 366 ? -9.109 2.272 19.498 1.00 92.62 366 LEU A O 1
ATOM 2884 N N . MET A 1 367 ? -6.887 2.279 19.234 1.00 95.50 367 MET A N 1
ATOM 2885 C CA . MET A 1 367 ? -6.771 0.846 18.952 1.00 95.50 367 MET A CA 1
ATOM 2886 C C . MET A 1 367 ? -6.656 -0.017 20.214 1.00 95.50 367 MET A C 1
ATOM 2888 O O . MET A 1 367 ? -6.907 -1.220 20.161 1.00 95.50 367 MET A O 1
ATOM 2892 N N . THR A 1 368 ? -6.369 0.573 21.376 1.00 96.38 368 THR A N 1
ATOM 2893 C CA . THR A 1 368 ? -6.311 -0.163 22.654 1.00 96.38 368 THR A CA 1
ATOM 2894 C C . THR A 1 368 ? -7.676 -0.590 23.206 1.00 96.38 368 THR A C 1
ATOM 2896 O O . THR A 1 368 ? -7.744 -1.195 24.270 1.00 96.38 368 THR A O 1
ATOM 2899 N N . ILE A 1 369 ? -8.774 -0.341 22.487 1.00 95.44 369 ILE A N 1
ATOM 2900 C CA . ILE A 1 369 ? -10.095 -0.902 22.819 1.00 95.44 369 ILE A CA 1
ATOM 2901 C C . ILE A 1 369 ? -10.259 -2.360 22.358 1.00 95.44 369 ILE A C 1
ATOM 2903 O O . ILE A 1 369 ? -11.228 -3.027 22.725 1.00 95.44 369 ILE A O 1
ATOM 2907 N N . TYR A 1 370 ? -9.327 -2.859 21.540 1.00 96.62 370 TYR A N 1
ATOM 2908 C CA . TYR A 1 370 ? -9.353 -4.209 20.984 1.00 96.62 370 TYR A CA 1
ATOM 2909 C C . TYR A 1 370 ? -8.437 -5.144 21.776 1.00 96.62 370 TYR A C 1
ATOM 2911 O O . TYR A 1 370 ? -7.279 -4.826 22.057 1.00 96.62 370 TYR A O 1
ATOM 2919 N N . HIS A 1 371 ? -8.939 -6.341 22.082 1.00 97.44 371 HIS A N 1
ATOM 2920 C CA . HIS A 1 371 ? -8.177 -7.378 22.773 1.00 97.44 371 HIS A CA 1
ATOM 2921 C C . HIS A 1 371 ? -6.934 -7.769 21.977 1.00 97.44 371 HIS A C 1
ATOM 2923 O O . HIS A 1 371 ? -5.857 -7.906 22.548 1.00 97.44 371 HIS A O 1
ATOM 2929 N N . SER A 1 372 ? -7.070 -7.978 20.663 1.00 97.00 372 SER A N 1
ATOM 2930 C CA . SER A 1 372 ? -5.947 -8.383 19.812 1.00 97.00 372 SER A CA 1
ATOM 2931 C C . SER A 1 372 ? -4.797 -7.379 19.885 1.00 97.00 372 SER A C 1
ATOM 2933 O O . SER A 1 372 ? -3.650 -7.775 20.055 1.00 97.00 372 SER A O 1
ATOM 2935 N N . VAL A 1 373 ? -5.113 -6.081 19.847 1.00 97.56 373 VAL A N 1
ATOM 2936 C CA . VAL A 1 373 ? -4.116 -5.007 19.909 1.00 97.56 373 VAL A CA 1
ATOM 2937 C C . VAL A 1 373 ? -3.452 -4.959 21.280 1.00 97.56 373 VAL A C 1
ATOM 2939 O O . VAL A 1 373 ? -2.233 -4.898 21.348 1.00 97.56 373 VAL A O 1
ATOM 2942 N N . LEU A 1 374 ? -4.212 -5.040 22.377 1.00 97.81 374 LEU A N 1
ATOM 2943 C CA . LEU A 1 374 ? -3.632 -5.061 23.726 1.00 97.81 374 LEU A CA 1
ATOM 2944 C C . LEU A 1 374 ? -2.778 -6.306 23.992 1.00 97.81 374 LEU A C 1
ATOM 2946 O O . LEU A 1 374 ? -1.788 -6.228 24.719 1.00 97.81 374 LEU A O 1
ATOM 2950 N N . SER A 1 375 ? -3.145 -7.446 23.406 1.00 97.56 375 SER A N 1
ATOM 2951 C CA . SER A 1 375 ? -2.340 -8.667 23.450 1.00 97.56 375 SER A CA 1
ATOM 2952 C C . SER A 1 375 ? -0.981 -8.465 22.784 1.00 97.56 375 SER A C 1
ATOM 2954 O O . SER A 1 375 ? 0.031 -8.866 23.354 1.00 97.56 375 SER A O 1
ATOM 2956 N N . ASP A 1 376 ? -0.956 -7.813 21.621 1.00 96.94 376 ASP A N 1
ATOM 2957 C CA . ASP A 1 376 ? 0.274 -7.528 20.874 1.00 96.94 376 ASP A CA 1
ATOM 2958 C C . ASP A 1 376 ? 1.078 -6.365 21.483 1.00 96.94 376 ASP A C 1
ATOM 2960 O O . ASP A 1 376 ? 2.306 -6.355 21.421 1.00 96.94 376 ASP A O 1
ATOM 2964 N N . LEU A 1 377 ? 0.404 -5.401 22.116 1.00 97.00 377 LEU A N 1
ATOM 2965 C CA . LEU A 1 377 ? 1.026 -4.245 22.765 1.00 97.00 377 LEU A CA 1
ATOM 2966 C C . LEU A 1 377 ? 1.714 -4.615 24.079 1.00 97.00 377 LEU A C 1
ATOM 2968 O O . LEU A 1 377 ? 2.749 -4.039 24.397 1.00 97.00 377 LEU A O 1
ATOM 2972 N N . ARG A 1 378 ? 1.165 -5.568 24.846 1.00 96.56 378 ARG A N 1
ATOM 2973 C CA . ARG A 1 378 ? 1.686 -5.969 26.164 1.00 96.56 378 ARG A CA 1
ATOM 2974 C C . ARG A 1 378 ? 3.209 -6.194 26.188 1.00 96.56 378 ARG A C 1
ATOM 2976 O O . ARG A 1 378 ? 3.845 -5.577 27.038 1.00 96.56 378 ARG A O 1
ATOM 2983 N N . PRO A 1 379 ? 3.817 -7.020 25.311 1.00 95.69 379 PRO A N 1
ATOM 2984 C CA . PRO A 1 379 ? 5.271 -7.211 25.316 1.00 95.69 379 PRO A CA 1
ATOM 2985 C C . PRO A 1 379 ? 6.053 -5.950 24.913 1.00 95.69 379 PRO A C 1
ATOM 2987 O O . PRO A 1 379 ? 7.173 -5.758 25.371 1.00 95.69 379 PRO A O 1
ATOM 2990 N N . ALA A 1 380 ? 5.477 -5.075 24.085 1.00 93.75 380 ALA A N 1
ATOM 2991 C CA . ALA A 1 380 ? 6.111 -3.826 23.661 1.00 93.75 380 ALA A CA 1
ATOM 2992 C C . ALA A 1 380 ? 5.963 -2.687 24.690 1.00 93.75 380 ALA A C 1
ATOM 2994 O O . ALA A 1 380 ? 6.685 -1.691 24.616 1.00 93.75 380 ALA A O 1
ATOM 2995 N N . PHE A 1 381 ? 5.044 -2.822 25.651 1.00 94.75 381 PHE A N 1
ATOM 2996 C CA . PHE A 1 381 ? 4.715 -1.765 26.603 1.00 94.75 381 PHE A CA 1
ATOM 2997 C C . PHE A 1 381 ? 5.868 -1.435 27.558 1.00 94.75 381 PHE A C 1
ATOM 2999 O O . PHE A 1 381 ? 6.030 -0.277 27.910 1.00 94.75 381 PHE A O 1
ATOM 3006 N N . GLU A 1 382 ? 6.716 -2.400 27.921 1.00 91.81 382 GLU A N 1
ATOM 3007 C CA . GLU A 1 382 ? 7.909 -2.132 28.744 1.00 91.81 382 GLU A CA 1
ATOM 3008 C C . GLU A 1 382 ? 8.944 -1.258 28.010 1.00 91.81 382 GLU A C 1
ATOM 3010 O O . GLU A 1 382 ? 9.662 -0.452 28.606 1.00 91.81 382 GLU A O 1
ATOM 3015 N N . THR A 1 383 ? 9.046 -1.401 26.688 1.00 90.62 383 THR A N 1
ATOM 3016 C CA . THR A 1 383 ? 9.864 -0.495 25.873 1.00 90.62 383 THR A CA 1
ATOM 3017 C C . THR A 1 383 ? 9.208 0.877 25.793 1.00 90.62 383 THR A C 1
ATOM 3019 O O . THR A 1 383 ? 9.891 1.883 25.966 1.00 90.62 383 THR A O 1
ATOM 3022 N N . LEU A 1 384 ? 7.883 0.922 25.614 1.00 89.81 384 LEU A N 1
ATOM 3023 C CA . LEU A 1 384 ? 7.126 2.174 25.596 1.00 89.81 384 LEU A CA 1
ATOM 3024 C C . LEU A 1 384 ? 7.231 2.938 26.924 1.00 89.81 384 LEU A C 1
ATOM 3026 O O . LEU A 1 384 ? 7.365 4.153 26.918 1.00 89.81 384 LEU A O 1
ATOM 3030 N N . SER A 1 385 ? 7.210 2.241 28.062 1.00 91.50 385 SER A N 1
ATOM 3031 C CA . SER A 1 385 ? 7.268 2.848 29.398 1.00 91.50 385 SER A CA 1
ATOM 3032 C C . SER A 1 385 ? 8.612 3.480 29.732 1.00 91.50 385 SER A C 1
ATOM 3034 O O . SER A 1 385 ? 8.709 4.250 30.682 1.00 91.50 385 SER A O 1
ATOM 3036 N N . ARG A 1 386 ? 9.659 3.118 28.987 1.00 89.56 386 ARG A N 1
ATOM 3037 C CA . ARG A 1 386 ? 11.011 3.666 29.131 1.00 89.56 386 ARG A CA 1
ATOM 3038 C C . ARG A 1 386 ? 11.316 4.763 28.113 1.00 89.56 386 ARG A C 1
ATOM 3040 O O . ARG A 1 386 ? 12.413 5.311 28.148 1.00 89.56 386 ARG A O 1
ATOM 3047 N N . LEU A 1 387 ? 10.389 5.048 27.201 1.00 86.38 387 LEU A N 1
ATOM 3048 C CA . LEU A 1 387 ? 10.567 6.055 26.167 1.00 86.38 387 LEU A CA 1
ATOM 3049 C C . LEU A 1 387 ? 10.587 7.455 26.789 1.00 86.38 387 LEU A C 1
ATOM 3051 O O . LEU A 1 387 ? 9.617 7.861 27.431 1.00 86.38 387 LEU A O 1
ATOM 3055 N N . ASP A 1 388 ? 11.664 8.204 26.551 1.00 87.00 388 ASP A N 1
ATOM 3056 C CA . ASP A 1 388 ? 11.627 9.655 26.712 1.00 87.00 388 ASP A CA 1
ATOM 3057 C C . ASP A 1 388 ? 10.804 10.233 25.564 1.00 87.00 388 ASP A C 1
ATOM 3059 O O . ASP A 1 388 ? 11.199 10.202 24.400 1.00 87.00 388 ASP A O 1
ATOM 3063 N N . ALA A 1 389 ? 9.611 10.696 25.909 1.00 86.25 389 ALA A N 1
ATOM 3064 C CA . ALA A 1 389 ? 8.656 11.229 24.963 1.00 86.25 389 ALA A CA 1
ATOM 3065 C C . ALA A 1 389 ? 8.942 12.682 24.563 1.00 86.25 389 ALA A C 1
ATOM 3067 O O . ALA A 1 389 ? 8.387 13.153 23.574 1.00 86.25 389 ALA A O 1
ATOM 3068 N N . SER A 1 390 ? 9.794 13.394 25.307 1.00 85.00 390 SER A N 1
ATOM 3069 C CA . SER A 1 390 ? 10.046 14.817 25.070 1.00 85.00 390 SER A CA 1
ATOM 3070 C C . SER A 1 390 ? 10.471 15.164 23.632 1.00 85.00 390 SER A C 1
ATOM 3072 O O . SER A 1 390 ? 9.991 16.182 23.138 1.00 85.00 390 SER A O 1
ATOM 3074 N N . PRO A 1 391 ? 11.242 14.338 22.889 1.00 82.50 391 PRO A N 1
ATOM 3075 C CA . PRO A 1 391 ? 11.626 14.673 21.517 1.00 82.50 391 PRO A CA 1
ATOM 3076 C C . PRO A 1 391 ? 10.471 14.657 20.507 1.00 82.50 391 PRO A C 1
ATOM 3078 O O . PRO A 1 391 ? 10.585 15.275 19.456 1.00 82.50 391 PRO A O 1
ATOM 3081 N N . PHE A 1 392 ? 9.366 13.956 20.785 1.00 78.81 392 PHE A N 1
ATOM 3082 C CA . PHE A 1 392 ? 8.223 13.873 19.861 1.00 78.81 392 PHE A CA 1
ATOM 3083 C C . PHE A 1 392 ? 7.258 15.055 19.992 1.00 78.81 392 PHE A C 1
ATOM 3085 O O . PHE A 1 392 ? 6.345 15.195 19.179 1.00 78.81 392 PHE A O 1
ATOM 3092 N N . PHE A 1 393 ? 7.429 15.876 21.031 1.00 79.12 393 PHE A N 1
ATOM 3093 C CA . PHE A 1 393 ? 6.472 16.896 21.434 1.00 79.12 393 PHE A CA 1
ATOM 3094 C C . PHE A 1 393 ? 7.128 18.264 21.443 1.00 79.12 393 PHE A C 1
ATOM 3096 O O . PHE A 1 393 ? 7.942 18.571 22.312 1.00 79.12 393 PHE A O 1
ATOM 3103 N N . ALA A 1 394 ? 6.748 19.097 20.474 1.00 77.62 394 ALA A N 1
ATOM 3104 C CA . ALA A 1 394 ? 7.243 20.464 20.378 1.00 77.62 394 ALA A CA 1
ATOM 3105 C C . ALA A 1 394 ? 6.766 21.327 21.559 1.00 77.62 394 ALA A C 1
ATOM 3107 O O . ALA A 1 394 ? 7.491 22.210 22.017 1.00 77.62 394 ALA A O 1
ATOM 3108 N N . GLU A 1 395 ? 5.558 21.067 22.073 1.00 80.31 395 GLU A N 1
ATOM 3109 C CA . GLU A 1 395 ? 4.949 21.847 23.145 1.00 80.31 395 GLU A CA 1
ATOM 3110 C C . GLU A 1 395 ? 4.728 21.030 24.430 1.00 80.31 395 GLU A C 1
ATOM 3112 O O . GLU A 1 395 ? 4.373 19.851 24.406 1.00 80.31 395 GLU A O 1
ATOM 3117 N N . GLN A 1 396 ? 4.843 21.690 25.591 1.00 81.00 396 GLN A N 1
ATOM 3118 C CA . GLN A 1 396 ? 4.601 21.064 26.901 1.00 81.00 396 GLN A CA 1
ATOM 3119 C C . GLN A 1 396 ? 3.192 20.455 27.013 1.00 81.00 396 GLN A C 1
ATOM 3121 O O . GLN A 1 396 ? 3.028 19.390 27.610 1.00 81.00 396 GLN A O 1
ATOM 3126 N N . LYS A 1 397 ? 2.180 21.105 26.422 1.00 78.81 397 LYS A N 1
ATOM 3127 C CA . LYS A 1 397 ? 0.794 20.609 26.416 1.00 78.81 397 LYS A CA 1
ATOM 3128 C C . LYS A 1 397 ? 0.682 19.226 25.758 1.00 78.81 397 LYS A C 1
ATOM 3130 O O . LYS A 1 397 ? -0.108 18.399 26.208 1.00 78.81 397 LYS A O 1
ATOM 3135 N N . ASP A 1 398 ? 1.500 18.955 24.739 1.00 81.12 398 ASP A N 1
ATOM 3136 C CA . ASP A 1 398 ? 1.468 17.689 24.010 1.00 81.12 398 ASP A CA 1
ATOM 3137 C C . ASP A 1 398 ? 2.132 16.584 24.841 1.00 81.12 398 ASP A C 1
ATOM 3139 O O . ASP A 1 398 ? 1.641 15.459 24.891 1.00 81.12 398 ASP A O 1
ATOM 3143 N N . LEU A 1 399 ? 3.181 16.919 25.602 1.00 85.31 399 LEU A N 1
ATOM 3144 C CA . LEU A 1 399 ? 3.791 16.002 26.567 1.00 85.31 399 LEU A CA 1
ATOM 3145 C C . LEU A 1 399 ? 2.838 15.662 27.730 1.00 85.31 399 LEU A C 1
ATOM 3147 O O . LEU A 1 399 ? 2.793 14.522 28.200 1.00 85.31 399 LEU A O 1
ATOM 3151 N N . GLU A 1 400 ? 2.058 16.632 28.211 1.00 85.88 400 GLU A N 1
ATOM 3152 C CA . GLU A 1 400 ? 1.001 16.392 29.202 1.00 85.88 400 GLU A CA 1
ATOM 3153 C C . GLU A 1 400 ? -0.086 15.466 28.643 1.00 85.88 400 GLU A C 1
ATOM 3155 O O . GLU A 1 400 ? -0.491 14.510 29.316 1.00 85.88 400 GLU A O 1
ATOM 3160 N N . HIS A 1 401 ? -0.496 15.694 27.393 1.00 84.75 401 HIS A N 1
ATOM 3161 C CA . HIS A 1 401 ? -1.425 14.824 26.679 1.00 84.75 401 HIS A CA 1
ATOM 3162 C C . HIS A 1 401 ? -0.863 13.403 26.490 1.00 84.75 401 HIS A C 1
ATOM 3164 O O . HIS A 1 401 ? -1.570 12.426 26.738 1.00 84.75 401 HIS A O 1
ATOM 3170 N N . TRP A 1 402 ? 0.423 13.256 26.167 1.00 88.62 402 TRP A N 1
ATOM 3171 C CA . TRP A 1 402 ? 1.080 11.952 26.079 1.00 88.62 402 TRP A CA 1
ATOM 3172 C C . TRP A 1 402 ? 1.084 11.201 27.410 1.00 88.62 402 TRP A C 1
ATOM 3174 O O . TRP A 1 402 ? 0.694 10.036 27.472 1.00 88.62 402 TRP A O 1
ATOM 3184 N N . ASN A 1 403 ? 1.481 11.857 28.503 1.00 89.75 403 ASN A N 1
ATOM 3185 C CA . ASN A 1 403 ? 1.463 11.243 29.836 1.00 89.75 403 ASN A CA 1
ATOM 3186 C C . ASN A 1 403 ? 0.063 10.747 30.208 1.00 89.75 403 ASN A C 1
ATOM 3188 O O . ASN A 1 403 ? -0.111 9.729 30.886 1.00 89.75 403 ASN A O 1
ATOM 3192 N N . PHE A 1 404 ? -0.947 11.485 29.763 1.00 88.31 404 PHE A N 1
ATOM 3193 C CA . PHE A 1 404 ? -2.335 11.117 29.913 1.00 88.31 404 PHE A CA 1
ATOM 3194 C C . PHE A 1 404 ? -2.700 9.873 29.071 1.00 88.31 404 PHE A C 1
ATOM 3196 O O . PHE A 1 404 ? -3.221 8.893 29.616 1.00 88.31 404 PHE A O 1
ATOM 3203 N N . VAL A 1 405 ? -2.360 9.864 27.780 1.00 88.44 405 VAL A N 1
ATOM 3204 C CA . VAL A 1 405 ? -2.528 8.714 26.878 1.00 88.44 405 VAL A CA 1
ATOM 3205 C C . VAL A 1 405 ? -1.841 7.464 27.434 1.00 88.44 405 VAL A C 1
ATOM 3207 O O . VAL A 1 405 ? -2.433 6.384 27.477 1.00 88.44 405 VAL A O 1
ATOM 3210 N N . PHE A 1 406 ? -0.616 7.609 27.926 1.00 91.88 406 PHE A N 1
ATOM 3211 C CA . PHE A 1 406 ? 0.170 6.521 28.485 1.00 91.88 406 PHE A CA 1
ATOM 3212 C C . PHE A 1 406 ? -0.537 5.851 29.677 1.00 91.88 406 PHE A C 1
ATOM 3214 O O . PHE A 1 406 ? -0.686 4.626 29.707 1.00 91.88 406 PHE A O 1
ATOM 3221 N N . LYS A 1 407 ? -1.073 6.646 30.615 1.00 92.75 407 LYS A N 1
ATOM 3222 C CA . LYS A 1 407 ? -1.873 6.144 31.751 1.00 92.75 407 LYS A CA 1
ATOM 3223 C C . LYS A 1 407 ? -3.142 5.423 31.300 1.00 92.75 407 LYS A C 1
ATOM 3225 O O . LYS A 1 407 ? -3.540 4.428 31.906 1.00 92.75 407 LYS A O 1
ATOM 3230 N N . MET A 1 408 ? -3.787 5.899 30.235 1.00 92.38 408 MET A N 1
ATOM 3231 C CA . MET A 1 408 ? -4.961 5.238 29.661 1.00 92.38 408 MET A CA 1
ATOM 3232 C C . MET A 1 408 ? -4.603 3.863 29.073 1.00 92.38 408 MET A C 1
ATOM 3234 O O . MET A 1 408 ? -5.323 2.888 29.305 1.00 92.38 408 MET A O 1
ATOM 3238 N N . ILE A 1 409 ? -3.477 3.755 28.363 1.00 94.50 409 ILE A N 1
ATOM 3239 C CA . ILE A 1 409 ? -2.971 2.477 27.844 1.00 94.50 409 ILE A CA 1
ATOM 3240 C C . ILE A 1 409 ? -2.663 1.515 29.000 1.00 94.50 409 ILE A C 1
ATOM 3242 O O . ILE A 1 409 ? -3.095 0.361 28.961 1.00 94.50 409 ILE A O 1
ATOM 3246 N N . GLU A 1 410 ? -1.983 1.984 30.050 1.00 95.62 410 GLU A N 1
ATOM 3247 C CA . GLU A 1 410 ? -1.686 1.194 31.252 1.00 95.62 410 GLU A CA 1
ATOM 3248 C C . GLU A 1 410 ? -2.969 0.660 31.913 1.00 95.62 410 GLU A C 1
ATOM 3250 O O . GLU A 1 410 ? -3.098 -0.538 32.191 1.00 95.62 410 GLU A O 1
ATOM 3255 N N . TYR A 1 411 ? -3.965 1.533 32.095 1.00 94.88 411 TYR A N 1
ATOM 3256 C CA . TYR A 1 411 ? -5.281 1.172 32.620 1.00 94.88 411 TYR A CA 1
ATOM 3257 C C . TYR A 1 411 ? -5.948 0.071 31.782 1.00 94.88 411 TYR A C 1
ATOM 3259 O O . TYR A 1 411 ? -6.405 -0.943 32.321 1.00 94.88 411 TYR A O 1
ATOM 3267 N N . ARG A 1 412 ? -5.948 0.210 30.453 1.00 95.62 412 ARG A N 1
ATOM 3268 C CA . ARG A 1 412 ? -6.539 -0.784 29.544 1.00 95.62 412 ARG A CA 1
ATOM 3269 C C . ARG A 1 412 ? -5.763 -2.099 29.528 1.00 95.62 412 ARG A C 1
ATOM 3271 O O . ARG A 1 412 ? -6.385 -3.160 29.510 1.00 95.62 412 ARG A O 1
ATOM 3278 N N . LEU A 1 413 ? -4.432 -2.070 29.619 1.00 97.00 413 LEU A N 1
ATOM 3279 C CA . LEU A 1 413 ? -3.601 -3.273 29.760 1.00 97.00 413 LEU A CA 1
ATOM 3280 C C . LEU A 1 413 ? -3.891 -4.031 31.060 1.00 97.00 413 LEU A C 1
ATOM 3282 O O . LEU A 1 413 ? -3.913 -5.270 31.058 1.00 97.00 413 LEU A O 1
ATOM 3286 N N . ARG A 1 414 ? -4.171 -3.310 32.153 1.00 96.44 414 ARG A N 1
ATOM 3287 C CA . ARG A 1 414 ? -4.624 -3.901 33.418 1.00 96.44 414 ARG A CA 1
ATOM 3288 C C . ARG A 1 414 ? -5.985 -4.576 33.263 1.00 96.44 414 ARG A C 1
ATOM 3290 O O . ARG A 1 414 ? -6.128 -5.726 33.675 1.00 96.44 414 ARG A O 1
ATOM 3297 N N . ILE A 1 415 ? -6.963 -3.920 32.632 1.00 95.00 415 ILE A N 1
ATOM 3298 C CA . ILE A 1 415 ? -8.269 -4.542 32.339 1.00 95.00 415 ILE A CA 1
ATOM 3299 C C . ILE A 1 415 ? -8.081 -5.781 31.465 1.00 95.00 415 ILE A C 1
ATOM 3301 O O . ILE A 1 415 ? -8.650 -6.831 31.748 1.00 95.00 415 ILE A O 1
ATOM 3305 N N . HIS A 1 416 ? -7.248 -5.694 30.431 1.00 96.44 416 HIS A N 1
ATOM 3306 C CA . HIS A 1 416 ? -6.941 -6.817 29.553 1.00 96.44 416 HIS A CA 1
ATOM 3307 C C . HIS A 1 416 ? -6.288 -7.989 30.293 1.00 96.44 416 HIS A C 1
ATOM 3309 O O . HIS A 1 416 ? -6.596 -9.143 29.992 1.00 96.44 416 HIS A O 1
ATOM 3315 N N . GLN A 1 417 ? -5.440 -7.720 31.291 1.00 96.75 417 GLN A N 1
ATOM 3316 C CA . GLN A 1 417 ? -4.877 -8.766 32.147 1.00 96.75 417 GLN A CA 1
ATOM 3317 C C . GLN A 1 417 ? -5.979 -9.450 32.960 1.00 96.75 417 GLN A C 1
ATOM 3319 O O . GLN A 1 417 ? -6.145 -10.661 32.870 1.00 96.75 417 GLN A O 1
ATOM 3324 N N . LEU A 1 418 ? -6.804 -8.666 33.661 1.00 94.12 418 LEU A N 1
ATOM 3325 C CA . LEU A 1 418 ? -7.929 -9.195 34.434 1.00 94.12 418 LEU A CA 1
ATOM 3326 C C . LEU A 1 418 ? -8.904 -9.993 33.553 1.00 94.12 418 LEU A C 1
ATOM 3328 O O . LEU A 1 418 ? -9.455 -10.997 34.000 1.00 94.12 418 LEU A O 1
ATOM 3332 N N . TYR A 1 419 ? -9.129 -9.549 32.313 1.00 93.00 419 TYR A N 1
ATOM 3333 C CA . TYR A 1 419 ? -9.965 -10.243 31.335 1.00 93.00 419 TYR A CA 1
ATOM 3334 C C . TYR A 1 419 ? -9.375 -11.608 30.979 1.00 93.00 419 TYR A C 1
ATOM 3336 O O . TYR A 1 419 ? -10.075 -12.617 31.033 1.00 93.00 419 TYR A O 1
ATOM 3344 N N . THR A 1 420 ? -8.086 -11.631 30.639 1.00 93.94 420 THR A N 1
ATOM 3345 C CA . THR A 1 420 ? -7.372 -12.842 30.217 1.00 93.94 420 THR A CA 1
ATOM 3346 C C . THR A 1 420 ? -7.288 -13.868 31.343 1.00 93.94 420 THR A C 1
ATOM 3348 O O . THR A 1 420 ? -7.483 -15.056 31.098 1.00 93.94 420 THR A O 1
ATOM 3351 N N . ASP A 1 421 ? -7.099 -13.407 32.578 1.00 94.56 421 ASP A N 1
ATOM 3352 C CA . ASP A 1 421 ? -7.033 -14.266 33.762 1.00 94.56 421 ASP A CA 1
ATOM 3353 C C . ASP A 1 421 ? -8.411 -14.779 34.218 1.00 94.56 421 ASP A C 1
ATOM 33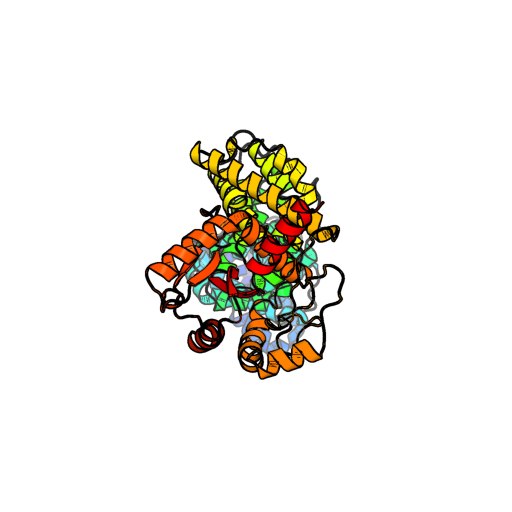55 O O . ASP A 1 421 ? -8.503 -15.549 35.171 1.00 94.56 421 ASP A O 1
ATOM 3359 N N . GLY A 1 422 ? -9.504 -14.327 33.590 1.00 89.19 422 GLY A N 1
ATOM 3360 C CA . GLY A 1 422 ? -10.868 -14.625 34.041 1.00 89.19 422 GLY A CA 1
ATOM 3361 C C . GLY A 1 422 ? -11.244 -13.944 35.364 1.00 89.19 422 GLY A C 1
ATOM 3362 O O . GLY A 1 422 ? -12.270 -14.270 35.957 1.00 89.19 422 GLY A O 1
ATOM 3363 N N . ASN A 1 423 ? -10.438 -12.981 35.817 1.00 86.12 423 ASN A N 1
ATOM 3364 C CA . ASN A 1 423 ? -10.615 -12.239 37.066 1.00 86.12 423 ASN A CA 1
ATOM 3365 C C . ASN A 1 423 ? -11.555 -11.035 36.926 1.00 86.12 423 ASN A C 1
ATOM 3367 O O . ASN A 1 423 ? -11.958 -10.435 37.930 1.00 86.12 423 ASN A O 1
ATOM 3371 N N . LEU A 1 424 ? -11.941 -10.672 35.698 1.00 80.69 424 LEU A N 1
ATOM 3372 C CA . LEU A 1 424 ? -13.047 -9.747 35.493 1.00 80.69 424 LEU A CA 1
ATOM 3373 C C . LEU A 1 424 ? -14.355 -10.430 35.877 1.00 80.69 424 LEU A C 1
ATOM 3375 O O . LEU A 1 424 ? -15.035 -11.063 35.073 1.00 80.69 424 LEU A O 1
ATOM 3379 N N . ASN A 1 425 ? -14.720 -10.231 37.141 1.00 68.31 425 ASN A N 1
ATOM 3380 C CA . ASN A 1 425 ? -16.048 -10.486 37.671 1.00 68.31 425 ASN A CA 1
ATOM 3381 C C . ASN A 1 425 ? -17.039 -9.499 37.041 1.00 68.31 425 ASN A C 1
ATOM 3383 O O . ASN A 1 425 ? -17.474 -8.531 37.670 1.00 68.31 425 ASN A O 1
ATOM 3387 N N . PHE A 1 426 ? -17.368 -9.725 35.774 1.00 70.06 426 PHE A N 1
ATOM 3388 C CA . PHE A 1 426 ? -18.465 -9.044 35.123 1.00 70.06 426 PHE A CA 1
ATOM 3389 C C . PHE A 1 426 ? -19.757 -9.627 35.695 1.00 70.06 426 PHE A C 1
ATOM 3391 O O . PHE A 1 426 ? -20.024 -10.825 35.576 1.00 70.06 426 PHE A O 1
ATOM 3398 N N . CYS A 1 427 ? -20.568 -8.780 36.327 1.00 66.12 427 CYS A N 1
ATOM 3399 C CA . CYS A 1 427 ? -21.945 -9.119 36.664 1.00 66.12 427 CYS A CA 1
ATOM 3400 C C . CYS A 1 427 ? -22.726 -9.305 35.359 1.00 66.12 427 CYS A C 1
ATOM 3402 O O . CYS A 1 427 ? -23.374 -8.375 34.875 1.00 66.12 427 CYS A O 1
ATOM 3404 N N . LEU A 1 428 ? -22.667 -10.491 34.754 1.00 72.44 428 LEU A N 1
ATOM 3405 C CA . LEU A 1 428 ? -23.517 -10.776 33.613 1.00 72.44 428 LEU A CA 1
ATOM 3406 C C . LEU A 1 428 ? -24.930 -10.964 34.168 1.00 72.44 428 LEU A C 1
ATOM 3408 O O . LEU A 1 428 ? -25.257 -11.995 34.755 1.00 72.44 428 LEU A O 1
ATOM 3412 N N . ALA A 1 429 ? -25.768 -9.938 34.045 1.00 78.31 429 ALA A 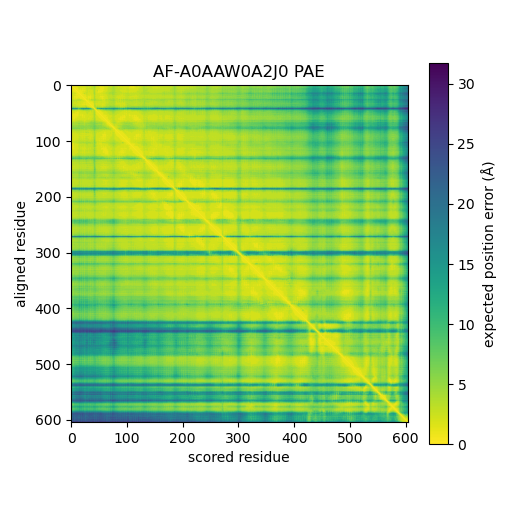N 1
ATOM 3413 C CA . ALA A 1 429 ? -27.168 -10.087 34.407 1.00 78.31 429 ALA A CA 1
ATOM 3414 C C . ALA A 1 429 ? -27.902 -10.919 33.359 1.00 78.31 429 ALA A C 1
ATOM 3416 O O . ALA A 1 429 ? -27.551 -10.936 32.176 1.00 78.31 429 ALA A O 1
ATOM 3417 N N . CYS A 1 430 ? -28.985 -11.550 33.792 1.00 85.12 430 CYS A N 1
ATOM 3418 C CA . CYS A 1 430 ? -29.980 -12.036 32.862 1.00 85.12 430 CYS A CA 1
ATOM 3419 C C . CYS A 1 430 ? -30.646 -10.839 32.157 1.00 85.12 430 CYS A C 1
ATOM 3421 O O . CYS A 1 430 ? -31.066 -9.895 32.815 1.00 85.12 430 CYS A O 1
ATOM 3423 N N . GLY A 1 431 ? -30.790 -10.905 30.832 1.00 84.56 431 GLY A N 1
ATOM 3424 C CA . GLY A 1 431 ? -31.491 -9.913 30.012 1.00 84.56 431 GLY A CA 1
ATOM 3425 C C . GLY A 1 431 ? -32.990 -9.831 30.295 1.00 84.56 431 GLY A C 1
ATOM 3426 O O . GLY A 1 431 ? -33.629 -8.843 29.960 1.00 84.56 431 GLY A O 1
ATOM 3427 N N . ASN A 1 432 ? -33.555 -10.840 30.967 1.00 87.75 432 ASN A N 1
ATOM 3428 C CA . ASN A 1 432 ? -34.893 -10.734 31.525 1.00 87.75 432 ASN A CA 1
ATOM 3429 C C . ASN A 1 432 ? -34.855 -9.824 32.756 1.00 87.75 432 ASN A C 1
ATOM 3431 O O . ASN A 1 432 ? -34.459 -10.262 33.834 1.00 87.75 432 ASN A O 1
ATOM 3435 N N . VAL A 1 433 ? -35.333 -8.591 32.613 1.00 82.62 433 VAL A N 1
ATOM 3436 C CA . VAL A 1 433 ? -35.388 -7.595 33.700 1.00 82.62 433 VAL A CA 1
ATOM 3437 C C . VAL A 1 433 ? -36.198 -8.030 34.922 1.00 82.62 433 VAL A C 1
ATOM 3439 O O . VAL A 1 433 ? -36.031 -7.468 35.998 1.00 82.62 433 VAL A O 1
ATOM 3442 N N . LYS A 1 434 ? -37.086 -9.022 34.773 1.00 85.50 434 LYS A N 1
ATOM 3443 C CA . LYS A 1 434 ? -37.861 -9.598 35.883 1.00 85.50 434 LYS A CA 1
ATOM 3444 C C . LYS A 1 434 ? -37.131 -10.739 36.589 1.00 85.50 434 LYS A C 1
ATOM 3446 O O . LYS A 1 434 ? -37.654 -11.303 37.547 1.00 85.50 434 LYS A O 1
ATOM 3451 N N . CYS A 1 435 ? -35.954 -11.123 36.104 1.00 86.25 435 CYS A N 1
ATOM 3452 C CA . CYS A 1 435 ? -35.165 -12.173 36.715 1.00 86.25 435 CYS A CA 1
ATOM 3453 C C . CYS A 1 435 ? -34.587 -11.676 38.042 1.00 86.25 435 CYS A C 1
ATOM 3455 O O . CYS A 1 435 ? -33.741 -10.787 38.073 1.00 86.25 435 CYS A O 1
ATOM 3457 N N . ALA A 1 436 ? -35.036 -12.282 39.140 1.00 82.62 436 ALA A N 1
ATOM 3458 C CA . ALA A 1 436 ? -34.503 -12.020 40.472 1.00 82.62 436 ALA A CA 1
ATOM 3459 C C . ALA A 1 436 ? -33.243 -12.846 40.785 1.00 82.62 436 ALA A C 1
ATOM 3461 O O . ALA A 1 436 ? -32.658 -12.669 41.855 1.00 82.62 436 ALA A O 1
ATOM 3462 N N . ALA A 1 437 ? -32.831 -13.748 39.879 1.00 80.75 437 ALA A N 1
ATOM 3463 C CA . ALA A 1 437 ? -31.670 -14.596 40.104 1.00 80.75 437 ALA A CA 1
ATOM 3464 C C . ALA A 1 437 ? -30.438 -13.719 40.387 1.00 80.75 437 ALA A C 1
ATOM 3466 O O . ALA A 1 437 ? -30.219 -12.726 39.681 1.00 80.75 437 ALA A O 1
ATOM 3467 N N . PRO A 1 438 ? -29.647 -14.048 41.421 1.00 69.25 438 PRO A N 1
ATOM 3468 C CA . PRO A 1 438 ? -28.438 -13.302 41.715 1.00 69.25 438 PRO A CA 1
ATOM 3469 C C . PRO A 1 438 ? -27.523 -13.327 40.491 1.00 69.25 438 PRO A C 1
ATOM 3471 O O . PRO A 1 438 ? -27.361 -14.359 39.835 1.00 69.25 438 PRO A O 1
ATOM 3474 N N . MET A 1 439 ? -26.942 -12.169 40.173 1.00 68.38 439 MET A N 1
ATOM 3475 C CA . MET A 1 439 ? -25.871 -12.073 39.189 1.00 68.38 439 MET A CA 1
ATOM 3476 C C . MET A 1 439 ? -24.741 -12.975 39.675 1.00 68.38 439 MET A C 1
ATOM 3478 O O . MET A 1 439 ? -24.084 -12.666 40.664 1.00 68.38 439 MET A O 1
ATOM 3482 N N . SER A 1 440 ? -24.556 -14.115 39.024 1.00 61.62 440 SER A N 1
ATOM 3483 C CA . SER A 1 440 ? -23.448 -15.009 39.325 1.00 61.62 440 SER A CA 1
ATOM 3484 C C . SER A 1 440 ? -22.415 -14.878 38.222 1.00 61.62 440 SER A C 1
ATOM 3486 O O . SER A 1 440 ? -22.736 -14.860 37.034 1.00 61.62 440 SER A O 1
ATOM 3488 N N . THR A 1 441 ? -21.162 -14.792 38.645 1.00 59.47 441 THR A N 1
ATOM 3489 C CA . THR A 1 441 ? -19.987 -14.778 37.775 1.00 59.47 441 THR A CA 1
ATOM 3490 C C . THR A 1 441 ? -19.700 -16.163 37.182 1.00 59.47 441 THR A C 1
ATOM 3492 O O . THR A 1 441 ? -18.863 -16.286 36.296 1.00 59.47 441 THR A O 1
ATOM 3495 N N . THR A 1 442 ? -20.408 -17.211 37.630 1.00 59.69 442 THR A N 1
ATOM 3496 C CA . THR A 1 442 ? -20.124 -18.620 37.311 1.00 59.69 442 THR A CA 1
ATOM 3497 C C . THR A 1 442 ? -21.222 -19.323 36.510 1.00 59.69 442 THR A C 1
ATOM 3499 O O . THR A 1 442 ? -20.981 -20.392 35.943 1.00 59.69 442 THR A O 1
ATOM 3502 N N . HIS A 1 443 ? -22.436 -18.768 36.421 1.00 65.06 443 HIS A N 1
ATOM 3503 C CA . HIS A 1 443 ? -23.501 -19.402 35.648 1.00 65.06 443 HIS A CA 1
ATOM 3504 C C . HIS A 1 443 ? -23.249 -19.261 34.144 1.00 65.06 443 HIS A C 1
ATOM 3506 O O . HIS A 1 443 ? -23.122 -18.161 33.610 1.00 65.06 443 HIS A O 1
ATOM 3512 N N . LYS A 1 444 ? -23.242 -20.399 33.436 1.00 77.19 444 LYS A N 1
ATOM 3513 C CA . LYS A 1 444 ? -23.221 -20.456 31.968 1.00 77.19 444 LYS A CA 1
ATOM 3514 C C . LYS A 1 444 ? -24.501 -19.821 31.415 1.00 77.19 444 LYS A C 1
ATOM 3516 O O . LYS A 1 444 ? -25.509 -20.502 31.229 1.00 77.19 444 LYS A O 1
ATOM 3521 N N . LEU A 1 445 ? -24.472 -18.513 31.169 1.00 86.31 445 LEU A N 1
ATOM 3522 C CA . LEU A 1 445 ? -25.587 -17.818 30.541 1.00 86.31 445 LEU A CA 1
ATOM 3523 C C . LEU A 1 445 ? -25.747 -18.272 29.088 1.00 86.31 445 LEU A C 1
ATOM 3525 O O . LEU A 1 445 ? -24.782 -18.446 28.343 1.00 86.31 445 LEU A O 1
ATOM 3529 N N . ARG A 1 446 ? -26.998 -18.435 28.676 1.00 88.56 446 ARG A N 1
ATOM 3530 C CA . ARG A 1 446 ? -27.397 -18.773 27.313 1.00 88.56 446 ARG A CA 1
ATOM 3531 C C . ARG A 1 446 ? -27.510 -17.497 26.492 1.00 88.56 446 ARG A C 1
ATOM 3533 O O . ARG A 1 446 ? -28.109 -16.528 26.945 1.00 88.56 446 ARG A O 1
ATOM 3540 N N . ARG A 1 447 ? -26.975 -17.498 25.273 1.00 89.62 447 ARG A N 1
ATOM 3541 C CA . ARG A 1 447 ? -27.159 -16.397 24.317 1.00 89.62 447 ARG A CA 1
ATOM 3542 C C . ARG A 1 447 ? -28.491 -16.553 23.590 1.00 89.62 447 ARG A C 1
ATOM 3544 O O . ARG A 1 447 ? -28.897 -17.671 23.278 1.00 89.62 447 ARG A O 1
ATOM 3551 N N . CYS A 1 448 ? -29.149 -15.440 23.279 1.00 92.38 448 CYS A N 1
ATOM 3552 C CA . CYS A 1 448 ? -30.272 -15.451 22.346 1.00 92.38 448 CYS A CA 1
ATOM 3553 C C . CYS A 1 448 ? -29.829 -16.023 20.989 1.00 92.38 448 CYS A C 1
ATOM 3555 O O . CYS A 1 448 ? -28.860 -15.535 20.414 1.00 92.38 448 CYS A O 1
ATOM 3557 N N . GLY A 1 449 ? -30.551 -17.008 20.447 1.00 90.81 449 GLY A N 1
ATOM 3558 C CA . GLY A 1 449 ? -30.210 -17.616 19.153 1.00 90.81 449 GLY A CA 1
ATOM 3559 C C . GLY A 1 449 ? -30.339 -16.667 17.954 1.00 90.81 449 GLY A C 1
ATOM 3560 O O . GLY A 1 449 ? -29.650 -16.862 16.961 1.00 90.81 449 GLY A O 1
ATOM 3561 N N . GLY A 1 450 ? -31.180 -15.628 18.054 1.00 91.94 450 GLY A N 1
ATOM 3562 C CA . GLY A 1 450 ? -31.336 -14.612 17.008 1.00 91.94 450 GLY A CA 1
ATOM 3563 C C . GLY A 1 450 ? -30.216 -13.575 17.056 1.00 91.94 450 GLY A C 1
ATOM 3564 O O . GLY A 1 450 ? -29.271 -13.617 16.273 1.00 91.94 450 GLY A O 1
ATOM 3565 N N . CYS A 1 451 ? -30.288 -12.651 18.016 1.00 88.38 451 CYS A N 1
ATOM 3566 C CA . CYS A 1 451 ? -29.344 -11.537 18.085 1.00 88.38 451 CYS A CA 1
ATOM 3567 C C . CYS A 1 451 ? -27.959 -11.915 18.639 1.00 88.38 451 CYS A C 1
ATOM 3569 O O . CYS A 1 451 ? -26.988 -11.226 18.362 1.00 88.38 451 CYS A O 1
ATOM 3571 N N . SER A 1 452 ? -27.826 -12.987 19.430 1.00 86.44 452 SER A N 1
ATOM 3572 C CA . SER A 1 452 ? -26.594 -13.342 20.169 1.00 86.44 452 SER A CA 1
ATOM 3573 C C . SER A 1 452 ? -26.079 -12.291 21.172 1.00 86.44 452 SER A C 1
ATOM 3575 O O . SER A 1 452 ? -25.019 -12.498 21.767 1.00 86.44 452 SER A O 1
ATOM 3577 N N . PHE A 1 453 ? -26.818 -11.197 21.394 1.00 81.38 453 PHE A N 1
ATOM 3578 C CA . PHE A 1 453 ? -26.462 -10.131 22.336 1.00 81.38 453 PHE A CA 1
ATOM 3579 C C . PHE A 1 453 ? -27.039 -10.364 23.734 1.00 81.38 453 PHE A C 1
ATOM 3581 O O . PHE A 1 453 ? -26.296 -10.313 24.710 1.00 81.38 453 PHE A O 1
ATOM 3588 N N . SER A 1 454 ? -28.337 -10.659 23.844 1.00 85.81 454 SER A N 1
ATOM 3589 C CA . SER A 1 454 ? -28.969 -10.882 25.148 1.00 85.81 454 SER A CA 1
ATOM 3590 C C . SER A 1 454 ? -28.548 -12.216 25.762 1.00 85.81 454 SER A C 1
ATOM 3592 O O . SER A 1 454 ? -28.534 -13.253 25.088 1.00 85.81 454 SER A O 1
ATOM 3594 N N . LEU A 1 455 ? -28.215 -12.176 27.053 1.00 86.69 455 LEU A N 1
ATOM 3595 C CA . LEU A 1 455 ? -27.779 -13.318 27.853 1.00 86.69 455 LEU A CA 1
ATOM 3596 C C . LEU A 1 455 ? -28.864 -13.714 28.851 1.00 86.69 455 LEU A C 1
ATOM 3598 O O . LEU A 1 455 ? -29.459 -12.854 29.486 1.00 86.69 455 LEU A O 1
ATOM 3602 N N . TYR A 1 456 ? -29.110 -15.006 29.040 1.00 88.81 456 TYR A N 1
ATOM 3603 C CA . TYR A 1 456 ? -30.158 -15.501 29.930 1.00 88.81 456 TYR A CA 1
ATOM 3604 C C . TYR A 1 456 ? -29.639 -16.597 30.845 1.00 88.81 456 TYR A C 1
ATOM 3606 O O . TYR A 1 456 ? -28.951 -17.509 30.395 1.00 88.81 456 TYR A O 1
ATOM 3614 N N . CYS A 1 457 ? -30.005 -16.554 32.126 1.00 90.25 457 CYS A N 1
ATOM 3615 C CA . CYS A 1 457 ? -29.646 -17.625 33.058 1.00 90.25 457 CYS A CA 1
ATOM 3616 C C . CYS A 1 457 ? -30.405 -18.928 32.765 1.00 90.25 457 CYS A C 1
ATOM 3618 O O . CYS A 1 457 ? -29.921 -20.009 33.086 1.00 90.25 457 CYS A O 1
ATOM 3620 N N . SER A 1 458 ? -31.569 -18.841 32.113 1.00 91.75 458 SER A N 1
ATOM 3621 C CA . SER A 1 458 ? -32.407 -19.992 31.789 1.00 91.75 458 SER A CA 1
ATOM 3622 C C . SER A 1 458 ? -33.215 -19.781 30.504 1.00 91.75 458 SER A C 1
ATOM 3624 O O . SER A 1 458 ? -33.346 -18.659 30.002 1.00 91.75 458 SER A O 1
ATOM 3626 N N . LYS A 1 459 ? -33.774 -20.870 29.960 1.00 94.75 459 LYS A N 1
ATOM 3627 C CA . LYS A 1 459 ? -34.660 -20.817 28.785 1.00 94.75 459 LYS A CA 1
ATOM 3628 C C . LYS A 1 459 ? -35.970 -20.098 29.121 1.00 94.75 459 LYS A C 1
ATOM 3630 O O . LYS A 1 459 ? -36.508 -19.379 28.288 1.00 94.75 459 LYS A O 1
ATOM 3635 N N . GLU A 1 460 ? -36.454 -20.246 30.346 1.00 95.69 460 GLU A N 1
ATOM 3636 C CA . GLU A 1 460 ? -37.670 -19.611 30.854 1.00 95.69 460 GLU A CA 1
ATOM 3637 C C . GLU A 1 460 ? -37.499 -18.092 30.869 1.00 95.69 460 GLU A C 1
ATOM 3639 O O . GLU A 1 460 ? -38.368 -17.379 30.372 1.00 95.69 460 GLU A O 1
ATOM 3644 N N . CYS A 1 461 ? -36.348 -17.593 31.337 1.00 93.94 461 CYS A N 1
ATOM 3645 C CA . CYS A 1 461 ? -36.040 -16.166 31.282 1.00 93.94 461 CYS A CA 1
ATOM 3646 C C . CYS A 1 461 ? -35.965 -15.641 29.846 1.00 93.94 461 CYS A C 1
ATOM 3648 O O . CYS A 1 461 ? -36.482 -14.562 29.570 1.00 93.94 461 CYS A O 1
ATOM 3650 N N . GLN A 1 462 ? -35.379 -16.409 28.925 1.00 94.81 462 GLN A N 1
ATOM 3651 C CA . GLN A 1 462 ? -35.363 -16.048 27.508 1.00 94.81 462 GLN A CA 1
ATOM 3652 C C . GLN A 1 462 ? -36.782 -15.966 26.926 1.00 94.81 462 GLN A C 1
ATOM 3654 O O . GLN A 1 462 ? -37.104 -15.001 26.241 1.00 94.81 462 GLN A O 1
ATOM 3659 N N . VAL A 1 463 ? -37.644 -16.952 27.196 1.00 95.81 463 VAL A N 1
ATOM 3660 C CA . VAL A 1 463 ? -39.035 -16.971 26.706 1.00 95.81 463 VAL A CA 1
ATOM 3661 C C . VAL A 1 463 ? -39.851 -15.825 27.304 1.00 95.81 463 VAL A C 1
ATOM 3663 O O . VAL A 1 463 ? -40.650 -15.208 26.598 1.00 95.81 463 VAL A O 1
ATOM 3666 N N . GLN A 1 464 ? -39.656 -15.528 28.589 1.00 93.88 464 GLN A N 1
ATOM 3667 C CA . GLN A 1 464 ? -40.297 -14.392 29.244 1.00 93.88 464 GLN A CA 1
ATOM 3668 C C . GLN A 1 464 ? -39.869 -13.081 28.583 1.00 93.88 464 GLN A C 1
ATOM 3670 O O . GLN A 1 464 ? -40.726 -12.351 28.092 1.00 93.88 464 GLN A O 1
ATOM 3675 N N . ASP A 1 465 ? -38.567 -12.813 28.495 1.00 90.69 465 ASP A N 1
ATOM 3676 C CA . ASP A 1 465 ? -38.046 -11.589 27.879 1.00 90.69 465 ASP A CA 1
ATOM 3677 C C . ASP A 1 465 ? -38.468 -11.452 26.403 1.00 90.69 465 ASP A C 1
ATOM 3679 O O . ASP A 1 465 ? -38.881 -10.378 25.955 1.00 90.69 465 ASP A O 1
ATOM 3683 N N . TRP A 1 466 ? -38.486 -12.571 25.665 1.00 93.50 466 TRP A N 1
ATOM 3684 C CA . TRP A 1 466 ? -38.991 -12.642 24.291 1.00 93.50 466 TRP A CA 1
ATOM 3685 C C . TRP A 1 466 ? -40.420 -12.115 24.168 1.00 93.50 466 TRP A C 1
ATOM 3687 O O . TRP A 1 466 ? -40.684 -11.258 23.322 1.00 93.50 466 TRP A O 1
ATOM 3697 N N . ARG A 1 467 ? -41.329 -12.600 25.026 1.00 91.94 467 ARG A N 1
ATOM 3698 C CA . ARG A 1 467 ? -42.735 -12.167 25.064 1.00 91.94 467 ARG A CA 1
ATOM 3699 C C . ARG A 1 467 ? -42.883 -10.733 25.544 1.00 91.94 467 ARG A C 1
ATOM 3701 O O . ARG A 1 467 ? -43.766 -10.032 25.064 1.00 91.94 467 ARG A O 1
ATOM 3708 N N . PHE A 1 468 ? -42.047 -10.304 26.488 1.00 84.31 468 PHE A N 1
ATOM 3709 C CA . PHE A 1 468 ? -42.169 -8.968 27.048 1.00 84.31 468 PHE A CA 1
ATOM 3710 C C . PHE A 1 468 ? -41.739 -7.900 26.050 1.00 84.31 468 PHE A C 1
ATOM 3712 O O . PHE A 1 468 ? -42.427 -6.891 25.960 1.00 84.31 468 PHE A O 1
ATOM 3719 N N . GLY A 1 469 ? -40.695 -8.103 25.248 1.00 82.56 469 GLY A N 1
ATOM 3720 C CA . GLY A 1 469 ? -40.340 -7.132 24.206 1.00 82.56 469 GLY A CA 1
ATOM 3721 C C . GLY A 1 469 ? -39.066 -7.428 23.431 1.00 82.56 469 GLY A C 1
ATOM 3722 O O . GLY A 1 469 ? -38.855 -6.815 22.383 1.00 82.56 469 GLY A O 1
ATOM 3723 N N . HIS A 1 470 ? -38.251 -8.389 23.879 1.00 88.38 470 HIS A N 1
ATOM 3724 C CA . HIS A 1 470 ? -37.011 -8.720 23.191 1.00 88.38 470 HIS A CA 1
ATOM 3725 C C . HIS A 1 470 ? -37.239 -9.175 21.751 1.00 88.38 470 HIS A C 1
ATOM 3727 O O . HIS A 1 470 ? -36.355 -8.969 20.939 1.00 88.38 470 HIS A O 1
ATOM 3733 N N . ARG A 1 471 ? -38.412 -9.703 21.372 1.00 90.19 471 ARG A N 1
ATOM 3734 C CA . ARG A 1 471 ? -38.710 -10.032 19.966 1.00 90.19 471 ARG A CA 1
ATOM 3735 C C . ARG A 1 471 ? -38.435 -8.869 18.998 1.00 90.19 471 ARG A C 1
ATOM 3737 O O . ARG A 1 471 ? -37.822 -9.095 17.960 1.00 90.19 471 ARG A O 1
ATOM 3744 N N . HIS A 1 472 ? -38.844 -7.649 19.350 1.00 83.75 472 HIS A N 1
ATOM 3745 C CA . HIS A 1 472 ? -38.637 -6.458 18.515 1.00 83.75 472 HIS A CA 1
ATOM 3746 C C . HIS A 1 472 ? -37.169 -6.017 18.542 1.00 83.75 472 HIS A C 1
ATOM 3748 O O . HIS A 1 472 ? -36.554 -5.833 17.496 1.00 83.75 472 HIS A O 1
ATOM 3754 N N . ALA A 1 473 ? -36.575 -5.961 19.740 1.00 83.31 473 ALA A N 1
ATOM 3755 C CA . ALA A 1 473 ? -35.160 -5.634 19.910 1.00 83.31 473 ALA A CA 1
ATOM 3756 C C . ALA A 1 473 ? -34.232 -6.643 19.216 1.00 83.31 473 ALA A C 1
ATOM 3758 O O . ALA A 1 473 ? -33.182 -6.277 18.704 1.00 83.31 473 ALA A O 1
ATOM 3759 N N . CYS A 1 474 ? -34.609 -7.920 19.189 1.00 88.50 474 CYS A N 1
ATOM 3760 C CA . CYS A 1 474 ? -33.826 -9.000 18.613 1.00 88.50 474 CYS A CA 1
ATOM 3761 C C . CYS A 1 474 ? -33.679 -8.822 17.107 1.00 88.50 474 CYS A C 1
ATOM 3763 O O . CYS A 1 474 ? -32.576 -9.008 16.610 1.00 88.50 474 CYS A O 1
ATOM 3765 N N . ALA A 1 475 ? -34.745 -8.426 16.401 1.00 87.06 475 ALA A N 1
ATOM 3766 C CA . ALA A 1 475 ? -34.680 -8.147 14.970 1.00 87.06 475 ALA A CA 1
ATOM 3767 C C . ALA A 1 475 ? -33.654 -7.037 14.679 1.00 87.06 475 ALA A C 1
ATOM 3769 O O . ALA A 1 475 ? -32.704 -7.282 13.937 1.00 87.06 475 ALA A O 1
ATOM 3770 N N . LEU A 1 476 ? -33.760 -5.895 15.370 1.00 82.81 476 LEU A N 1
ATOM 3771 C CA . LEU A 1 476 ? -32.817 -4.772 15.261 1.00 82.81 476 LEU A CA 1
ATOM 3772 C C . LEU A 1 476 ? -31.373 -5.173 15.608 1.00 82.81 476 LEU A C 1
ATOM 3774 O O . LEU A 1 476 ? -30.427 -4.857 14.894 1.00 82.81 476 LEU A O 1
ATOM 3778 N N . LEU A 1 477 ? -31.180 -5.888 16.716 1.00 83.50 477 LEU A N 1
ATOM 3779 C CA . LEU A 1 477 ? -29.852 -6.332 17.139 1.00 83.50 477 LEU A CA 1
ATOM 3780 C C . LEU A 1 477 ? -29.281 -7.406 16.200 1.00 83.50 477 LEU A C 1
ATOM 3782 O O . LEU A 1 477 ? -28.065 -7.524 16.068 1.00 83.50 477 LEU A O 1
ATOM 3786 N N . SER A 1 478 ? -30.136 -8.207 15.560 1.00 87.06 478 SER A N 1
ATOM 3787 C CA . SER A 1 478 ? -29.712 -9.244 14.618 1.00 87.06 478 SER A CA 1
ATOM 3788 C C . SER A 1 478 ? -29.259 -8.666 13.282 1.00 87.06 478 SER A C 1
ATOM 3790 O O . SER A 1 478 ? -28.236 -9.118 12.774 1.00 87.06 478 SER A O 1
ATOM 3792 N N . THR A 1 479 ? -29.932 -7.637 12.752 1.00 83.50 479 THR A N 1
ATOM 3793 C CA . THR A 1 479 ? -29.500 -6.953 11.520 1.00 83.50 479 THR A CA 1
ATOM 3794 C C . THR A 1 479 ? -28.150 -6.271 11.726 1.00 83.50 479 THR A C 1
ATOM 3796 O O . THR A 1 479 ? -27.256 -6.398 10.895 1.00 83.50 479 THR A O 1
ATOM 3799 N N . ARG A 1 480 ? -27.942 -5.675 12.904 1.00 80.38 480 ARG A N 1
ATOM 3800 C CA . ARG A 1 480 ? -26.672 -5.047 13.303 1.00 80.38 480 ARG A CA 1
ATOM 3801 C C . ARG A 1 480 ? -25.576 -6.017 13.728 1.00 80.38 480 ARG A C 1
ATOM 3803 O O . ARG A 1 480 ? -24.465 -5.608 14.051 1.00 80.38 480 ARG A O 1
ATOM 3810 N N . ARG A 1 481 ? -25.825 -7.329 13.718 1.00 80.31 481 ARG A N 1
ATOM 3811 C CA . ARG A 1 481 ? -24.768 -8.320 13.982 1.00 80.31 481 ARG A CA 1
ATOM 3812 C C . ARG A 1 481 ? -23.633 -8.209 12.957 1.00 80.31 481 ARG A C 1
ATOM 3814 O O . ARG A 1 481 ? -22.484 -8.505 13.291 1.00 80.31 481 ARG A O 1
ATOM 3821 N N . HIS A 1 482 ? -23.952 -7.768 11.739 1.00 79.12 482 HIS A N 1
ATOM 3822 C CA . HIS A 1 482 ? -22.988 -7.561 10.663 1.00 79.12 482 HIS A CA 1
ATOM 3823 C C . HIS A 1 482 ? -22.043 -6.380 10.922 1.00 79.12 482 HIS A C 1
ATOM 3825 O O . HIS A 1 482 ? -20.882 -6.467 10.515 1.00 79.12 482 HIS A O 1
ATOM 3831 N N . ASP A 1 483 ? -22.466 -5.369 11.688 1.00 77.31 483 ASP A N 1
ATOM 3832 C CA . ASP A 1 483 ? -21.650 -4.193 12.032 1.00 77.31 483 ASP A CA 1
ATOM 3833 C C . ASP A 1 483 ? -20.342 -4.606 12.727 1.00 77.31 483 ASP A C 1
ATOM 3835 O O . ASP A 1 483 ? -19.287 -4.021 12.505 1.00 77.31 483 ASP A O 1
ATOM 3839 N N . TYR A 1 484 ? -20.379 -5.707 13.486 1.00 80.44 484 TYR A N 1
ATOM 3840 C CA . TYR A 1 484 ? -19.240 -6.251 14.236 1.00 80.44 484 TYR A CA 1
ATOM 3841 C C . TYR A 1 484 ? -18.606 -7.484 13.593 1.00 80.44 484 TYR A C 1
ATOM 3843 O O . TYR A 1 484 ? -17.786 -8.154 14.230 1.00 80.44 484 TYR A O 1
ATOM 3851 N N . SER A 1 485 ? -19.017 -7.851 12.378 1.00 83.00 485 SER A N 1
ATOM 3852 C CA . SER A 1 485 ? -18.578 -9.095 11.724 1.00 83.00 485 SER A CA 1
ATOM 3853 C C . SER A 1 485 ? -17.066 -9.148 11.495 1.00 83.00 485 SER A C 1
ATOM 3855 O O . SER A 1 485 ? -16.485 -10.229 11.442 1.00 83.00 485 SER A O 1
ATOM 3857 N N . HIS A 1 486 ? -16.424 -7.984 11.419 1.00 85.00 486 HIS A N 1
ATOM 3858 C CA . HIS A 1 486 ? -14.987 -7.844 11.233 1.00 85.00 486 HIS A CA 1
ATOM 3859 C C . HIS A 1 486 ? -14.164 -8.026 12.517 1.00 85.00 486 HIS A C 1
ATOM 3861 O O . HIS A 1 486 ? -12.959 -8.262 12.422 1.00 85.00 486 HIS A O 1
ATOM 3867 N N . LEU A 1 487 ? -14.793 -7.927 13.694 1.00 89.62 487 LEU A N 1
ATOM 3868 C CA . LEU A 1 487 ? -14.144 -8.163 14.982 1.00 89.62 487 LEU A CA 1
ATOM 3869 C C . LEU A 1 487 ? -14.062 -9.657 15.300 1.00 89.62 487 LEU A C 1
ATOM 3871 O O . LEU A 1 487 ? -14.943 -10.439 14.931 1.00 89.62 487 LEU A O 1
ATOM 3875 N N . SER A 1 488 ? -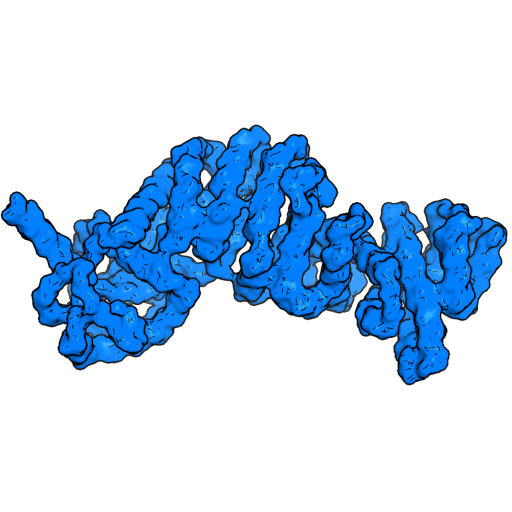13.042 -10.060 16.056 1.00 91.88 488 SER A N 1
ATOM 3876 C CA . SER A 1 488 ? -13.014 -11.403 16.637 1.00 91.88 488 SER A CA 1
ATOM 3877 C C . SER A 1 488 ? -14.020 -11.530 17.793 1.00 91.88 488 SER A C 1
ATOM 3879 O O . SER A 1 488 ? -14.469 -10.537 18.373 1.00 91.88 488 SER A O 1
ATOM 3881 N N . ASP A 1 489 ? -14.376 -12.761 18.173 1.00 88.38 489 ASP A N 1
ATOM 3882 C CA . ASP A 1 489 ? -15.199 -12.991 19.371 1.00 88.38 489 ASP A CA 1
ATOM 3883 C C . ASP A 1 489 ? -14.533 -12.465 20.648 1.00 88.38 489 ASP A C 1
ATOM 3885 O O . ASP A 1 489 ? -15.227 -11.957 21.533 1.00 88.38 489 ASP A O 1
ATOM 3889 N N . LYS A 1 490 ? -13.197 -12.552 20.728 1.00 92.44 490 LYS A N 1
ATOM 3890 C CA . LYS A 1 490 ? -12.419 -12.026 21.854 1.00 92.44 490 LYS A CA 1
ATOM 3891 C C . LYS A 1 490 ? -12.475 -10.505 21.901 1.00 92.44 490 LYS A C 1
ATOM 3893 O O . LYS A 1 490 ? -12.755 -9.971 22.965 1.00 92.44 490 LYS A O 1
ATOM 3898 N N . ASP A 1 491 ? -12.324 -9.818 20.767 1.00 94.00 491 ASP A N 1
ATOM 3899 C CA . ASP A 1 491 ? -12.430 -8.352 20.713 1.00 94.00 491 ASP A CA 1
ATOM 3900 C C . ASP A 1 4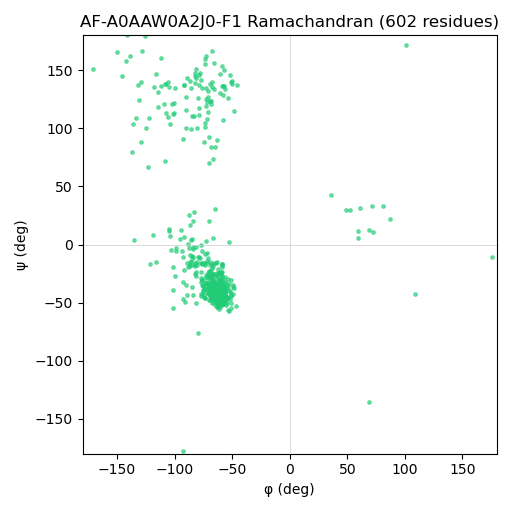91 ? -13.826 -7.879 21.111 1.00 94.00 491 ASP A C 1
ATOM 3902 O O . ASP A 1 491 ? -13.962 -7.012 21.968 1.00 94.00 491 ASP A O 1
ATOM 3906 N N . ARG A 1 492 ? -14.879 -8.506 20.567 1.00 89.06 492 ARG A N 1
ATOM 3907 C CA . ARG A 1 492 ? -16.265 -8.195 20.955 1.00 89.06 492 ARG A CA 1
ATOM 3908 C C . ARG A 1 492 ? -16.505 -8.418 22.444 1.00 89.06 492 ARG A C 1
ATOM 3910 O O . ARG A 1 492 ? -17.201 -7.636 23.088 1.00 89.06 492 ARG A O 1
ATOM 3917 N N . SER A 1 493 ? -15.992 -9.522 22.982 1.00 87.81 493 SER A N 1
ATOM 3918 C CA . SER A 1 493 ? -16.146 -9.850 24.394 1.00 87.81 493 SER A CA 1
ATOM 3919 C C . SER A 1 493 ? -15.375 -8.876 25.276 1.00 87.81 493 SER A C 1
ATOM 3921 O O . SER A 1 493 ? -15.936 -8.402 26.257 1.00 87.81 493 SER A O 1
ATOM 3923 N N . PHE A 1 494 ? -14.120 -8.584 24.954 1.00 92.88 494 PHE A N 1
ATOM 3924 C CA . PHE A 1 494 ? -13.277 -7.665 25.708 1.00 92.88 494 PHE A CA 1
ATOM 3925 C C . PHE A 1 494 ? -13.830 -6.244 25.688 1.00 92.88 494 PHE A C 1
ATOM 3927 O O . PHE A 1 494 ? -13.959 -5.646 26.749 1.00 92.88 494 PHE A O 1
ATOM 3934 N N . LEU A 1 495 ? -14.263 -5.743 24.527 1.00 91.75 495 LEU A N 1
ATOM 3935 C CA . LEU A 1 495 ? -14.843 -4.408 24.411 1.00 91.75 495 LEU A CA 1
ATOM 3936 C C . LEU A 1 495 ? -16.038 -4.227 25.359 1.00 91.75 495 LEU A C 1
ATOM 3938 O O . LEU A 1 495 ? -16.127 -3.217 26.043 1.00 91.75 495 LEU A O 1
ATOM 3942 N N . ARG A 1 496 ? -16.905 -5.242 25.503 1.00 87.69 496 ARG A N 1
ATOM 3943 C CA . ARG A 1 496 ? -17.993 -5.219 26.505 1.00 87.69 496 ARG A CA 1
ATOM 3944 C C . ARG A 1 496 ? -17.487 -5.071 27.936 1.00 87.69 496 ARG A C 1
ATOM 3946 O O . ARG A 1 496 ? -18.126 -4.392 28.731 1.00 87.69 496 ARG A O 1
ATOM 3953 N N . HIS A 1 497 ? -16.381 -5.732 28.267 1.00 88.69 497 HIS A N 1
ATOM 3954 C CA . HIS A 1 497 ? -15.780 -5.608 29.590 1.00 88.69 497 HIS A CA 1
ATOM 3955 C C . HIS A 1 497 ? -15.190 -4.216 29.783 1.00 88.69 497 HIS A C 1
ATOM 3957 O O . HIS A 1 497 ? -15.451 -3.609 30.811 1.00 88.69 497 HIS A O 1
ATOM 3963 N N . LEU A 1 498 ? -14.471 -3.693 28.788 1.00 92.38 498 LEU A N 1
ATOM 3964 C CA . LEU A 1 498 ? -13.905 -2.349 28.830 1.00 92.38 498 LEU A CA 1
ATOM 3965 C C . LEU A 1 498 ? -14.988 -1.288 29.051 1.00 92.38 498 LEU A C 1
ATOM 3967 O O . LEU A 1 498 ? -14.890 -0.516 29.994 1.00 92.38 498 LEU A O 1
ATOM 3971 N N . ILE A 1 499 ? -16.065 -1.324 28.264 1.00 89.94 499 ILE A N 1
ATOM 3972 C CA . ILE A 1 499 ? -17.198 -0.402 28.409 1.00 89.94 499 ILE A CA 1
ATOM 3973 C C . ILE A 1 499 ? -17.794 -0.464 29.824 1.00 89.94 499 ILE A C 1
ATOM 3975 O O . ILE A 1 499 ? -18.177 0.552 30.401 1.00 89.94 499 ILE A O 1
ATOM 3979 N N . PHE A 1 500 ? -17.900 -1.660 30.401 1.00 87.81 500 PHE A N 1
ATOM 3980 C CA . PHE A 1 500 ? -18.404 -1.815 31.760 1.00 87.81 500 PHE A CA 1
ATOM 3981 C C . PHE A 1 500 ? -17.432 -1.273 32.804 1.00 87.81 500 PHE A C 1
ATOM 3983 O O . PHE A 1 500 ? -17.879 -0.619 33.741 1.00 87.81 500 PHE A O 1
ATOM 3990 N N . GLU A 1 501 ? -16.129 -1.512 32.656 1.00 89.81 501 GLU A N 1
ATOM 3991 C CA . GLU A 1 501 ? -15.112 -0.927 33.533 1.00 89.81 501 GLU A CA 1
ATOM 3992 C C . GLU A 1 501 ? -15.119 0.600 33.468 1.00 89.81 501 GLU A C 1
ATOM 3994 O O . GLU A 1 501 ? -15.178 1.240 34.518 1.00 89.81 501 GLU A O 1
ATOM 3999 N N . ASP A 1 502 ? -15.175 1.169 32.263 1.00 90.12 502 ASP A N 1
ATOM 4000 C CA . ASP A 1 502 ? -15.307 2.609 32.053 1.00 90.12 502 ASP A CA 1
ATOM 4001 C C . ASP A 1 502 ? -16.609 3.111 32.698 1.00 90.12 502 ASP A C 1
ATOM 4003 O O . ASP A 1 502 ? -16.611 4.046 33.496 1.00 90.12 502 ASP A O 1
ATOM 4007 N N . GLY A 1 503 ? -17.733 2.436 32.454 1.00 88.06 503 GLY A N 1
ATOM 4008 C CA . GLY A 1 503 ? -19.020 2.779 33.059 1.00 88.06 503 GLY A CA 1
ATOM 4009 C C . GLY A 1 503 ? -19.022 2.713 34.590 1.00 88.06 503 GLY A C 1
ATOM 4010 O O . GLY A 1 503 ? -19.743 3.480 35.226 1.00 88.06 503 GLY A O 1
ATOM 4011 N N . ARG A 1 504 ? -18.219 1.828 35.198 1.00 86.69 504 ARG A N 1
ATOM 4012 C CA . ARG A 1 504 ? -18.017 1.787 36.654 1.00 86.69 504 ARG A CA 1
ATOM 4013 C C . ARG A 1 504 ? -17.141 2.932 37.136 1.00 86.69 504 ARG A C 1
ATOM 4015 O O . ARG A 1 504 ? -17.496 3.557 38.129 1.00 86.69 504 ARG A O 1
ATOM 4022 N N . ALA A 1 505 ? -16.031 3.200 36.451 1.00 87.94 505 ALA A N 1
ATOM 4023 C CA . ALA A 1 505 ? -15.118 4.288 36.795 1.00 87.94 505 ALA A CA 1
ATOM 4024 C C . ALA A 1 505 ? -15.832 5.649 36.791 1.00 87.94 505 ALA A C 1
ATOM 4026 O O . ALA A 1 505 ? -15.546 6.498 37.630 1.00 87.94 505 ALA A O 1
ATOM 4027 N N . TRP A 1 506 ? -16.813 5.813 35.901 1.00 87.44 506 TRP A N 1
ATOM 4028 C CA . TRP A 1 506 ? -17.574 7.049 35.722 1.00 87.44 506 TRP A CA 1
ATOM 4029 C C . TRP A 1 506 ? -18.995 7.002 36.296 1.00 87.44 506 TRP A C 1
ATOM 4031 O O . TRP A 1 506 ? -19.797 7.888 36.011 1.00 87.44 506 TRP A O 1
ATOM 4041 N N . HIS A 1 507 ? -19.337 5.982 37.091 1.00 87.75 507 HIS A N 1
ATOM 4042 C CA . HIS A 1 507 ? -20.719 5.715 37.506 1.00 87.75 507 HIS A CA 1
ATOM 4043 C C . HIS A 1 507 ? -21.403 6.917 38.166 1.00 87.75 507 HIS A C 1
ATOM 4045 O O . HIS A 1 507 ? -22.550 7.227 37.836 1.00 87.75 507 HIS A O 1
ATOM 4051 N N . ASP A 1 508 ? -20.719 7.583 39.094 1.00 88.50 508 ASP A N 1
ATOM 4052 C CA . ASP A 1 508 ? -21.313 8.662 39.885 1.00 88.50 508 ASP A CA 1
ATOM 4053 C C . ASP A 1 508 ? -21.559 9.905 39.029 1.00 88.50 508 ASP A C 1
ATOM 4055 O O . ASP A 1 508 ? -22.642 10.488 39.075 1.00 88.50 508 ASP A O 1
ATOM 4059 N N . GLU A 1 509 ? -20.606 10.249 38.164 1.00 89.31 509 GLU A N 1
ATOM 4060 C CA . GLU A 1 509 ? -20.728 11.384 37.251 1.00 89.31 509 GLU A CA 1
ATOM 4061 C C . GLU A 1 509 ? -21.785 11.126 36.162 1.00 89.31 509 GLU A C 1
ATOM 4063 O O . GLU A 1 509 ? -22.646 11.969 35.909 1.00 89.31 509 GLU A O 1
ATOM 4068 N N . VAL A 1 510 ? -21.801 9.922 35.580 1.00 87.00 510 VAL A N 1
ATOM 4069 C CA . VAL A 1 510 ? -22.842 9.479 34.638 1.00 87.00 510 VAL A CA 1
ATOM 4070 C C . VAL A 1 510 ? -24.224 9.528 35.289 1.00 87.00 510 VAL A C 1
ATOM 4072 O O . VAL A 1 510 ? -25.188 9.982 34.670 1.00 87.00 510 VAL A O 1
ATOM 4075 N N . SER A 1 511 ? -24.337 9.060 36.533 1.00 87.56 511 SER A N 1
ATOM 4076 C CA . SER A 1 511 ? -25.598 9.063 37.277 1.00 87.56 511 SER A CA 1
ATOM 4077 C C . SER A 1 511 ? -26.074 10.482 37.561 1.00 87.56 511 SER A C 1
ATOM 4079 O O . SER A 1 511 ? -27.261 10.757 37.386 1.00 87.56 511 SER A O 1
ATOM 4081 N N . HIS A 1 512 ? -25.162 11.378 37.937 1.00 90.38 512 HIS A N 1
ATOM 4082 C CA . HIS A 1 512 ? -25.461 12.783 38.184 1.00 90.38 512 HIS A CA 1
ATOM 4083 C C . HIS A 1 512 ? -25.957 13.490 36.914 1.00 90.38 512 HIS A C 1
ATOM 4085 O O . HIS A 1 512 ? -27.077 13.995 36.899 1.00 90.38 512 HIS A O 1
ATOM 4091 N N . HIS A 1 513 ? -25.210 13.416 35.805 1.00 88.81 513 HIS A N 1
ATOM 4092 C CA . HIS A 1 513 ? -25.629 14.005 34.525 1.00 88.81 513 HIS A CA 1
ATOM 4093 C C . HIS A 1 513 ? -26.972 13.459 34.037 1.00 88.81 513 HIS A C 1
ATOM 4095 O O . HIS A 1 513 ? -27.821 14.189 33.523 1.00 88.81 513 HIS A O 1
ATOM 4101 N N . ARG A 1 514 ? -27.194 12.157 34.219 1.00 87.56 514 ARG A N 1
ATOM 4102 C CA . ARG A 1 514 ? -28.457 11.528 33.856 1.00 87.56 514 ARG A CA 1
ATOM 4103 C C . ARG A 1 514 ? -29.620 12.038 34.708 1.00 87.56 514 ARG A C 1
ATOM 4105 O O . ARG A 1 514 ? -30.702 12.253 34.165 1.00 87.56 514 ARG A O 1
ATOM 4112 N N . GLN A 1 515 ? -29.427 12.194 36.016 1.00 89.38 515 GLN A N 1
ATOM 4113 C CA . GLN A 1 515 ? -30.444 12.759 36.905 1.00 89.38 515 GLN A CA 1
ATOM 4114 C C . GLN A 1 515 ? -30.775 14.195 36.507 1.00 89.38 515 GLN A C 1
ATOM 4116 O O . GLN A 1 515 ? -31.952 14.519 36.374 1.00 89.38 515 GLN A O 1
ATOM 4121 N N . ASP A 1 516 ? -29.764 15.011 36.221 1.00 91.38 516 ASP A N 1
ATOM 4122 C CA . ASP A 1 516 ? -29.945 16.391 35.774 1.00 91.38 516 ASP A CA 1
ATOM 4123 C C . ASP A 1 516 ? -30.787 16.488 34.498 1.00 91.38 516 ASP A C 1
ATOM 4125 O O . ASP A 1 516 ? -31.695 17.316 34.413 1.00 91.38 516 ASP A O 1
ATOM 4129 N N . ILE A 1 517 ? -30.531 15.616 33.519 1.00 88.69 517 ILE A N 1
ATOM 4130 C CA . ILE A 1 517 ? -31.327 15.540 32.289 1.00 88.69 517 ILE A CA 1
ATOM 4131 C C . ILE A 1 517 ? -32.777 15.161 32.596 1.00 88.69 517 ILE A C 1
ATOM 4133 O O . ILE A 1 517 ? -33.692 15.826 32.120 1.00 88.69 517 ILE A O 1
ATOM 4137 N N . VAL A 1 518 ? -32.999 14.115 33.399 1.00 86.94 518 VAL A N 1
ATOM 4138 C CA . VAL A 1 518 ? -34.352 13.634 33.727 1.00 86.94 518 VAL A CA 1
ATOM 4139 C C . VAL A 1 518 ? -35.143 14.683 34.513 1.00 86.94 518 VAL A C 1
ATOM 4141 O O . VAL A 1 518 ? -36.341 14.836 34.289 1.00 86.94 518 VAL A O 1
ATOM 4144 N N . LEU A 1 519 ? -34.489 15.427 35.408 1.00 91.62 519 LEU A N 1
ATOM 4145 C CA . LEU A 1 519 ? -35.123 16.506 36.166 1.00 91.62 519 LEU A CA 1
ATOM 4146 C C . LEU A 1 519 ? -35.513 17.686 35.267 1.00 91.62 519 LEU A C 1
ATOM 4148 O O . LEU A 1 519 ? -36.591 18.250 35.443 1.00 91.62 519 LEU A O 1
ATOM 4152 N N . LYS A 1 520 ? -34.663 18.049 34.299 1.00 92.75 520 LYS A N 1
ATOM 4153 C CA . LYS A 1 520 ? -34.933 19.149 33.357 1.00 92.75 520 LYS A CA 1
ATOM 4154 C C . LYS A 1 520 ? -35.946 18.765 32.280 1.00 92.75 520 LYS A C 1
ATOM 4156 O O . LYS A 1 520 ? -36.741 19.603 31.865 1.00 92.75 520 LYS A O 1
ATOM 4161 N N . LEU A 1 521 ? -35.916 17.514 31.823 1.00 91.31 521 LEU A N 1
ATOM 4162 C CA . LEU A 1 521 ? -36.709 17.005 30.707 1.00 91.31 521 LEU A CA 1
ATOM 4163 C C . LEU A 1 521 ? -37.291 15.619 31.049 1.00 91.31 521 LEU A C 1
ATOM 4165 O O . LEU A 1 521 ? -36.787 14.600 30.575 1.00 91.31 521 LEU A O 1
ATOM 4169 N N . PRO A 1 522 ? -38.388 15.547 31.827 1.00 87.06 522 PRO A N 1
ATOM 4170 C CA . PRO A 1 522 ? -38.936 14.276 32.318 1.00 87.06 522 PRO A CA 1
ATOM 4171 C C . PRO A 1 522 ? -39.400 13.305 31.223 1.00 87.06 522 PRO A C 1
ATOM 4173 O O . PRO A 1 522 ? -39.457 12.098 31.446 1.00 87.06 522 PRO A O 1
ATOM 4176 N N . ALA A 1 523 ? -39.750 13.828 30.044 1.00 85.31 523 ALA A N 1
ATOM 4177 C CA . ALA A 1 523 ? -40.142 13.028 28.884 1.00 85.31 523 ALA A CA 1
ATOM 4178 C C . ALA A 1 523 ? -38.943 12.539 28.053 1.00 85.31 523 ALA A C 1
ATOM 4180 O O . ALA A 1 523 ? -39.112 11.684 27.181 1.00 85.31 523 ALA A O 1
ATOM 4181 N N . ALA A 1 524 ? -37.749 13.085 28.295 1.00 84.25 524 ALA A N 1
ATOM 4182 C CA . ALA A 1 524 ? -36.576 12.765 27.510 1.00 84.25 524 ALA A CA 1
ATOM 4183 C C . ALA A 1 524 ? -35.927 11.461 27.980 1.00 84.25 524 ALA A C 1
ATOM 4185 O O . ALA A 1 524 ? -35.945 11.093 29.156 1.00 84.25 524 ALA A O 1
ATOM 4186 N N . ILE A 1 525 ? -35.346 10.745 27.023 1.00 82.62 525 ILE A N 1
ATOM 4187 C CA . ILE A 1 525 ? -34.686 9.466 27.256 1.00 82.62 525 ILE A CA 1
ATOM 4188 C C . ILE A 1 525 ? -33.179 9.723 27.225 1.00 82.62 525 ILE A C 1
ATOM 4190 O O . ILE A 1 525 ? -32.630 9.889 26.132 1.00 82.62 525 ILE A O 1
ATOM 4194 N N . PRO A 1 526 ? -32.499 9.763 28.386 1.00 85.38 526 PRO A N 1
ATOM 4195 C CA . PRO A 1 526 ? -31.055 9.925 28.406 1.00 85.38 526 PRO A CA 1
ATOM 4196 C C . PRO A 1 526 ? -30.377 8.662 27.872 1.00 85.38 526 PRO A C 1
ATOM 4198 O O . PRO A 1 526 ? -30.755 7.543 28.240 1.00 85.38 526 PRO A O 1
ATOM 4201 N N . TYR A 1 527 ? -29.340 8.838 27.059 1.00 86.81 527 TYR A N 1
ATOM 4202 C CA . TYR A 1 527 ? -28.429 7.766 26.663 1.00 86.81 527 TYR A CA 1
ATOM 4203 C C . TYR A 1 527 ? -27.040 7.982 27.267 1.00 86.81 527 TYR A C 1
ATOM 4205 O O . TYR A 1 527 ? -26.679 9.093 27.647 1.00 86.81 527 TYR A O 1
ATOM 4213 N N . ILE A 1 528 ? -26.252 6.906 27.333 1.00 88.38 528 ILE A N 1
ATOM 4214 C CA . ILE A 1 528 ? -24.818 6.967 27.630 1.00 88.38 528 ILE A CA 1
ATOM 4215 C C . ILE A 1 528 ? -24.091 6.505 26.370 1.00 88.38 528 ILE A C 1
ATOM 4217 O O . ILE A 1 528 ? -24.294 5.377 25.917 1.00 88.38 528 ILE A O 1
ATOM 4221 N N . LEU A 1 529 ? -23.285 7.384 25.788 1.00 90.88 529 LEU A N 1
ATOM 4222 C CA . LEU A 1 529 ? -22.482 7.112 24.605 1.00 90.88 529 LEU A CA 1
ATOM 4223 C C . LEU A 1 529 ? -21.031 7.002 25.006 1.00 90.88 529 LEU A C 1
ATOM 4225 O O . LEU A 1 529 ? -20.450 8.014 25.363 1.00 90.88 529 LEU A O 1
ATOM 4229 N N . PHE A 1 530 ? -20.448 5.818 24.884 1.00 91.62 530 PHE A N 1
ATOM 4230 C CA . PHE A 1 530 ? -19.020 5.635 25.005 1.00 91.62 530 PHE A CA 1
ATOM 4231 C C . PHE A 1 530 ? -18.322 6.006 23.704 1.00 91.62 530 PHE A C 1
ATOM 4233 O O . PHE A 1 530 ? -18.361 5.246 22.737 1.00 91.62 530 PHE A O 1
ATOM 4240 N N . ASP A 1 531 ? -17.746 7.202 23.648 1.00 92.19 531 ASP A N 1
ATOM 4241 C CA . ASP A 1 531 ? -17.132 7.730 22.435 1.00 92.19 531 ASP A CA 1
ATOM 4242 C C . ASP A 1 531 ? -15.637 7.405 22.399 1.00 92.19 531 ASP A C 1
ATOM 4244 O O . ASP A 1 531 ? -14.806 8.162 22.887 1.00 92.19 531 ASP A O 1
ATOM 4248 N N . TYR A 1 532 ? -15.289 6.262 21.807 1.00 91.81 532 TYR A N 1
ATOM 4249 C CA . TYR A 1 532 ? -13.898 5.882 21.559 1.00 91.81 532 TYR A CA 1
ATOM 4250 C C . TYR A 1 532 ? -13.371 6.444 20.231 1.00 91.81 532 TYR A C 1
ATOM 4252 O O . TYR A 1 532 ? -12.376 5.936 19.720 1.00 91.81 532 TYR A O 1
ATOM 4260 N N . THR A 1 533 ? -14.039 7.439 19.632 1.00 89.19 533 THR A N 1
ATOM 4261 C CA . THR A 1 533 ? -13.521 8.180 18.467 1.00 89.19 533 THR A CA 1
ATOM 4262 C C . THR A 1 533 ? -12.949 9.540 18.830 1.00 89.19 533 THR A C 1
ATOM 4264 O O . THR A 1 533 ? -12.149 10.077 18.067 1.00 89.19 533 THR A O 1
ATOM 4267 N N . ASP A 1 534 ? -13.326 10.063 19.994 1.00 86.38 534 ASP A N 1
ATOM 4268 C CA . ASP A 1 534 ? -12.914 11.363 20.504 1.00 86.38 534 ASP A CA 1
ATOM 4269 C C . ASP A 1 534 ? -11.573 11.252 21.248 1.00 86.38 534 ASP A C 1
ATOM 4271 O O . ASP A 1 534 ? -11.507 10.837 22.407 1.00 86.38 534 ASP A O 1
ATOM 4275 N N . GLN A 1 535 ? -10.498 11.616 20.546 1.00 71.44 535 GLN A N 1
ATOM 4276 C CA . GLN A 1 535 ? -9.111 11.563 21.027 1.00 71.44 535 GLN A CA 1
ATOM 4277 C C . GLN A 1 535 ? -8.853 12.496 22.222 1.00 71.44 535 GLN A C 1
ATOM 4279 O O . GLN A 1 535 ? -7.991 12.219 23.052 1.00 71.44 535 GLN A O 1
ATOM 4284 N N . ASN A 1 536 ? -9.621 13.583 22.335 1.00 67.81 536 ASN A N 1
ATOM 4285 C CA . ASN A 1 536 ? -9.440 14.592 23.378 1.00 67.81 536 ASN A CA 1
ATOM 4286 C C . ASN A 1 536 ? -10.193 14.242 24.663 1.00 67.81 536 ASN A C 1
ATOM 4288 O O . ASN A 1 536 ? -9.905 14.780 25.735 1.00 67.81 536 ASN A O 1
ATOM 4292 N N . SER A 1 537 ? -11.168 13.339 24.578 1.00 57.69 537 SER A N 1
ATOM 4293 C CA . SER A 1 537 ? -11.974 12.966 25.726 1.00 57.69 537 SER A CA 1
ATOM 4294 C C . SER A 1 537 ? -11.350 11.785 26.476 1.00 57.69 537 SER A C 1
ATOM 4296 O O . SER A 1 537 ? -11.535 10.617 26.148 1.00 57.69 537 SER A O 1
ATOM 4298 N N . TYR A 1 538 ? -10.661 12.078 27.584 1.00 62.25 538 TYR A N 1
ATOM 4299 C CA . TYR A 1 538 ? -10.425 11.075 28.639 1.00 62.25 538 TYR A CA 1
ATOM 4300 C C . TYR A 1 538 ? -11.714 10.365 29.041 1.00 62.25 538 TYR A C 1
ATOM 4302 O O . TYR A 1 538 ? -11.758 9.176 29.364 1.00 62.25 538 TYR A O 1
ATOM 4310 N N . ARG A 1 539 ? -12.784 11.153 29.009 1.00 66.62 539 ARG A N 1
ATOM 4311 C CA . ARG A 1 539 ? -14.145 10.711 29.170 1.00 66.62 539 ARG A CA 1
ATOM 4312 C C . ARG A 1 539 ? -14.540 10.027 27.884 1.00 66.62 539 ARG A C 1
ATOM 4314 O O . ARG A 1 539 ? -15.168 10.629 27.024 1.00 66.62 539 ARG A O 1
ATOM 4321 N N . ALA A 1 540 ? -14.270 8.735 27.821 1.00 71.94 540 ALA A N 1
ATOM 4322 C CA . ALA A 1 540 ? -14.877 7.869 26.831 1.00 71.94 540 ALA A CA 1
ATOM 4323 C C . ALA A 1 540 ? -16.397 7.762 27.044 1.00 71.94 540 ALA A C 1
ATOM 4325 O O . ALA A 1 540 ? -16.928 6.699 26.789 1.00 71.94 540 ALA A O 1
ATOM 4326 N N . TYR A 1 541 ? -17.099 8.779 27.569 1.00 87.25 541 TYR A N 1
ATOM 4327 C CA . TYR A 1 541 ? -18.545 8.809 27.692 1.00 87.25 541 TYR A CA 1
ATOM 4328 C C . TYR A 1 541 ? -19.131 10.225 27.507 1.00 87.25 541 TYR A C 1
ATOM 4330 O O . TYR A 1 541 ? -18.563 11.225 27.945 1.00 87.25 541 TYR A O 1
ATOM 4338 N N . LYS A 1 542 ? -20.316 10.291 26.901 1.00 88.19 542 LYS A N 1
ATOM 4339 C CA . LYS A 1 542 ? -21.193 11.463 26.779 1.00 88.19 542 LYS A CA 1
ATOM 4340 C C . LYS A 1 542 ? -22.593 11.054 27.238 1.00 88.19 542 LYS A C 1
ATOM 4342 O O . LYS A 1 542 ? -23.033 9.940 26.948 1.00 88.19 542 LYS A O 1
ATOM 4347 N N . VAL A 1 543 ? -23.287 11.924 27.970 1.00 87.00 543 VAL A N 1
ATOM 4348 C CA . VAL A 1 543 ? -24.703 11.731 28.320 1.00 87.00 543 VAL A CA 1
ATOM 4349 C C . VAL A 1 543 ? -25.507 12.753 27.532 1.00 87.00 543 VAL A C 1
ATOM 4351 O O . VAL A 1 543 ? -25.254 13.947 27.664 1.00 87.00 543 VAL A O 1
ATOM 4354 N N . GLY A 1 544 ? -26.434 12.287 26.702 1.00 87.00 544 GLY A N 1
ATOM 4355 C CA . GLY A 1 544 ? -27.225 13.145 25.817 1.00 87.00 544 GLY A CA 1
ATOM 4356 C C . GLY A 1 544 ? -28.672 12.686 25.709 1.00 87.00 544 GLY A C 1
ATOM 4357 O O . GLY A 1 544 ? -29.072 11.693 26.331 1.00 87.00 544 GLY A O 1
ATOM 4358 N N . LEU A 1 545 ? -29.462 13.415 24.923 1.00 86.62 545 LEU A N 1
ATOM 4359 C CA . LEU A 1 545 ? -30.857 13.077 24.651 1.00 86.62 545 LEU A CA 1
ATOM 4360 C C . LEU A 1 545 ? -30.971 12.227 23.399 1.00 86.62 545 LEU A C 1
ATOM 4362 O O . LEU A 1 545 ? -30.367 12.548 22.386 1.00 86.62 545 LEU A O 1
ATOM 4366 N N . LEU A 1 546 ? -31.801 11.183 23.423 1.00 82.69 546 LEU A N 1
ATOM 4367 C CA . LEU A 1 546 ? -31.981 10.321 22.249 1.00 82.69 546 LEU A CA 1
ATOM 4368 C C . LEU A 1 546 ? -32.349 11.100 20.967 1.00 82.69 546 LEU A C 1
ATOM 4370 O O . LEU A 1 546 ? -31.950 10.688 19.888 1.00 82.69 546 LEU A O 1
ATOM 4374 N N . ASP A 1 547 ? -33.041 12.235 21.098 1.00 81.62 547 ASP A N 1
ATOM 4375 C CA . ASP A 1 547 ? -33.416 13.122 19.986 1.00 81.62 547 ASP A CA 1
ATOM 4376 C C . ASP A 1 547 ? -32.239 13.910 19.372 1.00 81.62 547 ASP A C 1
ATOM 4378 O O . ASP A 1 547 ? -32.384 14.479 18.296 1.00 81.62 547 ASP A O 1
ATOM 4382 N N . GLU A 1 548 ? -31.085 13.954 20.044 1.00 84.56 548 GLU A N 1
ATOM 4383 C CA . GLU A 1 548 ? -29.854 14.618 19.585 1.00 84.56 548 GLU A CA 1
ATOM 4384 C C . GLU A 1 548 ? -28.906 13.660 18.848 1.00 84.56 548 GLU A C 1
ATOM 4386 O O . GLU A 1 548 ? -27.855 14.082 18.365 1.00 84.56 548 GLU A O 1
ATOM 4391 N N . LEU A 1 549 ? -29.219 12.362 18.796 1.00 79.81 549 LEU A N 1
ATOM 4392 C CA . LEU A 1 549 ? -28.417 11.414 18.028 1.00 79.81 549 LEU A CA 1
ATOM 4393 C C . LEU A 1 549 ? -28.613 11.655 16.533 1.00 79.81 549 LEU A C 1
ATOM 4395 O O . LEU A 1 549 ? -29.738 11.761 16.054 1.00 79.81 549 LEU A O 1
ATOM 4399 N N . ASP A 1 550 ? -27.501 11.720 15.797 1.00 74.88 550 ASP A N 1
ATOM 4400 C CA . ASP A 1 550 ? -27.514 11.895 14.345 1.00 74.88 550 ASP A CA 1
ATOM 4401 C C . ASP A 1 550 ? -28.460 10.894 13.660 1.00 74.88 550 ASP A C 1
ATOM 4403 O O . ASP A 1 550 ? -28.453 9.696 13.961 1.00 74.88 550 ASP A O 1
ATOM 4407 N N . SER A 1 551 ? -29.211 11.401 12.674 1.00 59.06 551 SER A N 1
ATOM 4408 C CA . SER A 1 551 ? -30.297 10.754 11.902 1.00 59.06 551 SER A CA 1
ATOM 4409 C C . SER A 1 551 ? -29.994 9.401 11.223 1.00 59.06 551 SER A C 1
ATOM 4411 O O . SER A 1 551 ? -30.854 8.836 10.552 1.00 59.06 551 SER A O 1
ATOM 4413 N N . GLY A 1 552 ? -28.791 8.849 11.392 1.00 66.62 552 GLY A N 1
ATOM 4414 C CA . GLY A 1 552 ? -28.411 7.513 10.923 1.00 66.62 552 GLY A CA 1
ATOM 4415 C C . GLY A 1 552 ? -28.855 6.368 11.842 1.00 66.62 552 GLY A C 1
ATOM 4416 O O . GLY A 1 552 ? -28.587 5.202 11.541 1.00 66.62 552 GLY A O 1
ATOM 4417 N N . PHE A 1 553 ? -29.496 6.660 12.976 1.00 69.31 553 PHE A N 1
ATOM 4418 C CA . PHE A 1 553 ? -30.073 5.644 13.852 1.00 69.31 553 PHE A CA 1
ATOM 4419 C C . PHE A 1 553 ? -31.542 5.378 13.490 1.00 69.31 553 PHE A C 1
ATOM 4421 O O . PHE A 1 553 ? -32.302 6.300 13.226 1.00 69.31 553 PHE A O 1
ATOM 4428 N N . ASP A 1 554 ? -31.947 4.100 13.473 1.00 68.31 554 ASP A N 1
ATOM 4429 C CA . ASP A 1 554 ? -33.364 3.711 13.401 1.00 68.31 554 ASP A CA 1
ATOM 4430 C C . ASP A 1 554 ? -34.035 4.101 14.725 1.00 68.31 554 ASP A C 1
ATOM 4432 O O . ASP A 1 554 ? -34.093 3.335 15.698 1.00 68.31 554 ASP A O 1
ATOM 4436 N N . ASP A 1 555 ? -34.423 5.370 14.761 1.00 67.75 555 ASP A N 1
ATOM 4437 C CA . ASP A 1 555 ? -34.927 6.085 15.916 1.00 67.75 555 ASP A CA 1
ATOM 4438 C C . ASP A 1 555 ? -36.135 5.382 16.523 1.00 67.75 555 ASP A C 1
ATOM 4440 O O . ASP A 1 555 ? -36.219 5.240 17.743 1.00 67.75 555 ASP A O 1
ATOM 4444 N N . ASP A 1 556 ? -37.039 4.864 15.697 1.00 72.56 556 ASP A N 1
ATOM 4445 C CA . ASP A 1 556 ? -38.292 4.281 16.164 1.00 72.56 556 ASP A CA 1
ATOM 4446 C C . ASP A 1 556 ? -38.068 2.980 16.935 1.00 72.56 556 ASP A C 1
ATOM 4448 O O . ASP A 1 556 ? -38.668 2.768 17.997 1.00 72.56 556 ASP A O 1
ATOM 4452 N N . ALA A 1 557 ? -37.158 2.125 16.464 1.00 69.00 557 ALA A N 1
ATOM 4453 C CA . ALA A 1 557 ? -36.862 0.866 17.133 1.00 69.00 557 ALA A CA 1
ATOM 4454 C C . ALA A 1 557 ? -36.148 1.089 18.477 1.00 69.00 557 ALA A C 1
ATOM 4456 O O . ALA A 1 557 ? -36.499 0.460 19.482 1.00 69.00 557 ALA A O 1
ATOM 4457 N N . VAL A 1 558 ? -35.184 2.014 18.535 1.00 72.69 558 VAL A N 1
ATOM 4458 C CA . VAL A 1 558 ? -34.488 2.345 19.789 1.00 72.69 558 VAL A CA 1
ATOM 4459 C C . VAL A 1 558 ? -35.422 3.058 20.762 1.00 72.69 558 VAL A C 1
ATOM 4461 O O . VAL A 1 558 ? -35.482 2.672 21.933 1.00 72.69 558 VAL A O 1
ATOM 4464 N N . ARG A 1 559 ? -36.236 4.012 20.289 1.00 73.56 559 ARG A N 1
ATOM 4465 C CA . ARG A 1 559 ? -37.274 4.683 21.092 1.00 73.56 559 ARG A CA 1
ATOM 4466 C C . ARG A 1 559 ? -38.264 3.677 21.664 1.00 73.56 559 ARG A C 1
ATOM 4468 O O . ARG A 1 559 ? -38.571 3.753 22.853 1.00 73.56 559 ARG A O 1
ATOM 4475 N N . ALA A 1 560 ? -38.734 2.712 20.872 1.00 71.25 560 ALA A N 1
ATOM 4476 C CA . ALA A 1 560 ? -39.666 1.686 21.337 1.00 71.25 560 ALA A CA 1
ATOM 4477 C C . ALA A 1 560 ? -39.075 0.848 22.482 1.00 71.25 560 ALA A C 1
ATOM 4479 O O . ALA A 1 560 ? -39.766 0.547 23.462 1.00 71.25 560 ALA A O 1
ATOM 4480 N N . ILE A 1 561 ? -37.786 0.509 22.405 1.00 69.25 561 ILE A N 1
ATOM 4481 C CA . ILE A 1 561 ? -37.129 -0.259 23.463 1.00 69.25 561 ILE A CA 1
ATOM 4482 C C . ILE A 1 561 ? -36.873 0.618 24.695 1.00 69.25 561 ILE A C 1
ATOM 4484 O O . ILE A 1 561 ? -37.172 0.187 25.811 1.00 69.25 561 ILE A O 1
ATOM 4488 N N . CYS A 1 562 ? -36.398 1.851 24.522 1.00 71.38 562 CYS A N 1
ATOM 4489 C CA . CYS A 1 562 ? -36.140 2.766 25.631 1.00 71.38 562 CYS A CA 1
ATOM 4490 C C . CYS A 1 562 ? -37.420 3.159 26.389 1.00 71.38 562 CYS A C 1
ATOM 4492 O O . CYS A 1 562 ? -37.438 3.100 27.619 1.00 71.38 562 CYS A O 1
ATOM 4494 N N . ARG A 1 563 ? -38.523 3.462 25.684 1.00 70.25 563 ARG A N 1
ATOM 4495 C CA . ARG A 1 563 ? -39.839 3.777 26.287 1.00 70.25 563 ARG A CA 1
ATOM 4496 C C . ARG A 1 563 ? -40.395 2.637 27.133 1.00 70.25 563 ARG A C 1
ATOM 4498 O O . ARG A 1 563 ? -41.188 2.874 28.037 1.00 70.25 563 ARG A O 1
ATOM 4505 N N . SER A 1 564 ? -39.974 1.400 26.874 1.00 67.12 564 SER A N 1
ATOM 4506 C CA . SER A 1 564 ? -40.386 0.266 27.701 1.00 67.12 564 SER A CA 1
ATOM 4507 C C . SER A 1 564 ? -39.776 0.292 29.112 1.00 67.12 564 SER A C 1
ATOM 4509 O O . SER A 1 564 ? -40.253 -0.439 29.979 1.00 67.12 564 SER A O 1
ATOM 4511 N N . GLY A 1 565 ? -38.735 1.106 29.349 1.00 63.25 565 GLY A N 1
ATOM 4512 C CA . GLY A 1 565 ? -38.010 1.197 30.621 1.00 63.25 565 GLY A CA 1
ATOM 4513 C C . GLY A 1 565 ? -37.123 -0.018 30.927 1.00 63.25 565 GLY A C 1
ATOM 4514 O O . GLY A 1 565 ? -36.660 -0.168 32.055 1.00 63.25 565 GLY A O 1
ATOM 4515 N N . ARG A 1 566 ? -36.912 -0.919 29.952 1.00 57.84 566 ARG A N 1
ATOM 4516 C CA . ARG A 1 566 ? -36.356 -2.270 30.180 1.00 57.84 566 ARG A CA 1
ATOM 4517 C C . ARG A 1 566 ? -34.872 -2.421 29.875 1.00 57.84 566 ARG A C 1
ATOM 4519 O O . ARG A 1 566 ? -34.231 -3.283 30.457 1.00 57.84 566 ARG A O 1
ATOM 4526 N N . MET A 1 567 ? -34.312 -1.629 28.971 1.00 59.94 567 MET A N 1
ATOM 4527 C CA . MET A 1 567 ? -32.906 -1.759 28.585 1.00 59.94 567 MET A CA 1
ATOM 4528 C C . MET A 1 567 ? -32.240 -0.394 28.635 1.00 59.94 567 MET A C 1
ATOM 4530 O O . MET A 1 567 ? -32.706 0.550 28.004 1.00 59.94 567 MET A O 1
ATOM 4534 N N . GLN A 1 568 ? -31.156 -0.302 29.406 1.00 66.06 568 GLN A N 1
ATOM 4535 C CA . GLN A 1 568 ? -30.219 0.804 29.277 1.00 66.06 568 GLN A CA 1
ATOM 4536 C C . GLN A 1 568 ? -29.265 0.411 28.160 1.00 66.06 568 GLN A C 1
ATOM 4538 O O . GLN A 1 568 ? -28.498 -0.543 28.287 1.00 66.06 568 GLN A O 1
ATOM 4543 N N . PHE A 1 569 ? -29.361 1.103 27.035 1.00 71.81 569 PHE A N 1
ATOM 4544 C CA . PHE A 1 569 ? -28.365 0.949 25.994 1.00 71.81 569 PHE A CA 1
ATOM 4545 C C . PHE A 1 569 ? -27.165 1.803 26.322 1.00 71.81 569 PHE A C 1
ATOM 4547 O O . PHE A 1 569 ? -27.291 2.950 26.755 1.00 71.81 569 PHE A O 1
ATOM 4554 N N . GLN A 1 570 ? -26.007 1.219 26.077 1.00 83.56 570 GLN A N 1
ATOM 4555 C CA . GLN A 1 570 ? -24.800 1.984 25.905 1.00 83.56 570 GLN A CA 1
ATOM 4556 C C . GLN A 1 570 ? -24.531 2.036 24.418 1.00 83.56 570 GLN A C 1
ATOM 4558 O O . GLN A 1 570 ? -24.453 1.012 23.733 1.00 83.56 570 GLN A O 1
ATOM 4563 N N . LEU A 1 571 ? -24.479 3.255 23.915 1.00 87.69 571 LEU A N 1
ATOM 4564 C CA . LEU A 1 571 ? -24.006 3.506 22.575 1.00 87.69 571 LEU A CA 1
ATOM 4565 C C . LEU A 1 571 ? -22.490 3.512 22.643 1.00 87.69 571 LEU A C 1
ATOM 4567 O O . LEU A 1 571 ? -21.928 3.941 23.640 1.00 87.69 571 LEU A O 1
ATOM 4571 N N . VAL A 1 572 ? -21.825 2.992 21.628 1.00 89.19 572 VAL A N 1
ATOM 4572 C CA . VAL A 1 572 ? -20.368 2.916 21.598 1.00 89.19 572 VAL A CA 1
ATOM 4573 C C . VAL A 1 572 ? -19.928 3.410 20.241 1.00 89.19 572 VAL A C 1
ATOM 4575 O O . VAL A 1 572 ? -20.177 2.747 19.241 1.00 89.19 572 VAL A O 1
ATOM 4578 N N . ARG A 1 573 ? -19.323 4.591 20.181 1.00 90.88 573 ARG A N 1
ATOM 4579 C CA . ARG A 1 573 ? -18.822 5.144 18.926 1.00 90.88 573 ARG A CA 1
ATOM 4580 C C . ARG A 1 573 ? -17.386 4.700 18.727 1.00 90.88 573 ARG A C 1
ATOM 4582 O O . ARG A 1 573 ? -16.555 4.877 19.612 1.00 90.88 573 ARG A O 1
ATOM 4589 N N . VAL A 1 574 ? -17.104 4.108 17.574 1.00 90.69 574 VAL A N 1
ATOM 4590 C CA . VAL A 1 574 ? -15.769 3.639 17.183 1.00 90.69 574 VAL A CA 1
ATOM 4591 C C . VAL A 1 574 ? -15.502 3.958 15.720 1.00 90.69 574 VAL A C 1
ATOM 4593 O O . VAL A 1 574 ? -16.422 4.188 14.940 1.00 90.69 574 VAL A O 1
ATOM 4596 N N . TRP A 1 575 ? -14.235 3.930 15.321 1.00 88.81 575 TRP A N 1
ATOM 4597 C CA . TRP A 1 575 ? -13.856 4.078 13.920 1.00 88.81 575 TRP A CA 1
ATOM 4598 C C . TRP A 1 575 ? -14.033 2.765 13.144 1.00 88.81 575 TRP A C 1
ATOM 4600 O O . TRP A 1 575 ? -13.450 1.740 13.502 1.00 88.81 575 TRP A O 1
ATOM 4610 N N . GLN A 1 576 ? -14.775 2.815 12.035 1.00 85.06 576 GLN A N 1
ATOM 4611 C CA . GLN A 1 576 ? -14.866 1.760 11.024 1.00 85.06 576 GLN A CA 1
ATOM 4612 C C . GLN A 1 576 ? -14.508 2.349 9.654 1.00 85.06 576 GLN A C 1
ATOM 4614 O O . GLN A 1 576 ? -15.312 3.014 9.007 1.00 85.06 576 GLN A O 1
ATOM 4619 N N . GLY A 1 577 ? -13.270 2.123 9.206 1.00 82.69 577 GLY A N 1
ATOM 4620 C CA . GLY A 1 577 ? -12.753 2.864 8.052 1.00 82.69 577 GLY A CA 1
ATOM 4621 C C . GLY A 1 577 ? -12.554 4.322 8.419 1.00 82.69 577 GLY A C 1
ATOM 4622 O O . GLY A 1 577 ? -12.047 4.619 9.499 1.00 82.69 577 GLY A O 1
ATOM 4623 N N . ASN A 1 578 ? -12.990 5.208 7.531 1.00 81.81 578 ASN A N 1
ATOM 4624 C CA . ASN A 1 578 ? -12.933 6.656 7.727 1.00 81.81 578 ASN A CA 1
ATOM 4625 C C . ASN A 1 578 ? -14.236 7.215 8.314 1.00 81.81 578 ASN A C 1
ATOM 4627 O O . ASN A 1 578 ? -14.447 8.421 8.310 1.00 81.81 578 ASN A O 1
ATOM 4631 N N . GLN A 1 579 ? -15.126 6.346 8.803 1.00 86.19 579 GLN A N 1
ATOM 4632 C CA . GLN A 1 579 ? -16.402 6.739 9.387 1.00 86.19 579 GLN A CA 1
ATOM 4633 C C . GLN A 1 579 ? -16.467 6.321 10.852 1.00 86.19 579 GLN A C 1
ATOM 4635 O O . GLN A 1 579 ? -16.091 5.206 11.223 1.00 86.19 579 GLN A O 1
ATOM 4640 N N . ALA A 1 580 ? -16.954 7.229 11.692 1.00 89.06 580 ALA A N 1
ATOM 4641 C CA . ALA A 1 580 ? -17.310 6.916 13.062 1.00 89.06 580 ALA A CA 1
ATOM 4642 C C . ALA A 1 580 ? -18.674 6.218 13.059 1.00 89.06 580 ALA A C 1
ATOM 4644 O O . ALA A 1 580 ? -19.675 6.802 12.647 1.00 89.06 580 ALA A O 1
ATOM 4645 N N . VAL A 1 581 ? -18.713 4.972 13.516 1.00 88.00 581 VAL A N 1
ATOM 4646 C CA . VAL A 1 581 ? -19.932 4.168 13.606 1.00 88.00 581 VAL A CA 1
ATOM 4647 C C . VAL A 1 581 ? -20.352 4.029 15.058 1.00 88.00 581 VAL A C 1
ATOM 4649 O O . VAL A 1 581 ? -19.522 3.815 15.942 1.00 88.00 581 VAL A O 1
ATOM 4652 N N . THR A 1 582 ? -21.654 4.140 15.306 1.00 88.50 582 THR A N 1
ATOM 4653 C CA . THR A 1 582 ? -22.221 3.984 16.645 1.00 88.50 582 THR A CA 1
ATOM 4654 C C . THR A 1 582 ? -22.831 2.599 16.791 1.00 88.50 582 THR A C 1
ATOM 4656 O O . THR A 1 582 ? -23.834 2.239 16.172 1.00 88.50 582 THR A O 1
ATOM 4659 N N . TRP A 1 583 ? -22.208 1.817 17.651 1.00 86.69 583 TRP A N 1
ATOM 4660 C CA . TRP A 1 583 ? -22.590 0.473 18.020 1.00 86.69 583 TRP A CA 1
ATOM 4661 C C . TRP A 1 583 ? -23.561 0.477 19.196 1.00 86.69 583 TRP A C 1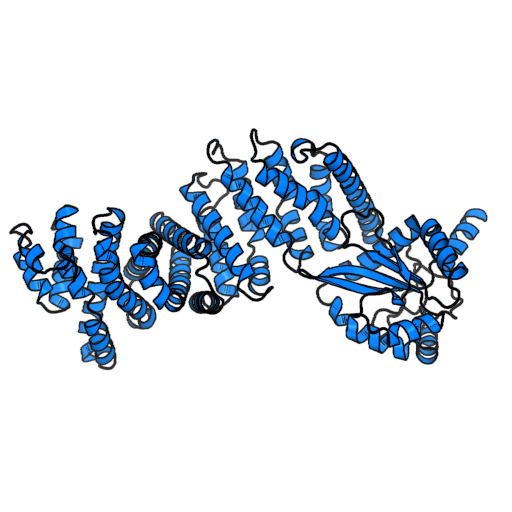
ATOM 4663 O O . TRP A 1 583 ? -23.460 1.288 20.112 1.00 86.69 583 TRP A O 1
ATOM 4673 N N . LEU A 1 584 ? -24.515 -0.451 19.173 1.00 83.31 584 LEU A N 1
ATOM 4674 C CA . LEU A 1 584 ? -25.507 -0.622 20.227 1.00 83.31 584 LEU A CA 1
ATOM 4675 C C . LEU A 1 584 ? -25.113 -1.797 21.124 1.00 83.31 584 LEU A C 1
ATOM 4677 O O . LEU A 1 584 ? -25.186 -2.956 20.705 1.00 83.31 584 LEU A O 1
ATOM 4681 N N . PHE A 1 585 ? -24.754 -1.505 22.373 1.00 79.06 585 PHE A N 1
ATOM 4682 C CA . PHE A 1 585 ? -24.504 -2.515 23.391 1.00 79.06 585 PHE A CA 1
ATOM 4683 C C . PHE A 1 585 ? -25.664 -2.544 24.390 1.00 79.06 585 PHE A C 1
ATOM 4685 O O . PHE A 1 585 ? -25.842 -1.605 25.171 1.00 79.06 585 PHE A O 1
ATOM 4692 N N . PRO A 1 586 ? -26.487 -3.609 24.387 1.00 70.38 586 PRO A N 1
ATOM 4693 C CA . PRO A 1 586 ? -27.490 -3.777 25.424 1.00 70.38 586 PRO A CA 1
ATOM 4694 C C . PRO A 1 586 ? -26.786 -4.065 26.752 1.00 70.38 586 PRO A C 1
ATOM 4696 O O . PRO A 1 586 ? -26.059 -5.055 26.872 1.00 70.38 586 PRO A O 1
ATOM 4699 N N . MET A 1 587 ? -27.013 -3.208 27.745 1.00 68.94 587 MET A N 1
ATOM 4700 C CA . MET A 1 587 ? -26.556 -3.415 29.113 1.00 68.94 587 MET A CA 1
ATOM 4701 C C . MET A 1 587 ? -27.749 -3.663 30.026 1.00 68.94 587 MET A C 1
ATOM 4703 O O . MET A 1 587 ? -28.781 -2.989 29.978 1.00 68.94 587 MET A O 1
ATOM 4707 N N . ASN A 1 588 ? -27.585 -4.648 30.899 1.00 62.09 588 ASN A N 1
ATOM 4708 C CA . ASN A 1 588 ? -28.486 -4.827 32.024 1.00 62.09 588 ASN A CA 1
ATOM 4709 C C . ASN A 1 588 ? -28.087 -3.806 33.096 1.00 62.09 588 ASN A C 1
ATOM 4711 O O . ASN A 1 588 ? -26.897 -3.578 33.304 1.00 62.09 588 ASN A O 1
ATOM 4715 N N . SER A 1 589 ? -29.064 -3.146 33.721 1.00 54.72 589 SER A N 1
ATOM 4716 C CA . SER A 1 589 ? -28.848 -1.938 34.529 1.00 54.72 589 SER A CA 1
ATOM 4717 C C . SER A 1 589 ? -27.697 -2.075 35.540 1.00 54.72 589 SER A C 1
ATOM 4719 O O . SER A 1 589 ? -27.769 -2.834 36.509 1.00 54.72 589 SER A O 1
ATOM 4721 N N . VAL A 1 590 ? -26.640 -1.280 35.333 1.00 52.69 590 VAL A N 1
ATOM 4722 C CA . VAL A 1 590 ? -25.434 -1.222 36.185 1.00 52.69 590 VAL A CA 1
ATOM 4723 C C . VAL A 1 590 ? -25.792 -0.932 37.647 1.00 52.69 590 VAL A C 1
ATOM 4725 O O . VAL A 1 590 ? -25.173 -1.478 38.564 1.00 52.69 590 VAL A O 1
ATOM 4728 N N . SER A 1 591 ? -26.866 -0.164 37.864 1.00 52.34 591 SER A N 1
ATOM 4729 C CA . SER A 1 591 ? -27.381 0.208 39.184 1.00 52.34 591 SER A CA 1
ATOM 4730 C C . SER A 1 591 ? -27.703 -0.989 40.087 1.00 52.34 591 SER A C 1
ATOM 4732 O O . SER A 1 591 ? -27.596 -0.876 41.308 1.00 52.34 591 SER A O 1
ATOM 4734 N N . THR A 1 592 ? -28.048 -2.153 39.525 1.00 53.34 592 THR A N 1
ATOM 4735 C CA . THR A 1 592 ? -28.341 -3.358 40.323 1.00 53.34 592 THR A CA 1
ATOM 4736 C C . THR A 1 592 ? -27.095 -4.131 40.762 1.00 53.34 592 THR A C 1
ATOM 4738 O O . THR A 1 592 ? -27.141 -4.796 41.796 1.00 53.34 592 THR A O 1
ATOM 4741 N N . CYS A 1 593 ? -25.973 -4.031 40.037 1.00 54.47 593 CYS A N 1
ATOM 4742 C CA . CYS A 1 593 ? -24.726 -4.716 40.408 1.00 54.47 593 CYS A CA 1
ATOM 4743 C C . CYS A 1 593 ? -23.917 -3.904 41.436 1.00 54.47 593 CYS A C 1
ATOM 4745 O O . CYS A 1 593 ? -23.444 -4.471 42.421 1.00 54.47 593 CYS A O 1
ATOM 4747 N N . VAL A 1 594 ? -23.789 -2.582 41.250 1.00 55.88 594 VAL A N 1
ATOM 4748 C CA . VAL A 1 594 ? -22.977 -1.724 42.141 1.00 55.88 594 VAL A CA 1
ATOM 4749 C C . VAL A 1 594 ? -23.568 -1.669 43.556 1.00 55.88 594 VAL A C 1
ATOM 4751 O O . VAL A 1 594 ? -22.840 -1.840 44.531 1.00 55.88 594 VAL A O 1
ATOM 4754 N N . SER A 1 595 ? -24.893 -1.533 43.672 1.00 55.78 595 SER A N 1
ATOM 4755 C CA . SER A 1 595 ? -25.604 -1.471 44.960 1.00 55.78 595 SER A CA 1
ATOM 4756 C C . SER A 1 595 ? -25.528 -2.766 45.781 1.00 55.78 595 SER A C 1
ATOM 4758 O O . SER A 1 595 ? -25.473 -2.716 47.006 1.00 55.78 595 SER A O 1
ATOM 4760 N N . ARG A 1 596 ? -25.490 -3.940 45.135 1.00 55.53 596 ARG A N 1
ATOM 4761 C CA . ARG A 1 596 ? -25.404 -5.234 45.840 1.00 55.53 596 ARG A CA 1
ATOM 4762 C C . ARG A 1 596 ? -24.002 -5.540 46.365 1.00 55.53 596 ARG A C 1
ATOM 4764 O O . ARG A 1 596 ? -23.876 -6.182 47.403 1.00 55.53 596 ARG A O 1
ATOM 4771 N N . ARG A 1 597 ? -22.951 -5.084 45.676 1.00 54.16 597 ARG A N 1
ATOM 4772 C CA . ARG A 1 597 ? -21.558 -5.330 46.089 1.00 54.16 597 ARG A CA 1
ATOM 4773 C C . ARG A 1 597 ? -21.145 -4.464 47.276 1.00 54.16 597 ARG A C 1
ATOM 4775 O O . ARG A 1 597 ? -20.475 -4.955 48.176 1.00 54.16 597 ARG A O 1
ATOM 4782 N N . THR A 1 598 ? -21.576 -3.203 47.297 1.00 55.16 598 THR A N 1
ATOM 4783 C CA . THR A 1 598 ? -21.349 -2.312 48.445 1.00 55.16 598 THR A CA 1
ATOM 4784 C C . THR A 1 598 ? -22.112 -2.772 49.684 1.00 55.16 598 THR A C 1
ATOM 4786 O O . THR A 1 598 ? -21.609 -2.600 50.788 1.00 55.16 598 THR A O 1
ATOM 4789 N N . ALA A 1 599 ? -23.279 -3.405 49.519 1.00 54.75 599 ALA A N 1
ATOM 4790 C CA . ALA A 1 599 ? -23.984 -4.057 50.619 1.00 54.75 599 ALA A CA 1
ATOM 4791 C C . ALA A 1 599 ? -23.208 -5.276 51.154 1.00 54.75 599 ALA A C 1
ATOM 4793 O O . ALA A 1 599 ? -22.933 -5.334 52.347 1.00 54.75 599 ALA A O 1
ATOM 4794 N N . SER A 1 600 ? -22.755 -6.194 50.286 1.00 52.94 600 SER A N 1
ATOM 4795 C CA . SER A 1 600 ? -22.046 -7.399 50.751 1.00 52.94 600 SER A CA 1
ATOM 4796 C C . SER A 1 600 ? -20.662 -7.112 51.346 1.00 52.94 600 SER A C 1
ATOM 4798 O O . SER A 1 600 ? -20.241 -7.832 52.237 1.00 52.94 600 SER A O 1
ATOM 4800 N N . GLN A 1 601 ? -19.948 -6.084 50.866 1.00 50.53 601 GLN A N 1
ATOM 4801 C CA . GLN A 1 601 ? -18.660 -5.653 51.438 1.00 50.53 601 GLN A CA 1
ATOM 4802 C C . GLN A 1 601 ? -18.802 -4.873 52.752 1.00 50.53 601 GLN A C 1
ATOM 4804 O O . GLN A 1 601 ? -17.809 -4.677 53.437 1.00 50.53 601 GLN A O 1
ATOM 4809 N N . ARG A 1 602 ? -20.003 -4.384 53.088 1.00 51.50 602 ARG A N 1
ATOM 4810 C CA . ARG A 1 602 ? -20.291 -3.770 54.396 1.00 51.50 602 ARG A CA 1
ATOM 4811 C C . ARG A 1 602 ? -20.739 -4.794 55.441 1.00 51.50 602 ARG A C 1
ATOM 4813 O O . ARG A 1 602 ? -20.696 -4.486 56.625 1.00 51.50 602 ARG A O 1
ATOM 4820 N N . GLU A 1 603 ? -21.194 -5.968 55.006 1.00 49.78 603 GLU A N 1
ATOM 4821 C CA . GLU A 1 603 ? -21.625 -7.076 55.871 1.00 49.78 603 GLU A CA 1
ATOM 4822 C C . GLU A 1 603 ? -20.502 -8.090 56.170 1.00 49.78 603 GLU A C 1
ATOM 4824 O O . GLU A 1 603 ? -20.670 -8.937 57.047 1.00 49.78 603 GLU A O 1
ATOM 4829 N N . SER A 1 604 ? -19.364 -7.994 55.471 1.00 41.31 604 SER A N 1
ATOM 4830 C CA . SER A 1 604 ? -18.114 -8.729 55.727 1.00 41.31 604 SER A CA 1
ATOM 4831 C C . SER A 1 604 ? -17.082 -7.834 56.391 1.00 41.31 604 SER A C 1
ATOM 4833 O O . SER A 1 604 ? -16.412 -8.303 57.335 1.00 41.31 604 SER A O 1
#

Radius of gyration: 33.02 Å; Cα contacts (8 Å, |Δi|>4): 744; chains: 1; bounding box: 76×44×102 Å

Foldseek 3Di:
DDPLLDLVLLVVAPPVLSVLLNCLLVHALQSLLVSLVCVVVPVDDDDLLNLSSSNNNLLSLLDLVVLVVLVVLVVDPVSLVSSLSSLSSNLSSLLSVLVSLVVVSDDLVCLQVVCVRNVSSLLSCQVCVVPNPDPLVSLLSSLQSLLSSLLRLLVRPVNCVSCLVCLLVNLLSLLQSLLSLLVVLPDDPSSLVSLLSSLNSLLSCLVVPSDALSSLVSNQVSNVHLLSVLLSLLSSLCSLVVDLPHDQDCSSQVSNLSSLSSVVSSCVHDDADSNLVSNLVSLSLLSLLSVLVSNLVDPPVPDQPRLLSSLVSLLVSCLGPVNLSSLLSNLLSPVLVSLLSQLVDPPHDLSNLQSVLCCQQPRLLLNLLFLSNLVSCVVVLVVVVPRPNVSSDPDPVSVVSNVLSNVSSVVSNVLSVCVVVLVLQDQQDQLQLPDPDGSDSPQPWDADPQLSQGTHSDPVSVVNNCVLPVVLVSVVSNVCVVVCVPGDPRRVVSSVSVVLVLCVVCVVVLVVVVVVCCVVPVPWQWAWEQESNDSPDPNSIDIDTLVPPPPPDPSVSVVVVSVSVRWRWYWYWGDDNPDTDTDTRTDGDPVVVVVVVVVVVVVD

Sequence (604 aa):
MHRVFKVSNLAKLPFSIRAGALTAASGSSDERFKFLSRCAEQTIQLTTQQWTLMLPLFFSILDPDIIQSAGDQLETESGQGDVYQSLLAALSTFNTLSHLISYEAIPQRALPELWARLFPWMEFLDAYEDFAELSFTWLNIKAHSYAHFLRFFGSNTENKPAIRSSLSRVAFVVGRTWSHLIEMSPRGSQNLDALFHLSQWLYIWAADDAWDLAIAEDLVAGAGGMSALATLIVSHVRAFLPTPASPRDRHTFDPIFDILIFVGTLYEILPNFPLSRALLNRGIVTALMDAFRALLDGTLHDDKGDVGGFANFIQVQLSSYPRHKWTGKFLQAGLIPAICASAATPHMEEPALLTFGIILNELLPLMTIYHSVLSDLRPAFETLSRLDASPFFAEQKDLEHWNFVFKMIEYRLRIHQLYTDGNLNFCLACGNVKCAAPMSTTHKLRRCGGCSFSLYCSKECQVQDWRFGHRHACALLSTRRHDYSHLSDKDRSFLRHLIFEDGRAWHDEVSHHRQDIVLKLPAAIPYILFDYTDQNSYRAYKVGLLDELDSGFDDDAVRAICRSGRMQFQLVRVWQGNQAVTWLFPMNSVSTCVSRRTASQRES

InterPro domains:
  IPR002893 Zinc finger, MYND-type [PF01753] (430-474)
  IPR002893 Zinc finger, MYND-type [PS01360] (427-474)
  IPR002893 Zinc finger, MYND-type [PS50865] (427-474)

Nearest PDB structures (foldseek):
  8v3b-assembly1_a  TM=2.604E-01  e=9.448E-03  synthetic construct
  8v2d-assembly1_y  TM=2.832E-01  e=3.487E-01  synthetic construct
  8ga7-assembly1_A  TM=1.270E-01  e=9.448E-03  synthetic construct

Solvent-accessible surface area (backbone atoms only — not comparable to full-atom values): 32715 Å² total; per-residue (Å²): 136,51,81,62,53,38,64,76,40,36,73,71,41,60,78,94,49,25,62,58,52,51,50,25,53,78,46,52,46,61,47,33,25,58,49,51,51,49,46,69,72,62,80,46,90,71,53,73,68,54,53,42,34,42,38,20,41,48,54,57,66,36,38,63,71,55,54,57,55,33,58,66,26,60,80,35,85,84,30,45,63,60,36,50,33,39,51,52,32,44,51,55,39,40,49,52,48,35,55,38,54,76,66,65,58,61,62,73,88,44,42,54,68,48,45,71,26,50,50,61,51,52,53,49,58,60,77,43,47,87,74,64,73,61,50,72,68,54,53,49,46,51,42,38,27,49,17,46,46,47,26,59,47,61,73,32,79,87,27,40,67,65,48,60,77,42,39,39,63,50,28,20,54,47,20,41,38,49,50,53,41,59,74,60,33,94,76,47,73,66,43,51,53,26,49,38,28,39,21,49,29,48,26,55,43,46,74,62,72,68,71,46,57,66,30,53,50,27,23,27,54,32,27,68,30,58,62,38,37,24,42,50,55,36,48,53,44,33,68,50,46,76,46,91,81,44,75,72,47,65,90,35,47,50,35,42,50,25,45,52,53,29,51,52,48,47,57,76,53,44,77,82,46,63,56,60,51,29,25,56,74,60,44,33,54,53,47,49,40,53,50,51,47,44,58,71,75,40,85,59,83,87,61,62,68,59,58,30,52,54,37,47,52,51,46,53,46,47,60,35,46,65,29,55,61,43,45,24,48,35,40,69,47,43,44,58,63,49,54,53,53,47,68,67,40,84,86,59,45,66,70,26,32,48,38,48,36,44,41,62,58,50,52,47,59,56,35,51,59,33,42,64,25,42,63,34,38,54,80,48,42,66,60,57,74,68,53,80,60,66,80,45,34,96,46,72,70,52,48,55,50,41,57,49,50,52,51,52,52,54,53,44,50,51,52,50,48,33,52,74,72,64,63,56,75,55,70,57,48,45,58,22,80,84,60,80,71,75,64,45,77,77,66,81,57,43,60,38,89,75,35,57,70,52,32,15,75,43,70,66,42,44,54,50,30,37,72,75,50,42,57,64,53,31,54,59,44,34,68,51,47,62,79,54,63,86,52,52,73,60,26,57,52,42,34,56,50,50,54,49,53,53,49,57,78,41,40,69,61,54,50,49,57,47,49,54,47,38,73,77,35,74,90,55,54,74,40,42,33,31,34,54,65,48,78,84,42,88,57,46,57,48,77,48,49,62,89,72,55,68,87,88,55,69,55,68,65,53,46,58,47,46,74,66,75,69,50,50,52,35,35,35,30,32,72,58,52,98,41,80,42,77,42,84,42,86,39,65,63,64,72,66,54,58,59,52,51,60,50,54,65,70,76,105

pLDDT: mean 87.98, std 10.28, range [41.31, 97.88]

Mean predicted aligned error: 6.76 Å